Protein 9KFY (pdb70)

Foldseek 3Di:
DAQVVLLVVLVVCLVVVNLVVSVVSVVVCVVVPHQHDPSSQLSNLSSLLVVLPVPVLVVSVVSCVVVVVLAPASNLLSNLLSCLSNPNLVSSVVSLVPHPDYAQSSLLSNLLSCQVVLNLVVSVVSVVVCVVVPHQHDLSSLLSNLSSLLSVLPPVVLVVSVVVCVVVVNLQPASSLLSSLSSCLSNPNLVVSVVSLVPHPDYALSSLQSNLLSCLVNLNLVVSVVSVVVCVVVPHDHDLSNLLSNLSSLLSLLQQVVNVVSVVVCVVVVNLLPASNLLSSLSSCLSNPHLPVSVVSLVPRPDHAASSLLSNLLSCLQALVLVVSVVSVVVCVVVPHAHDLSSLLSNLSSCLLNQVLVVNVVSQVCQVVVHPHHHDVSSLLSNLSNCLVVVVLVVSVVSQVVPPDPDALSSLVSSLLSCLLVLPLVSNVVSLVVNCVRPVQECVSLLSNLSSCLVVVVNVVSVVSVVVCVVVVHDDDFKKKWWDAPNDIDIFTQPDPPDPVSVQLVVQLVVLVVVLVVVPQDADLSSQPDPDDPVVSVVSVSGHGVSSQVSVVLVRDDQQEETAMEMAADQDLSNVQSVLSSCQVRVYWYWYHYPRHIWTRHNSDTSSRSRD

Solvent-accessible surface area: 29029 Å² total; per-residue (Å²): 152,44,22,148,53,44,5,76,127,0,92,36,60,10,149,107,67,57,12,99,78,0,12,50,21,8,47,80,0,107,192,66,63,37,138,12,32,58,105,0,0,32,28,0,0,102,2,0,10,78,66,76,25,46,158,62,0,96,94,5,40,34,41,0,88,184,21,50,56,95,65,30,31,123,0,13,5,14,0,0,45,0,9,7,99,24,50,53,15,130,42,0,51,127,10,2,78,122,12,82,126,73,42,47,78,0,3,12,13,0,0,8,6,11,14,119,72,57,84,6,106,58,0,4,95,2,5,104,80,0,66,165,120,66,30,150,8,29,68,101,0,2,23,9,0,0,51,1,0,7,86,75,35,36,50,123,45,0,98,88,2,37,29,61,0,104,175,29,51,38,90,63,65,38,150,0,1,13,18,3,0,46,0,6,21,134,19,48,18,12,131,48,0,75,122,12,1,76,117,18,98,113,68,56,40,85,0,2,16,18,0,0,30,6,15,10,151,75,44,50,3,83,71,0,3,77,7,6,90,58,0,78,155,96,61,34,163,6,38,72,88,0,0,30,17,0,0,46,0,0,3,48,17,5,1,16,67,36,0,77,100,17,25,60,45,0,99,174,34,59,48,73,76,38,33,130,0,0,10,17,0,0,44,0,9,1,65,3,7,7,17,111,31,0,64,109,17,2,77,157,18,103,128,75,60,52,51,0,1,12,17,0,0,38,1,15,3,38,3,21,68,3,142,80,0,15,120,4,2,109,70,0,64,165,93,65,26,180,22,35,34,77,0,0,39,10,0,1,29,0,0,5,29,38,29,26,22,101,64,0,45,129,38,28,116,20,0,58,107,102,57,84,32,95,26,123,37,75,0,32,9,18,4,1,37,0,6,0,55,40,37,103,10,91,83,0,8,75,33,1,133,84,13,94,77,159,42,47,61,102,2,16,25,34,1,1,17,1,0,50,54,85,54,29,15,106,33,0,48,90,0,1,83,104,10,28,153,92,46,79,138,31,15,60,3,6,27,24,12,1,17,5,14,7,63,51,40,92,146,107,59,2,45,124,21,62,95,55,16,143,118,129,61,10,120,82,108,98,18,15,0,35,5,38,10,137,94,126,43,20,106,2,64,63,38,18,148,98,22,120,69,16,168,84,1,39,42,26,11,110,125,4,46,130,96,7,154,154,56,50,19,116,57,57,11,87,70,9,63,100,129,51,114,98,150,83,36,65,107,70,4,47,44,40,3,1,12,1,0,1,0,4,0,24,65,37,34,94,127,45,46,55,4,72,2,9,19,38,49,68,1,35,37,13,0,2,51,0,2,43,59,1,1,130,47,35,56,14,50,0,3,1,33,8,77,118,11,6,0,23,0,122,103,25,100,5,54,0,55,69,30,47

Nearest PDB structures (foldseek):
  5iww-assembly1_D  TM=9.064E-01  e=1.440E-22  unidentified
  4m59-assembly1_B  TM=5.594E-01  e=5.173E-14  Zea mays
  4oe1-assembly1_B  TM=5.594E-01  e=5.592E-14  Zea mays
  7w86-assembly1_A  TM=9.326E-01  e=1.090E-07  Arabidopsis thaliana
  9gaw-assembly1_J  TM=4.484E-01  e=1.710E-04  Homo sapiens

Sequence (612 aa):
NSVFSWNSKIRGYARNGQPEEALSLYSQMRRSGIKPDNYTFPFVLKACASLSSLKEGKQIHGHVIKSGFESDVYVQSALIDMYAKCGELEDARKVFDEMPERNVVSWNAMISGYAQNGQSEEALELFREMQQEEGIKPSEFTFCSVLSACASLGSLEMGKQIHGYVIKSGFESIVFVGNALIDMYAKCGSIEDARKVFDEMPERTVVSWTAMISGYAQNNGQSEEALELFREMQREGVKPDEVTLPSVLSACANNLGALEQGKQIHAYVIKSGFESDVFVGSALIDMYAKCGSIEDARKVFDKMPERDVVSWNAMIAAYAQHGHGKEALQLFQQMQQEGVKPSEVTFTSILSACSHAGLVDEGHHYFESMSPDYGITPRVEHYGCMVDLLGRAGRLDEAEDLIKSMPFQPNVVVWGTLLGACRVHGDVERGERAAERILELDPESAAPYVLLSNIYAAAGRWDEAAKVRKLMKERGVKKEPGCSWIEVNNKVHEFVAGDKSHPQTKEIYAELERLSKQMKEAGYVPDTKFVLHDVEEEEEKEQLLCYHSEKLAIAFGLISTPPGTPLRIIKNLRVCGDCHTATKFISKIVGREIVVRDANRRFHHFKDGVCSCGDYW

Secondary structure (DSSP, 8-state):
--HHHHHHHHHHHHHTT-HHHHHHHHHHHHHHTPPP-TTHHHHHHHHHHHHT-HHHHHHHHHHHHHTT-TT-HHHHHHHHHHHHHTT-HHHHHHHHHH-S---HHHHHHHHHHHHHTT-HHHHHHHHHHHHHTTPPP-HHHHHHHHHHHHHHT-HHHHHHHHHHHHHHT-TT-HHHHHHHHHHHHHHT-HHHHHHHHHH-SS--HHHHHHHHHHHHHTT-HHHHHHHHHHHHHTTPPP-TTHHHHHHHHHHHHT-HHHHHHHHHHHHHTT-TT-HHHHHHHHHHHHHTT-HHHHHHHHHH-S---HHHHHHHHHHHHHTT-HHHHHHHHHHHHHTT----HHHHHHHHHHHHHHT-HHHHHHHHHHHHHHSS----HHHHHHHHHHHHHTT-HHHHHHHHHS-SS---HHHHHHHHHHHHHHT-HHHHHHHHHHHHHH-TT-SHHHHHHHHHHHHTT-HHHHHHHHHHHHHTT--PPPP-EEEEETTEEEEE-TT---STTHHHHHHHHHHHHHHHHHHT-----TT--S-S-HHHHHHHHHT-HHHHHHHHHHHHS-TT--EEEEESS---HHHHHHHHHHHHHHT--EEEE-SS-EEEEETTEETTTT--

B-factor: mean 60.66, std 12.57, range [32.17, 109.82]

Structure (mmCIF, N/CA/C/O backbone):
data_9KFY
#
_entry.id   9KFY
#
_cell.length_a   83.290
_cell.length_b   94.540
_cell.length_c   101.560
_cell.angle_alpha   90.00
_cell.angle_beta   90.00
_cell.angle_gamma   90.00
#
_symmetry.space_group_name_H-M   'P 21 21 21'
#
loop_
_entity.id
_entity.type
_entity.pdbx_description
1 polymer 'Synthetic PPR-DYW protein'
2 non-polymer GLYCEROL
3 non-polymer 'ZINC ION'
4 water water
#
loop_
_atom_site.group_PDB
_atom_site.id
_atom_site.type_symbol
_atom_site.label_atom_id
_atom_site.label_alt_id
_atom_site.label_comp_id
_atom_site.label_asym_id
_atom_site.label_entity_id
_atom_site.label_seq_id
_atom_site.pdbx_PDB_ins_code
_atom_site.Cartn_x
_atom_site.Cartn_y
_atom_site.Cartn_z
_atom_site.occupancy
_atom_site.B_iso_or_equiv
_atom_site.auth_seq_id
_atom_site.auth_comp_id
_atom_site.auth_asym_id
_atom_site.auth_atom_id
_atom_site.pdbx_PDB_model_num
ATOM 1 N N . ASN A 1 1 ? -29.089 -10.464 -45.746 1.00 67.47 -1 ASN A N 1
ATOM 2 C CA . ASN A 1 1 ? -28.766 -9.056 -45.940 1.00 61.23 -1 ASN A CA 1
ATOM 3 C C . ASN A 1 1 ? -28.584 -8.359 -44.588 1.00 65.41 -1 ASN A C 1
ATOM 4 O O . ASN A 1 1 ? -28.647 -9.006 -43.538 1.00 55.27 -1 ASN A O 1
ATOM 9 N N . SER A 1 2 ? -28.343 -7.048 -44.614 1.00 57.59 0 SER A N 1
ATOM 10 C CA . SER A 1 2 ? -28.109 -6.291 -43.391 1.00 51.66 0 SER A CA 1
ATOM 11 C C . SER A 1 2 ? -28.475 -4.834 -43.629 1.00 49.10 0 SER A C 1
ATOM 12 O O . SER A 1 2 ? -28.624 -4.386 -44.768 1.00 47.82 0 SER A O 1
ATOM 15 N N . VAL A 1 3 ? -28.568 -4.083 -42.529 1.00 49.75 1 VAL A N 1
ATOM 16 C CA . VAL A 1 3 ? -28.966 -2.682 -42.615 1.00 44.62 1 VAL A CA 1
ATOM 17 C C . VAL A 1 3 ? -27.975 -1.857 -43.435 1.00 42.02 1 VAL A C 1
ATOM 18 O O . VAL A 1 3 ? -28.334 -0.789 -43.944 1.00 40.53 1 VAL A O 1
ATOM 22 N N . PHE A 1 4 ? -26.739 -2.342 -43.607 1.00 39.88 2 PHE A N 1
ATOM 23 C CA . PHE A 1 4 ? -25.745 -1.585 -44.366 1.00 42.89 2 PHE A CA 1
ATOM 24 C C . PHE A 1 4 ? -26.081 -1.515 -45.852 1.00 46.93 2 PHE A C 1
ATOM 25 O O . PHE A 1 4 ? -25.763 -0.515 -46.509 1.00 42.56 2 PHE A O 1
ATOM 33 N N . SER A 1 5 ? -26.698 -2.560 -46.407 1.00 41.00 3 SER A N 1
ATOM 34 C CA . SER A 1 5 ? -27.153 -2.485 -47.792 1.00 44.28 3 SER A CA 1
ATOM 35 C C . SER A 1 5 ? -28.278 -1.474 -47.934 1.00 47.37 3 SER A C 1
ATOM 36 O O . SER A 1 5 ? -28.233 -0.592 -48.802 1.00 44.85 3 SER A O 1
ATOM 39 N N . TRP A 1 6 ? -29.304 -1.596 -47.087 1.00 41.64 4 TRP A N 1
ATOM 40 C CA . TRP A 1 6 ? -30.438 -0.683 -47.150 1.00 41.99 4 TRP A CA 1
ATOM 41 C C . TRP A 1 6 ? -29.980 0.761 -46.999 1.00 44.86 4 TRP A C 1
ATOM 42 O O . TRP A 1 6 ? -30.359 1.627 -47.797 1.00 38.39 4 TRP A O 1
ATOM 53 N N . ASN A 1 7 ? -29.137 1.026 -45.988 1.00 37.40 5 ASN A N 1
ATOM 54 C CA . ASN A 1 7 ? -28.609 2.370 -45.763 1.00 42.89 5 ASN A CA 1
ATOM 55 C C . ASN A 1 7 ? -27.934 2.919 -47.011 1.00 45.83 5 ASN A C 1
ATOM 56 O O . ASN A 1 7 ? -28.072 4.105 -47.328 1.00 41.93 5 ASN A O 1
ATOM 61 N N . SER A 1 8 ? -27.201 2.067 -47.734 1.00 38.90 6 SER A N 1
ATOM 62 C CA . SER A 1 8 ? -26.535 2.517 -48.952 1.00 45.74 6 SER A CA 1
ATOM 63 C C . SER A 1 8 ? -27.542 2.959 -50.008 1.00 43.59 6 SER A C 1
ATOM 64 O O . SER A 1 8 ? -27.343 3.978 -50.679 1.00 43.69 6 SER A O 1
ATOM 67 N N . LYS A 1 9 ? -28.624 2.196 -50.185 1.00 46.77 7 LYS A N 1
ATOM 68 C CA . LYS A 1 9 ? -29.618 2.557 -51.193 1.00 49.11 7 LYS A CA 1
ATOM 69 C C . LYS A 1 9 ? -30.444 3.758 -50.746 1.00 47.85 7 LYS A C 1
ATOM 70 O O . LYS A 1 9 ? -30.795 4.617 -51.562 1.00 48.68 7 LYS A O 1
ATOM 76 N N . ILE A 1 10 ? -30.764 3.837 -49.451 1.00 44.93 8 ILE A N 1
ATOM 77 C CA . ILE A 1 10 ? -31.492 4.995 -48.943 1.00 43.71 8 ILE A CA 1
ATOM 78 C C . ILE A 1 10 ? -30.639 6.250 -49.052 1.00 51.66 8 ILE A C 1
ATOM 79 O O . ILE A 1 10 ? -31.127 7.319 -49.443 1.00 46.43 8 ILE A O 1
ATOM 84 N N . ARG A 1 11 ? -29.351 6.141 -48.719 1.00 47.84 9 ARG A N 1
ATOM 85 C CA . ARG A 1 11 ? -28.452 7.274 -48.902 1.00 55.53 9 ARG A CA 1
ATOM 86 C C . ARG A 1 11 ? -28.427 7.723 -50.355 1.00 55.07 9 ARG A C 1
ATOM 87 O O . ARG A 1 11 ? -28.437 8.927 -50.641 1.00 56.99 9 ARG A O 1
ATOM 95 N N . GLY A 1 12 ? -28.390 6.769 -51.287 1.00 43.22 10 GLY A N 1
ATOM 96 C CA . GLY A 1 12 ? -28.365 7.130 -52.695 1.00 52.85 10 GLY A CA 1
ATOM 97 C C . GLY A 1 12 ? -29.577 7.945 -53.100 1.00 54.61 10 GLY A C 1
ATOM 98 O O . GLY A 1 12 ? -29.449 9.044 -53.645 1.00 50.89 10 GLY A O 1
ATOM 99 N N . TYR A 1 13 ? -30.772 7.427 -52.807 1.00 52.62 11 TYR A N 1
ATOM 100 C CA . TYR A 1 13 ? -32.003 8.125 -53.162 1.00 57.51 11 TYR A CA 1
ATOM 101 C C . TYR A 1 13 ? -32.084 9.486 -52.481 1.00 58.45 11 TYR A C 1
ATOM 102 O O . TYR A 1 13 ? -32.396 10.497 -53.122 1.00 61.77 11 TYR A O 1
ATOM 111 N N . ALA A 1 14 ? -31.781 9.534 -51.179 1.00 59.55 12 ALA A N 1
ATOM 112 C CA . ALA A 1 14 ? -31.985 10.758 -50.407 1.00 61.67 12 ALA A CA 1
ATOM 113 C C . ALA A 1 14 ? -31.079 11.892 -50.872 1.00 60.95 12 ALA A C 1
ATOM 114 O O . ALA A 1 14 ? -31.445 13.066 -50.744 1.00 64.97 12 ALA A O 1
ATOM 116 N N . ARG A 1 15 ? -29.905 11.573 -51.412 1.00 57.32 13 ARG A N 1
ATOM 117 C CA . ARG A 1 15 ? -28.960 12.593 -51.842 1.00 63.04 13 ARG A CA 1
ATOM 118 C C . ARG A 1 15 ? -29.066 12.910 -53.326 1.00 68.07 13 ARG A C 1
ATOM 119 O O . ARG A 1 15 ? -28.374 13.813 -53.807 1.00 65.39 13 ARG A O 1
ATOM 127 N N . ASN A 1 16 ? -29.916 12.192 -54.060 1.00 62.98 14 ASN A N 1
ATOM 128 C CA . ASN A 1 16 ? -30.160 12.445 -55.473 1.00 63.74 14 ASN A CA 1
ATOM 129 C C . ASN A 1 16 ? -31.527 13.083 -55.709 1.00 64.40 14 ASN A C 1
ATOM 130 O O . ASN A 1 16 ? -32.087 12.961 -56.802 1.00 66.47 14 ASN A O 1
ATOM 135 N N . GLY A 1 17 ? -32.080 13.752 -54.699 1.00 63.89 15 GLY A N 1
ATOM 136 C CA . GLY A 1 17 ? -33.362 14.412 -54.856 1.00 61.60 15 GLY A CA 1
ATOM 137 C C . GLY A 1 17 ? -34.540 13.482 -55.040 1.00 67.18 15 GLY A C 1
ATOM 138 O O . GLY A 1 17 ? -35.488 13.829 -55.752 1.00 65.76 15 GLY A O 1
ATOM 139 N N . GLN A 1 18 ? -34.513 12.306 -54.414 1.00 63.81 16 GLN A N 1
ATOM 140 C CA . GLN A 1 18 ? -35.619 11.349 -54.476 1.00 55.55 16 GLN A CA 1
ATOM 141 C C . GLN A 1 18 ? -36.070 10.981 -53.065 1.00 62.32 16 GLN A C 1
ATOM 142 O O . GLN A 1 18 ? -35.965 9.824 -52.644 1.00 60.80 16 GLN A O 1
ATOM 148 N N . PRO A 1 19 ? -36.596 11.952 -52.305 1.00 61.05 17 PRO A N 1
ATOM 149 C CA . PRO A 1 19 ? -36.969 11.658 -50.911 1.00 54.57 17 PRO A CA 1
ATOM 150 C C . PRO A 1 19 ? -38.034 10.585 -50.783 1.00 59.53 17 PRO A C 1
ATOM 151 O O . PRO A 1 19 ? -37.974 9.769 -49.853 1.00 52.40 17 PRO A O 1
ATOM 155 N N . GLU A 1 20 ? -39.011 10.561 -51.694 1.00 58.72 18 GLU A N 1
ATOM 156 C CA . GLU A 1 20 ? -40.092 9.585 -51.588 1.00 61.07 18 GLU A CA 1
ATOM 157 C C . GLU A 1 20 ? -39.566 8.169 -51.771 1.00 58.59 18 GLU A C 1
ATOM 158 O O . GLU A 1 20 ? -40.049 7.232 -51.123 1.00 61.47 18 GLU A O 1
ATOM 164 N N . GLU A 1 21 ? -38.576 7.996 -52.650 1.00 59.32 19 GLU A N 1
ATOM 165 C CA . GLU A 1 21 ? -37.981 6.678 -52.844 1.00 62.25 19 GLU A CA 1
ATOM 166 C C . GLU A 1 21 ? -37.224 6.232 -51.601 1.00 59.21 19 GLU A C 1
ATOM 167 O O . GLU A 1 21 ? -37.276 5.054 -51.223 1.00 53.46 19 GLU A O 1
ATOM 173 N N . ALA A 1 22 ? -36.517 7.161 -50.953 1.00 51.87 20 ALA A N 1
ATOM 174 C CA . ALA A 1 22 ? -35.857 6.848 -49.690 1.00 51.91 20 ALA A CA 1
ATOM 175 C C . ALA A 1 22 ? -36.869 6.399 -48.642 1.00 51.33 20 ALA A C 1
ATOM 176 O O . ALA A 1 22 ? -36.667 5.388 -47.958 1.00 52.27 20 ALA A O 1
ATOM 178 N N . LEU A 1 23 ? -37.976 7.135 -48.509 1.00 53.81 21 LEU A N 1
ATOM 179 C CA . LEU A 1 23 ? -38.993 6.764 -47.528 1.00 56.19 21 LEU A CA 1
ATOM 180 C C . LEU A 1 23 ? -39.687 5.461 -47.910 1.00 57.52 21 LEU A C 1
ATOM 181 O O . LEU A 1 23 ? -39.979 4.631 -47.039 1.00 55.69 21 LEU A O 1
ATOM 186 N N . SER A 1 24 ? -39.957 5.256 -49.203 1.00 56.98 22 SER A N 1
ATOM 187 C CA . SER A 1 24 ? -40.516 3.978 -49.638 1.00 57.15 22 SER A CA 1
ATOM 188 C C . SER A 1 24 ? -39.578 2.825 -49.296 1.00 57.87 22 SER A C 1
ATOM 189 O O . SER A 1 24 ? -40.026 1.748 -48.882 1.00 53.63 22 SER A O 1
ATOM 192 N N . LEU A 1 25 ? -38.269 3.038 -49.462 1.00 56.57 23 LEU A N 1
ATOM 193 C CA . LEU A 1 25 ? -37.281 2.050 -49.038 1.00 50.99 23 LEU A CA 1
ATOM 194 C C . LEU A 1 25 ? -37.351 1.807 -47.538 1.00 58.90 23 LEU A C 1
ATOM 195 O O . LEU A 1 25 ? -37.288 0.659 -47.080 1.00 56.02 23 LEU A O 1
ATOM 200 N N . TYR A 1 26 ? -37.463 2.886 -46.757 1.00 55.34 24 TYR A N 1
ATOM 201 C CA . TYR A 1 26 ? -37.519 2.753 -45.306 1.00 53.53 24 TYR A CA 1
ATOM 202 C C . TYR A 1 26 ? -38.698 1.889 -44.879 1.00 52.04 24 TYR A C 1
ATOM 203 O O . TYR A 1 26 ? -38.569 1.053 -43.977 1.00 54.31 24 TYR A O 1
ATOM 212 N N . SER A 1 27 ? -39.852 2.066 -45.528 1.00 53.88 25 SER A N 1
ATOM 213 C CA . SER A 1 27 ? -41.013 1.237 -45.213 1.00 57.51 25 SER A CA 1
ATOM 214 C C . SER A 1 27 ? -40.750 -0.229 -45.535 1.00 60.70 25 SER A C 1
ATOM 215 O O . SER A 1 27 ? -41.116 -1.117 -44.755 1.00 62.48 25 SER A O 1
ATOM 218 N N . GLN A 1 28 ? -40.124 -0.504 -46.686 1.00 56.67 26 GLN A N 1
ATOM 219 C CA . GLN A 1 28 ? -39.831 -1.887 -47.054 1.00 57.06 26 GLN A CA 1
ATOM 220 C C . GLN A 1 28 ? -38.905 -2.538 -46.039 1.00 57.11 26 GLN A C 1
ATOM 221 O O . GLN A 1 28 ? -39.109 -3.695 -45.651 1.00 56.22 26 GLN A O 1
ATOM 227 N N . MET A 1 29 ? -37.878 -1.806 -45.599 1.00 57.70 27 MET A N 1
ATOM 228 C CA . MET A 1 29 ? -36.964 -2.333 -44.591 1.00 60.36 27 MET A CA 1
ATOM 229 C C . MET A 1 29 ? -37.715 -2.715 -43.322 1.00 62.10 27 MET A C 1
ATOM 230 O O . MET A 1 29 ? -37.406 -3.734 -42.690 1.00 62.27 27 MET A O 1
ATOM 235 N N . ARG A 1 30 ? -38.715 -1.913 -42.947 1.00 60.52 28 ARG A N 1
ATOM 236 C CA . ARG A 1 30 ? -39.488 -2.183 -41.739 1.00 66.41 28 ARG A CA 1
ATOM 237 C C . ARG A 1 30 ? -40.229 -3.510 -41.844 1.00 67.01 28 ARG A C 1
ATOM 238 O O . ARG A 1 30 ? -40.207 -4.322 -40.911 1.00 67.80 28 ARG A O 1
ATOM 246 N N . ARG A 1 31 ? -40.893 -3.748 -42.979 1.00 68.37 29 ARG A N 1
ATOM 247 C CA . ARG A 1 31 ? -41.602 -5.010 -43.175 1.00 70.67 29 ARG A CA 1
ATOM 248 C C . ARG A 1 31 ? -40.639 -6.189 -43.186 1.00 64.83 29 ARG A C 1
ATOM 249 O O . ARG A 1 31 ? -40.947 -7.257 -42.644 1.00 70.85 29 ARG A O 1
ATOM 257 N N . SER A 1 32 ? -39.465 -6.013 -43.795 1.00 68.20 30 SER A N 1
ATOM 258 C CA . SER A 1 32 ? -38.519 -7.110 -43.963 1.00 67.47 30 SER A CA 1
ATOM 259 C C . SER A 1 32 ? -37.868 -7.549 -42.657 1.00 66.83 30 SER A C 1
ATOM 260 O O . SER A 1 32 ? -37.150 -8.555 -42.656 1.00 69.95 30 SER A O 1
ATOM 263 N N . GLY A 1 33 ? -38.084 -6.828 -41.559 1.00 62.65 31 GLY A N 1
ATOM 264 C CA . GLY A 1 33 ? -37.506 -7.214 -40.289 1.00 63.87 31 GLY A CA 1
ATOM 265 C C . GLY A 1 33 ? -36.089 -6.746 -40.042 1.00 67.71 31 GLY A C 1
ATOM 266 O O . GLY A 1 33 ? -35.490 -7.154 -39.040 1.00 64.75 31 GLY A O 1
ATOM 267 N N . ILE A 1 34 ? -35.528 -5.911 -40.911 1.00 66.70 32 ILE A N 1
ATOM 268 C CA . ILE A 1 34 ? -34.190 -5.365 -40.704 1.00 62.91 32 ILE A CA 1
ATOM 269 C C . ILE A 1 34 ? -34.346 -4.024 -39.997 1.00 60.51 32 ILE A C 1
ATOM 270 O O . ILE A 1 34 ? -35.049 -3.133 -40.485 1.00 66.04 32 ILE A O 1
ATOM 275 N N . LYS A 1 35 ? -33.705 -3.885 -38.838 1.00 58.69 33 LYS A N 1
ATOM 276 C CA . LYS A 1 35 ? -33.897 -2.694 -38.016 1.00 64.52 33 LYS A CA 1
ATOM 277 C C . LYS A 1 35 ? -32.957 -1.572 -38.458 1.00 61.15 33 LYS A C 1
ATOM 278 O O . LYS A 1 35 ? -31.807 -1.833 -38.822 1.00 55.30 33 LYS A O 1
ATOM 284 N N . PRO A 1 36 ? -33.416 -0.323 -38.430 1.00 60.67 34 PRO A N 1
ATOM 285 C CA . PRO A 1 36 ? -32.526 0.798 -38.749 1.00 60.59 34 PRO A CA 1
ATOM 286 C C . PRO A 1 36 ? -31.510 1.027 -37.642 1.00 57.38 34 PRO A C 1
ATOM 287 O O . PRO A 1 36 ? -31.705 0.632 -36.490 1.00 61.75 34 PRO A O 1
ATOM 291 N N . ASP A 1 37 ? -30.401 1.667 -38.007 1.00 51.37 35 ASP A N 1
ATOM 292 C CA . ASP A 1 37 ? -29.407 2.089 -37.026 1.00 51.84 35 ASP A CA 1
ATOM 293 C C . ASP A 1 37 ? -29.345 3.619 -37.015 1.00 54.66 35 ASP A C 1
ATOM 294 O O . ASP A 1 37 ? -30.170 4.297 -37.637 1.00 52.20 35 ASP A O 1
ATOM 299 N N . ASN A 1 38 ? -28.337 4.164 -36.325 1.00 54.46 36 ASN A N 1
ATOM 300 C CA . ASN A 1 38 ? -28.230 5.614 -36.195 1.00 54.83 36 ASN A CA 1
ATOM 301 C C . ASN A 1 38 ? -27.828 6.301 -37.497 1.00 53.00 36 ASN A C 1
ATOM 302 O O . ASN A 1 38 ? -27.830 7.534 -37.551 1.00 54.40 36 ASN A O 1
ATOM 307 N N . TYR A 1 39 ? -27.490 5.540 -38.535 1.00 49.36 37 TYR A N 1
ATOM 308 C CA . TYR A 1 39 ? -27.155 6.086 -39.846 1.00 46.09 37 TYR A CA 1
ATOM 309 C C . TYR A 1 39 ? -28.369 6.173 -40.763 1.00 48.52 37 TYR A C 1
ATOM 310 O O . TYR A 1 39 ? -28.422 7.049 -41.632 1.00 45.26 37 TYR A O 1
ATOM 319 N N . THR A 1 40 ? -29.351 5.286 -40.579 1.00 48.02 38 THR A N 1
ATOM 320 C CA . THR A 1 40 ? -30.574 5.335 -41.375 1.00 44.80 38 THR A CA 1
ATOM 321 C C . THR A 1 40 ? -31.388 6.586 -41.068 1.00 47.15 38 THR A C 1
ATOM 322 O O . THR A 1 40 ? -31.841 7.283 -41.982 1.00 42.94 38 THR A O 1
ATOM 326 N N . PHE A 1 41 ? -31.588 6.876 -39.781 1.00 47.38 39 PHE A N 1
ATOM 327 C CA . PHE A 1 41 ? -32.547 7.908 -39.385 1.00 46.89 39 PHE A CA 1
ATOM 328 C C . PHE A 1 41 ? -32.252 9.297 -39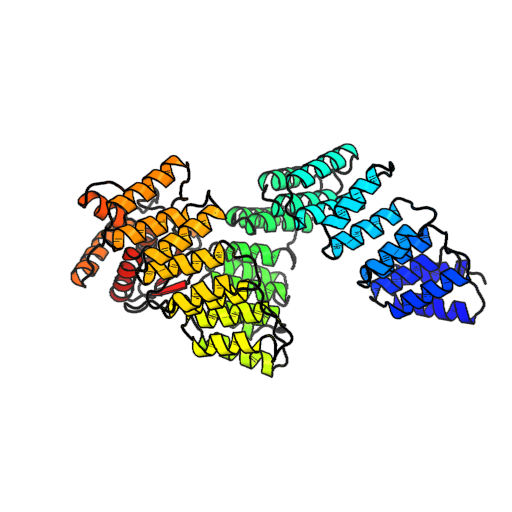.942 1.00 43.13 39 PHE A C 1
ATOM 329 O O . PHE A 1 41 ? -33.205 9.951 -40.402 1.00 45.70 39 PHE A O 1
ATOM 337 N N . PRO A 1 42 ? -31.015 9.811 -39.935 1.00 43.68 40 PRO A N 1
ATOM 338 C CA . PRO A 1 42 ? -30.802 11.154 -40.510 1.00 40.42 40 PRO A CA 1
ATOM 339 C C . PRO A 1 42 ? -31.204 11.263 -41.971 1.00 51.31 40 PRO A C 1
ATOM 340 O O . PRO A 1 42 ? -31.734 12.303 -42.383 1.00 52.57 40 PRO A O 1
ATOM 344 N N . PHE A 1 43 ? -30.977 10.218 -42.771 1.00 48.19 41 PHE A N 1
ATOM 345 C CA . PHE A 1 43 ? -31.333 10.291 -44.187 1.00 51.14 41 PHE A CA 1
ATOM 346 C C . PHE A 1 43 ? -32.839 10.292 -44.379 1.00 44.37 41 PHE A C 1
ATOM 347 O O . PHE A 1 43 ? -33.365 11.024 -45.224 1.00 44.59 41 PHE A O 1
ATOM 355 N N . VAL A 1 44 ? -33.547 9.465 -43.617 1.00 39.83 42 VAL A N 1
ATOM 356 C CA . VAL A 1 44 ? -34.995 9.400 -43.756 1.00 51.80 42 VAL A CA 1
ATOM 357 C C . VAL A 1 44 ? -35.649 10.666 -43.194 1.00 54.88 42 VAL A C 1
ATOM 358 O O . VAL A 1 44 ? -36.637 11.168 -43.747 1.00 52.29 42 VAL A O 1
ATOM 362 N N . LEU A 1 45 ? -35.093 11.223 -42.112 1.00 52.13 43 LEU A N 1
ATOM 363 C CA . LEU A 1 45 ? -35.600 12.491 -41.589 1.00 49.05 43 LEU A CA 1
ATOM 364 C C . LEU A 1 45 ? -35.300 13.647 -42.537 1.00 48.93 43 LEU A C 1
ATOM 365 O O . LEU A 1 45 ? -36.126 14.553 -42.701 1.00 50.28 43 LEU A O 1
ATOM 370 N N . LYS A 1 46 ? -34.122 13.642 -43.163 1.00 47.97 44 LYS A N 1
ATOM 371 C CA . LYS A 1 46 ? -33.824 14.653 -44.174 1.00 53.59 44 LYS A CA 1
ATOM 372 C C . LYS A 1 46 ? -34.780 14.542 -45.358 1.00 57.39 44 LYS A C 1
ATOM 373 O O . LYS A 1 46 ? -35.185 15.557 -45.938 1.00 55.65 44 LYS A O 1
ATOM 379 N N . ALA A 1 47 ? -35.160 13.314 -45.723 1.00 48.89 45 ALA A N 1
ATOM 380 C CA . ALA A 1 47 ? -36.169 13.132 -46.763 1.00 57.48 45 ALA A CA 1
ATOM 381 C C . ALA A 1 47 ? -37.507 13.731 -46.342 1.00 54.97 45 ALA A C 1
ATOM 382 O O . ALA A 1 47 ? -38.208 14.339 -47.159 1.00 54.51 45 ALA A O 1
ATOM 384 N N . CYS A 1 48 ? -37.877 13.565 -45.071 1.00 53.32 46 CYS A N 1
ATOM 385 C CA . CYS A 1 48 ? -39.106 14.171 -44.565 1.00 58.34 46 CYS A CA 1
ATOM 386 C C . CYS A 1 48 ? -39.052 15.691 -44.663 1.00 64.05 46 CYS A C 1
ATOM 387 O O . CYS A 1 48 ? -40.017 16.333 -45.096 1.00 60.13 46 CYS A O 1
ATOM 390 N N . ALA A 1 49 ? -37.926 16.283 -44.254 1.00 59.52 47 ALA A N 1
ATOM 391 C CA . ALA A 1 49 ? -37.773 17.732 -44.320 1.00 60.74 47 ALA A CA 1
ATOM 392 C C . ALA A 1 49 ? -37.820 18.240 -45.755 1.00 61.19 47 ALA A C 1
ATOM 393 O O . ALA A 1 49 ? -38.304 19.350 -46.005 1.00 70.25 47 ALA A O 1
ATOM 395 N N . SER A 1 50 ? -37.327 17.447 -46.708 1.00 64.68 48 SER A N 1
ATOM 396 C CA . SER A 1 50 ? -37.344 17.873 -48.104 1.00 63.84 48 SER A CA 1
ATOM 397 C C . SER A 1 50 ? -38.766 17.980 -48.642 1.00 64.15 48 SER A C 1
ATOM 398 O O . SER A 1 50 ? -39.048 18.844 -49.482 1.00 62.69 48 SER A O 1
ATOM 401 N N . LEU A 1 51 ? -39.667 17.122 -48.170 1.00 60.45 49 LEU A N 1
ATOM 402 C CA . LEU A 1 51 ? -41.061 17.119 -48.593 1.00 65.50 49 LEU A CA 1
ATOM 403 C C . LEU A 1 51 ? -41.964 17.981 -47.718 1.00 68.55 49 LEU A C 1
ATOM 404 O O . LEU A 1 51 ? -43.142 18.145 -48.054 1.00 66.31 49 LEU A O 1
ATOM 409 N N . SER A 1 52 ? -41.448 18.527 -46.615 1.00 64.82 50 SER A N 1
ATOM 410 C CA . SER A 1 52 ? -42.250 19.244 -45.625 1.00 67.43 50 SER A CA 1
ATOM 411 C C . SER A 1 52 ? -43.435 18.390 -45.176 1.00 67.00 50 SER A C 1
ATOM 412 O O . SER A 1 52 ? -44.600 18.774 -45.285 1.00 72.38 50 SER A O 1
ATOM 415 N N . SER A 1 53 ? -43.111 17.203 -44.671 1.00 66.88 51 SER A N 1
ATOM 416 C CA . SER A 1 53 ? -44.107 16.210 -44.277 1.00 69.60 51 SER A CA 1
ATOM 417 C C . SER A 1 53 ? -43.937 15.917 -42.789 1.00 65.81 51 SER A C 1
ATOM 418 O O . SER A 1 53 ? -43.222 14.989 -42.403 1.00 69.73 51 SER A O 1
ATOM 421 N N . LEU A 1 54 ? -44.614 16.710 -41.956 1.00 68.16 52 LEU A N 1
ATOM 422 C CA . LEU A 1 54 ? -44.520 16.538 -40.510 1.00 67.74 52 LEU A CA 1
ATOM 423 C C . LEU A 1 54 ? -45.063 15.186 -40.061 1.00 66.75 52 LEU A C 1
ATOM 424 O O . LEU A 1 54 ? -44.576 14.619 -39.073 1.00 59.08 52 LEU A O 1
ATOM 429 N N . LYS A 1 55 ? -46.063 14.654 -40.770 1.00 65.03 53 LYS A N 1
ATOM 430 C CA . LYS A 1 55 ? -46.711 13.420 -40.333 1.00 69.04 53 LYS A CA 1
ATOM 431 C C . LYS A 1 55 ? -45.733 12.252 -40.347 1.00 70.94 53 LYS A C 1
ATOM 432 O O . LYS A 1 55 ? -45.567 11.556 -39.337 1.00 68.89 53 LYS A O 1
ATOM 438 N N . GLU A 1 56 ? -45.071 12.023 -41.486 1.00 66.97 54 GLU A N 1
ATOM 439 C CA . GLU A 1 56 ? -44.058 10.972 -41.549 1.00 71.03 54 GLU A CA 1
ATOM 440 C C . GLU A 1 56 ? -42.899 11.272 -40.608 1.00 62.78 54 GLU A C 1
ATOM 441 O O . GLU A 1 56 ? -42.414 10.377 -39.907 1.00 63.09 54 GLU A O 1
ATOM 447 N N . GLY A 1 57 ? -42.448 12.530 -40.571 1.00 64.97 55 GLY A N 1
ATOM 448 C CA . GLY A 1 57 ? -41.397 12.903 -39.637 1.00 61.86 55 GLY A CA 1
ATOM 449 C C . GLY A 1 57 ? -41.741 12.566 -38.200 1.00 60.58 55 GLY A C 1
ATOM 450 O O . GLY A 1 57 ? -40.886 12.112 -37.436 1.00 57.10 55 GLY A O 1
ATOM 451 N N . LYS A 1 58 ? -43.005 12.761 -37.815 1.00 65.20 56 LYS A N 1
ATOM 452 C CA . LYS A 1 58 ? -43.414 12.429 -36.454 1.00 64.08 56 LYS A CA 1
ATOM 453 C C . LYS A 1 58 ? -43.442 10.920 -36.241 1.00 61.25 56 LYS A C 1
ATOM 454 O O . LYS A 1 58 ? -43.094 10.436 -35.156 1.00 62.57 56 LYS A O 1
ATOM 460 N N . GLN A 1 59 ? -43.841 10.158 -37.265 1.00 63.28 57 GLN A N 1
ATOM 461 C CA . GLN A 1 59 ? -43.781 8.701 -37.164 1.00 65.69 57 GLN A CA 1
ATOM 462 C C . GLN A 1 59 ? -42.350 8.222 -36.949 1.00 61.81 57 GLN A C 1
ATOM 463 O O . GLN A 1 59 ? -42.099 7.344 -36.115 1.00 59.78 57 GLN A O 1
ATOM 469 N N . ILE A 1 60 ? -41.398 8.791 -37.693 1.00 58.80 58 ILE A N 1
ATOM 470 C CA . ILE A 1 60 ? -40.005 8.377 -37.567 1.00 56.19 58 ILE A CA 1
ATOM 471 C C . ILE A 1 60 ? -39.459 8.749 -36.194 1.00 59.30 58 ILE A C 1
ATOM 472 O O . ILE A 1 60 ? -38.679 7.994 -35.598 1.00 59.83 58 ILE A O 1
ATOM 477 N N . HIS A 1 61 ? -39.868 9.907 -35.664 1.00 58.74 59 HIS A N 1
ATOM 478 C CA . HIS A 1 61 ? -39.549 10.241 -34.278 1.00 56.86 59 HIS A CA 1
ATOM 479 C C . HIS A 1 61 ? -40.002 9.135 -33.334 1.00 57.74 59 HIS A C 1
ATOM 480 O O . HIS A 1 61 ? -39.277 8.764 -32.404 1.00 58.54 59 HIS A O 1
ATOM 487 N N . GLY A 1 62 ? -41.197 8.586 -33.571 1.00 59.00 60 GLY A N 1
ATOM 488 C CA . GLY A 1 62 ? -41.661 7.469 -32.766 1.00 60.50 60 GLY A CA 1
ATOM 489 C C . GLY A 1 62 ? -40.760 6.254 -32.876 1.00 61.57 60 GLY A C 1
ATOM 490 O O . GLY A 1 62 ? -40.509 5.566 -31.883 1.00 62.50 60 GLY A O 1
ATOM 491 N N . HIS A 1 63 ? -40.254 5.976 -34.083 1.00 60.44 61 HIS A N 1
ATOM 492 C CA . HIS A 1 63 ? -39.335 4.852 -34.257 1.00 58.74 61 HIS A CA 1
ATOM 493 C C . HIS A 1 63 ? -38.010 5.107 -33.548 1.00 63.07 61 HIS A C 1
ATOM 494 O O . HIS A 1 63 ? -37.394 4.175 -33.017 1.00 62.32 61 HIS A O 1
ATOM 501 N N . VAL A 1 64 ? -37.558 6.364 -33.526 1.00 63.97 62 VAL A N 1
ATOM 502 C CA . VAL A 1 64 ? -36.301 6.697 -32.859 1.00 66.01 62 VAL A CA 1
ATOM 503 C C . VAL A 1 64 ? -36.403 6.430 -31.364 1.00 67.55 62 VAL A C 1
ATOM 504 O O . VAL A 1 64 ? -35.446 5.961 -30.733 1.00 70.43 62 VAL A O 1
ATOM 508 N N . ILE A 1 65 ? -37.566 6.716 -30.774 1.00 65.61 63 ILE A N 1
ATOM 509 C CA . ILE A 1 65 ? -37.765 6.456 -29.351 1.00 68.02 63 ILE A CA 1
ATOM 510 C C . ILE A 1 65 ? -37.728 4.957 -29.078 1.00 71.87 63 ILE A C 1
ATOM 511 O O . ILE A 1 65 ? -37.013 4.488 -28.184 1.00 75.41 63 ILE A O 1
ATOM 516 N N . LYS A 1 66 ? -38.487 4.182 -29.859 1.00 71.49 64 LYS A N 1
ATOM 517 C CA . LYS A 1 66 ? -38.597 2.745 -29.622 1.00 73.68 64 LYS A CA 1
ATOM 518 C C . LYS A 1 66 ? -37.280 2.017 -29.866 1.00 72.20 64 LYS A C 1
ATOM 519 O O . LYS A 1 66 ? -37.045 0.955 -29.280 1.00 79.99 64 LYS A O 1
ATOM 525 N N . SER A 1 67 ? -36.416 2.561 -30.718 1.00 67.48 65 SER A N 1
ATOM 526 C CA . SER A 1 67 ? -35.163 1.908 -31.073 1.00 73.33 65 SER A CA 1
ATOM 527 C C . SER A 1 67 ? -34.014 2.257 -30.134 1.00 75.21 65 SER A C 1
ATOM 528 O O . SER A 1 67 ? -32.902 1.751 -30.324 1.00 69.00 65 SER A O 1
ATOM 531 N N . GLY A 1 68 ? -34.248 3.110 -29.139 1.00 79.46 66 GLY A N 1
ATOM 532 C CA . GLY A 1 68 ? -33.219 3.440 -28.174 1.00 77.91 66 GLY A CA 1
ATOM 533 C C . GLY A 1 68 ? -32.158 4.404 -28.651 1.00 78.46 66 GLY A C 1
ATOM 534 O O . GLY A 1 68 ? -31.066 4.434 -28.076 1.00 83.03 66 GLY A O 1
ATOM 535 N N . PHE A 1 69 ? -32.438 5.198 -29.683 1.00 82.18 67 PHE A N 1
ATOM 536 C CA . PHE A 1 69 ? -31.488 6.179 -30.195 1.00 79.11 67 PHE A CA 1
ATOM 537 C C . PHE A 1 69 ? -31.879 7.602 -29.813 1.00 81.85 67 PHE A C 1
ATOM 538 O O . PHE A 1 69 ? -31.553 8.556 -30.525 1.00 80.88 67 PHE A O 1
ATOM 546 N N . GLU A 1 70 ? -32.574 7.760 -28.686 1.00 84.84 68 GLU A N 1
ATOM 547 C CA . GLU A 1 70 ? -32.982 9.085 -28.238 1.00 85.42 68 GLU A CA 1
ATOM 548 C C . GLU A 1 70 ? -31.812 9.939 -27.761 1.00 85.78 68 GLU A C 1
ATOM 549 O O . GLU A 1 70 ? -32.015 11.123 -27.469 1.00 81.80 68 GLU A O 1
ATOM 555 N N . SER A 1 71 ? -30.600 9.384 -27.691 1.00 80.18 69 SER A N 1
ATOM 556 C CA . SER A 1 71 ? -29.428 10.130 -27.252 1.00 73.72 69 SER A CA 1
ATOM 557 C C . SER A 1 71 ? -28.375 10.287 -28.340 1.00 72.35 69 SER A C 1
ATOM 558 O O . SER A 1 71 ? -27.353 10.940 -28.102 1.00 65.45 69 SER A O 1
ATOM 561 N N . ASP A 1 72 ? -28.584 9.702 -29.518 1.00 71.05 70 ASP A N 1
ATOM 562 C CA . ASP A 1 72 ? -27.604 9.820 -30.591 1.00 62.92 70 ASP A CA 1
ATOM 563 C C . ASP A 1 72 ? -27.596 11.244 -31.136 1.00 57.17 70 ASP A C 1
ATOM 564 O O . ASP A 1 72 ? -28.649 11.802 -31.455 1.00 55.62 70 ASP A O 1
ATOM 569 N N . VAL A 1 73 ? -26.401 11.828 -31.256 1.00 58.96 71 VAL A N 1
ATOM 570 C CA . VAL A 1 73 ? -26.305 13.246 -31.593 1.00 58.81 71 VAL A CA 1
ATOM 571 C C . VAL A 1 73 ? -26.803 13.508 -33.011 1.00 61.66 71 VAL A C 1
ATOM 572 O O . VAL A 1 73 ? -27.485 14.508 -33.268 1.00 59.30 71 VAL A O 1
ATOM 576 N N . TYR A 1 74 ? -26.492 12.614 -33.951 1.00 58.87 72 TYR A N 1
ATOM 577 C CA . TYR A 1 74 ? -26.839 12.872 -35.345 1.00 56.85 72 TYR A CA 1
ATOM 578 C C . TYR A 1 74 ? -28.328 12.675 -35.591 1.00 50.08 72 TYR A C 1
ATOM 579 O O . TYR A 1 74 ? -28.940 13.429 -36.356 1.00 52.48 72 TYR A O 1
ATOM 588 N N . VAL A 1 75 ? -28.929 11.680 -34.937 1.00 47.30 73 VAL A N 1
ATOM 589 C CA . VAL A 1 75 ? -30.369 11.468 -35.054 1.00 48.73 73 VAL A CA 1
ATOM 590 C C . VAL A 1 75 ? -31.132 12.663 -34.494 1.00 53.26 73 VAL A C 1
ATOM 591 O O . VAL A 1 75 ? -32.093 13.148 -35.104 1.00 50.36 73 VAL A O 1
ATOM 595 N N . GLN A 1 76 ? -30.721 13.154 -33.319 1.00 50.79 74 GLN A N 1
ATOM 596 C CA . GLN A 1 76 ? -31.416 14.291 -32.713 1.00 54.30 74 GLN A CA 1
ATOM 597 C C . GLN A 1 76 ? -31.241 15.558 -33.544 1.00 53.36 74 GLN A C 1
ATOM 598 O O . GLN A 1 76 ? -32.192 16.334 -33.705 1.00 52.02 74 GLN A O 1
ATOM 604 N N . SER A 1 77 ? -30.038 15.787 -34.079 1.00 48.67 75 SER A N 1
ATOM 605 C CA . SER A 1 77 ? -29.840 16.925 -34.973 1.00 52.12 75 SER A CA 1
ATOM 606 C C . SER A 1 77 ? -30.721 16.807 -36.210 1.00 56.67 75 SER A C 1
ATOM 607 O O . SER A 1 77 ? -31.244 17.812 -36.707 1.00 52.69 75 SER A O 1
ATOM 610 N N . ALA A 1 78 ? -30.899 15.585 -36.721 1.00 51.91 76 ALA A N 1
ATOM 611 C CA . ALA A 1 78 ? -31.799 15.389 -37.853 1.00 53.18 76 ALA A CA 1
ATOM 612 C C . ALA A 1 78 ? -33.246 15.649 -37.461 1.00 49.95 76 ALA A C 1
ATOM 613 O O . ALA A 1 78 ? -34.037 16.127 -38.284 1.00 49.39 76 ALA A O 1
ATOM 615 N N . LEU A 1 79 ? -33.608 15.345 -36.214 1.00 46.13 77 LEU A N 1
ATOM 616 C CA . LEU A 1 79 ? -34.945 15.672 -35.731 1.00 49.26 77 LEU A CA 1
ATOM 617 C C . LEU A 1 79 ? -35.156 17.179 -35.687 1.00 51.52 77 LEU A C 1
ATOM 618 O O . LEU A 1 79 ? -36.214 17.678 -36.091 1.00 54.31 77 LEU A O 1
ATOM 623 N N . ILE A 1 80 ? -34.154 17.918 -35.201 1.00 54.67 78 ILE A N 1
ATOM 624 C CA . ILE A 1 80 ? -34.241 19.377 -35.164 1.00 54.88 78 ILE A CA 1
ATOM 625 C C . ILE A 1 80 ? -34.481 19.922 -36.563 1.00 52.96 78 ILE A C 1
ATOM 626 O O . ILE A 1 80 ? -35.409 20.708 -36.796 1.00 48.36 78 ILE A O 1
ATOM 631 N N . ASP A 1 81 ? -33.641 19.507 -37.515 1.00 51.13 79 ASP A N 1
ATOM 632 C CA . ASP A 1 81 ? -33.747 20.010 -38.879 1.00 51.28 79 ASP A CA 1
ATOM 633 C C . ASP A 1 81 ? -35.080 19.630 -39.511 1.00 53.93 79 ASP A C 1
ATOM 634 O O . ASP A 1 81 ? -35.629 20.402 -40.304 1.00 53.02 79 ASP A O 1
ATOM 639 N N . MET A 1 82 ? -35.629 18.464 -39.156 1.00 48.01 80 MET A N 1
ATOM 640 C CA . MET A 1 82 ? -36.925 18.060 -39.698 1.00 54.56 80 MET A CA 1
ATOM 641 C C . MET A 1 82 ? -38.047 18.948 -39.172 1.00 58.98 80 MET A C 1
ATOM 642 O O . MET A 1 82 ? -38.884 19.430 -39.945 1.00 56.35 80 MET A O 1
ATOM 647 N N . TYR A 1 83 ? -38.103 19.150 -37.853 1.00 51.09 81 TYR A N 1
ATOM 648 C CA . TYR A 1 83 ? -39.150 19.996 -37.287 1.00 60.28 81 TYR A CA 1
ATOM 649 C C . TYR A 1 83 ? -39.038 21.429 -37.793 1.00 60.46 81 TYR A C 1
ATOM 650 O O . TYR A 1 83 ? -40.052 22.061 -38.112 1.00 64.23 81 TYR A O 1
ATOM 659 N N . ALA A 1 84 ? -37.812 21.951 -37.887 1.00 54.16 82 ALA A N 1
ATOM 660 C CA . ALA A 1 84 ? -37.604 23.317 -38.360 1.00 55.31 82 ALA A CA 1
ATOM 661 C C . ALA A 1 84 ? -38.162 23.509 -39.767 1.00 62.98 82 ALA A C 1
ATOM 662 O O . ALA A 1 84 ? -39.003 24.384 -40.002 1.00 62.45 82 ALA A O 1
ATOM 664 N N . LYS A 1 85 ? -37.704 22.693 -40.722 1.00 63.34 83 LYS A N 1
ATOM 665 C CA . LYS A 1 85 ? -38.140 22.834 -42.108 1.00 62.26 83 LYS A CA 1
ATOM 666 C C . LYS A 1 85 ? -39.619 22.531 -42.299 1.00 67.48 83 LYS A C 1
ATOM 667 O O . LYS A 1 85 ? -40.170 22.868 -43.354 1.00 73.76 83 LYS A O 1
ATOM 673 N N . CYS A 1 86 ? -40.270 21.902 -41.323 1.00 64.64 84 CYS A N 1
ATOM 674 C CA . CYS A 1 86 ? -41.709 21.684 -41.355 1.00 70.35 84 CYS A CA 1
ATOM 675 C C . CYS A 1 86 ? -42.481 22.775 -40.621 1.00 69.67 84 CYS A C 1
ATOM 676 O O . CYS A 1 86 ? -43.687 22.623 -40.400 1.00 71.27 84 CYS A O 1
ATOM 679 N N . GLY A 1 87 ? -41.814 23.860 -40.234 1.00 71.31 85 GLY A N 1
ATOM 680 C CA . GLY A 1 87 ? -42.489 24.974 -39.594 1.00 70.41 85 GLY A CA 1
ATOM 681 C C . GLY A 1 87 ? -42.940 24.719 -38.173 1.00 75.16 85 GLY A C 1
ATOM 682 O O . GLY A 1 87 ? -43.947 25.288 -37.743 1.00 83.31 85 GLY A O 1
ATOM 683 N N . GLU A 1 88 ? -42.216 23.880 -37.424 1.00 67.70 86 GLU A N 1
ATOM 684 C CA . GLU A 1 88 ? -42.541 23.565 -36.029 1.00 66.74 86 GLU A CA 1
ATOM 685 C C . GLU A 1 88 ? -41.303 23.857 -35.185 1.00 68.33 86 GLU A C 1
ATOM 686 O O . GLU A 1 88 ? -40.584 22.944 -34.774 1.00 68.47 86 GLU A O 1
ATOM 692 N N . LEU A 1 89 ? -41.068 25.145 -34.919 1.00 69.30 87 LEU A N 1
ATOM 693 C CA . LEU A 1 89 ? -39.852 25.547 -34.219 1.00 63.76 87 LEU A CA 1
ATOM 694 C C . LEU A 1 89 ? -39.894 25.168 -32.746 1.00 63.37 87 LEU A C 1
ATOM 695 O O . LEU A 1 89 ? -38.845 24.897 -32.152 1.00 64.98 87 LEU A O 1
ATOM 700 N N . GLU A 1 90 ? -41.085 25.148 -32.139 1.00 68.27 88 GLU A N 1
ATOM 701 C CA . GLU A 1 90 ? -41.185 24.734 -30.743 1.00 71.21 88 GLU A CA 1
ATOM 702 C C . GLU A 1 90 ? -40.811 23.266 -30.581 1.00 65.70 88 GLU A C 1
ATOM 703 O O . GLU A 1 90 ? -40.076 22.906 -29.655 1.00 63.42 88 GLU A O 1
ATOM 709 N N . ASP A 1 91 ? -41.301 22.403 -31.478 1.00 71.14 89 ASP A N 1
ATOM 710 C CA . ASP A 1 91 ? -40.919 20.994 -31.431 1.00 68.35 89 ASP A CA 1
ATOM 711 C C . ASP A 1 91 ? -39.425 20.820 -31.675 1.00 63.88 89 ASP A C 1
ATOM 712 O O . ASP A 1 91 ? -38.777 19.985 -31.032 1.00 61.11 89 ASP A O 1
ATOM 717 N N . ALA A 1 92 ? -38.861 21.601 -32.602 1.00 59.36 90 ALA A N 1
ATOM 718 C CA . ALA A 1 92 ? -37.422 21.542 -32.838 1.00 58.14 90 ALA A CA 1
ATOM 719 C C . ALA A 1 92 ? -36.644 21.994 -31.609 1.00 57.18 90 ALA A C 1
ATOM 720 O O . ALA A 1 92 ? -35.651 21.362 -31.230 1.00 56.33 90 ALA A O 1
ATOM 722 N N . ARG A 1 93 ? -37.081 23.090 -30.977 1.00 58.86 91 ARG A N 1
ATOM 723 C CA . ARG A 1 93 ? -36.418 23.577 -29.767 1.00 61.18 91 ARG A CA 1
ATOM 724 C C . ARG A 1 93 ? -36.522 22.563 -28.635 1.00 54.75 91 ARG A C 1
ATOM 725 O O . ARG A 1 93 ? -35.549 22.333 -27.906 1.00 54.37 91 ARG A O 1
ATOM 733 N N . LYS A 1 94 ? -37.694 21.945 -28.475 1.00 54.99 92 LYS A N 1
ATOM 734 C CA . LYS A 1 94 ? -37.859 20.906 -27.462 1.00 61.79 92 LYS A CA 1
ATOM 735 C C . LYS A 1 94 ? -36.837 19.790 -27.652 1.00 63.23 92 LYS A C 1
ATOM 736 O O . LYS A 1 94 ? -36.195 19.350 -26.691 1.00 62.22 92 LYS A O 1
ATOM 742 N N . VAL A 1 95 ? -36.665 19.327 -28.895 1.00 62.53 93 VAL A N 1
ATOM 743 C CA . VAL A 1 95 ? -35.657 18.306 -29.178 1.00 59.00 93 VAL A CA 1
ATOM 744 C C . VAL A 1 95 ? -34.266 18.813 -28.813 1.00 56.61 93 VAL A C 1
ATOM 745 O O . VAL A 1 95 ? -33.461 18.084 -28.220 1.00 57.50 93 VAL A O 1
ATOM 749 N N . PHE A 1 96 ? -33.970 20.074 -29.145 1.00 54.31 94 PHE A N 1
ATOM 750 C CA . PHE A 1 96 ? -32.640 20.630 -28.892 1.00 58.19 94 PHE A CA 1
ATOM 751 C C . PHE A 1 96 ? -32.332 20.701 -27.399 1.00 62.34 94 PHE A C 1
ATOM 752 O O . PHE A 1 96 ? -31.193 20.461 -26.979 1.00 58.05 94 PHE A O 1
ATOM 760 N N . ASP A 1 97 ? -33.331 21.035 -26.579 1.00 56.49 95 ASP A N 1
ATOM 761 C CA . ASP A 1 97 ? -33.081 21.203 -25.150 1.00 66.47 95 ASP A CA 1
ATOM 762 C C . ASP A 1 97 ? -32.891 19.862 -24.449 1.00 67.39 95 ASP A C 1
ATOM 763 O O . ASP A 1 97 ? -32.050 19.742 -23.552 1.00 68.44 95 ASP A O 1
ATOM 768 N N . GLU A 1 98 ? -33.652 18.844 -24.847 1.00 69.97 96 GLU A N 1
ATOM 769 C CA . GLU A 1 98 ? -33.597 17.537 -24.202 1.00 69.49 96 GLU A CA 1
ATOM 770 C C . GLU A 1 98 ? -32.396 16.701 -24.628 1.00 68.18 96 GLU A C 1
ATOM 771 O O . GLU A 1 98 ? -32.230 15.586 -24.121 1.00 76.55 96 GLU A O 1
ATOM 777 N N . MET A 1 99 ? -31.562 17.203 -25.528 1.00 70.35 97 MET A N 1
ATOM 778 C CA . MET A 1 99 ? -30.449 16.414 -26.040 1.00 71.54 97 MET A CA 1
ATOM 779 C C . MET A 1 99 ? -29.407 16.223 -24.947 1.00 71.56 97 MET A C 1
ATOM 780 O O . MET A 1 99 ? -29.035 17.196 -24.282 1.00 76.73 97 MET A O 1
ATOM 785 N N . PRO A 1 100 ? -28.906 15.002 -24.735 1.00 70.63 98 PRO A N 1
ATOM 786 C CA . PRO A 1 100 ? -27.817 14.819 -23.760 1.00 72.85 98 PRO A CA 1
ATOM 787 C C . PRO A 1 100 ? -26.455 15.261 -24.268 1.00 79.53 98 PRO A C 1
ATOM 788 O O . PRO A 1 100 ? -25.547 15.464 -23.449 1.00 83.07 98 PRO A O 1
ATOM 792 N N . GLU A 1 101 ? -26.281 15.416 -25.580 1.00 75.97 99 GLU A N 1
ATOM 793 C CA . GLU A 1 101 ? -25.003 15.838 -26.140 1.00 76.70 99 GLU A CA 1
ATOM 794 C C . GLU A 1 101 ? -25.243 16.446 -27.512 1.00 73.83 99 GLU A C 1
ATOM 795 O O . GLU A 1 101 ? -25.910 15.83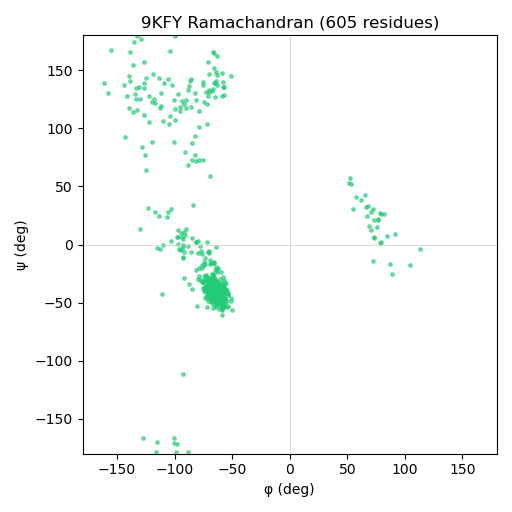2 -28.348 1.00 74.08 99 GLU A O 1
ATOM 801 N N . ARG A 1 102 ? -24.691 17.638 -27.746 1.00 75.85 100 ARG A N 1
ATOM 802 C CA . ARG A 1 102 ? -24.833 18.327 -29.023 1.00 69.32 100 ARG A CA 1
ATOM 803 C C . ARG A 1 102 ? -23.473 18.712 -29.577 1.00 65.83 100 ARG A C 1
ATOM 804 O O . ARG A 1 102 ? -22.631 19.245 -28.850 1.00 75.85 100 ARG A O 1
ATOM 812 N N . ASN A 1 103 ? -23.271 18.455 -30.866 1.00 58.80 101 ASN A N 1
ATOM 813 C CA . ASN A 1 103 ? -22.109 18.947 -31.583 1.00 62.91 101 ASN A CA 1
ATOM 814 C C . ASN A 1 103 ? -22.492 20.218 -32.339 1.00 58.83 101 ASN A C 1
ATOM 815 O O . ASN A 1 103 ? -23.595 20.750 -32.180 1.00 52.43 101 ASN A O 1
ATOM 820 N N . VAL A 1 104 ? -21.579 20.703 -33.183 1.00 57.58 102 VAL A N 1
ATOM 821 C CA . VAL A 1 104 ? -21.808 21.955 -33.901 1.00 64.96 102 VAL A CA 1
ATOM 822 C C . VAL A 1 104 ? -22.980 21.827 -34.872 1.00 64.61 102 VAL A C 1
ATOM 823 O O . VAL A 1 104 ? -23.722 22.794 -35.090 1.00 62.70 102 VAL A O 1
ATOM 827 N N . VAL A 1 105 ? -23.177 20.642 -35.455 1.00 62.00 103 VAL A N 1
ATOM 828 C CA . VAL A 1 105 ? -24.286 20.439 -36.385 1.00 60.08 103 VAL A CA 1
ATOM 829 C C . VAL A 1 105 ? -25.624 20.679 -35.691 1.00 58.35 103 VAL A C 1
ATOM 830 O O . VAL A 1 105 ? -26.545 21.264 -36.275 1.00 58.89 103 VAL A O 1
ATOM 834 N N . SER A 1 106 ? -25.745 20.253 -34.429 1.00 52.29 104 SER A N 1
ATOM 835 C CA . SER A 1 106 ? -26.998 20.434 -33.697 1.00 57.76 104 SER A CA 1
ATOM 836 C C . SER A 1 106 ? -27.285 21.907 -33.432 1.00 55.64 104 SER A C 1
ATOM 837 O O . SER A 1 106 ? -28.445 22.335 -33.463 1.00 50.97 104 SER A O 1
ATOM 840 N N . TRP A 1 107 ? -26.246 22.696 -33.150 1.00 56.37 105 TRP A N 1
ATOM 841 C CA . TRP A 1 107 ? -26.454 24.121 -32.917 1.00 63.63 105 TRP A CA 1
ATOM 842 C C . TRP A 1 107 ? -26.821 24.837 -34.209 1.00 57.82 105 TRP A C 1
ATOM 843 O O . TRP A 1 107 ? -27.704 25.705 -34.214 1.00 52.61 105 TRP A O 1
ATOM 854 N N . ASN A 1 108 ? -26.159 24.480 -35.313 1.00 56.05 106 ASN A N 1
ATOM 855 C CA . ASN A 1 108 ? -26.479 25.085 -36.602 1.00 57.07 106 ASN A CA 1
ATOM 856 C C . ASN A 1 108 ? -27.919 24.800 -37.000 1.00 56.06 106 ASN A C 1
ATOM 857 O O . ASN A 1 108 ? -28.629 25.696 -37.469 1.00 56.10 106 ASN A O 1
ATOM 862 N N . ALA A 1 109 ? -28.368 23.558 -36.818 1.00 48.65 107 ALA A N 1
ATOM 863 C CA . ALA A 1 109 ? -29.745 23.222 -37.159 1.00 54.25 107 ALA A CA 1
ATOM 864 C C . ALA A 1 109 ? -30.729 24.096 -36.391 1.00 59.40 107 ALA A C 1
ATOM 865 O O . ALA A 1 109 ? -31.693 24.614 -36.968 1.00 53.94 107 ALA A O 1
ATOM 867 N N . MET A 1 110 ? -30.487 24.297 -35.092 1.00 53.12 108 MET A N 1
ATOM 868 C CA . MET A 1 110 ? -31.403 25.102 -34.288 1.00 54.97 108 MET A CA 1
ATOM 869 C C . MET A 1 110 ? -31.276 26.586 -34.615 1.00 56.61 108 MET A C 1
ATOM 870 O O . MET A 1 110 ? -32.285 27.281 -34.784 1.00 53.63 108 MET A O 1
ATOM 875 N N . ILE A 1 111 ? -30.042 27.093 -34.701 1.00 53.68 109 ILE A N 1
ATOM 876 C CA . ILE A 1 111 ? -29.840 28.501 -35.034 1.00 53.56 109 ILE A CA 1
ATOM 877 C C . ILE A 1 111 ? -30.438 28.813 -36.400 1.00 60.05 109 ILE A C 1
ATOM 878 O O . ILE A 1 111 ? -31.214 29.764 -36.556 1.00 60.33 109 ILE A O 1
ATOM 883 N N . SER A 1 112 ? -30.087 28.011 -37.410 1.00 56.56 110 SER A N 1
ATOM 884 C CA . SER A 1 112 ? -30.587 28.263 -38.759 1.00 63.77 110 SER A CA 1
ATOM 885 C C . SER A 1 112 ? -32.101 28.128 -38.820 1.00 62.71 110 SER A C 1
ATOM 886 O O . SER A 1 112 ? -32.769 28.885 -39.534 1.00 63.75 110 SER A O 1
ATOM 889 N N . GLY A 1 113 ? -32.662 27.172 -38.074 1.00 56.73 111 GLY A N 1
ATOM 890 C CA . GLY A 1 113 ? -34.109 27.049 -38.017 1.00 60.07 111 GLY A CA 1
ATOM 891 C C . GLY A 1 113 ? -34.786 28.329 -37.564 1.00 68.14 111 GLY A C 1
ATOM 892 O O . GLY A 1 113 ? -35.840 28.706 -38.084 1.00 71.38 111 GLY A O 1
ATOM 893 N N . TYR A 1 114 ? -34.180 29.026 -36.601 1.00 63.19 112 TYR A N 1
ATOM 894 C CA . TYR A 1 114 ? -34.729 30.301 -36.150 1.00 68.44 112 TYR A CA 1
ATOM 895 C C . TYR A 1 114 ? -34.560 31.381 -37.213 1.00 66.56 112 TYR A C 1
ATOM 896 O O . TYR A 1 114 ? -35.515 32.092 -37.547 1.00 67.06 112 TYR A O 1
ATOM 905 N N . ALA A 1 115 ? -33.349 31.513 -37.762 1.00 60.60 113 ALA A N 1
ATOM 906 C CA . ALA A 1 115 ? -33.082 32.581 -38.721 1.00 58.12 113 ALA A CA 1
ATOM 907 C C . ALA A 1 115 ? -33.929 32.430 -39.977 1.00 65.97 113 ALA A C 1
ATOM 908 O O . ALA A 1 115 ? -34.457 33.418 -40.501 1.00 68.67 113 ALA A O 1
ATOM 910 N N . GLN A 1 116 ? -34.071 31.201 -40.477 1.00 68.49 114 GLN A N 1
ATOM 911 C CA . GLN A 1 116 ? -34.822 30.974 -41.706 1.00 73.00 114 GLN A CA 1
ATOM 912 C C . GLN A 1 116 ? -36.314 31.217 -41.534 1.00 77.19 114 GLN A C 1
ATOM 913 O O . GLN A 1 116 ? -37.024 31.364 -42.535 1.00 80.87 114 GLN A O 1
ATOM 919 N N . ASN A 1 117 ? -36.807 31.258 -40.298 1.00 71.95 115 ASN A N 1
ATOM 920 C CA . ASN A 1 117 ? -38.230 31.417 -40.035 1.00 77.13 115 ASN A CA 1
ATOM 921 C C . ASN A 1 117 ? -38.538 32.747 -39.354 1.00 77.07 115 ASN A C 1
ATOM 922 O O . ASN A 1 117 ? -39.550 32.880 -38.661 1.00 79.78 115 ASN A O 1
ATOM 927 N N . GLY A 1 118 ? -37.670 33.740 -39.548 1.00 69.89 116 GLY A N 1
ATOM 928 C CA . GLY A 1 118 ? -37.925 35.091 -39.113 1.00 71.71 116 GLY A CA 1
ATOM 929 C C . GLY A 1 118 ? -37.478 35.422 -37.704 1.00 72.25 116 GLY A C 1
ATOM 930 O O . GLY A 1 118 ? -37.216 36.596 -37.417 1.00 78.75 116 GLY A O 1
ATOM 931 N N . GLN A 1 119 ? -37.384 34.433 -36.815 1.00 71.63 117 GLN A N 1
ATOM 932 C CA . GLN A 1 119 ? -37.034 34.684 -35.415 1.00 70.17 117 GLN A CA 1
ATOM 933 C C . GLN A 1 119 ? -35.538 34.983 -35.308 1.00 67.66 117 GLN A C 1
ATOM 934 O O . GLN A 1 119 ? -34.733 34.187 -34.820 1.00 71.26 117 GLN A O 1
ATOM 940 N N . SER A 1 120 ? -35.176 36.181 -35.771 1.00 66.07 118 SER A N 1
ATOM 941 C CA . SER A 1 120 ? -33.770 36.563 -35.818 1.00 67.96 118 SER A CA 1
ATOM 942 C C . SER A 1 120 ? -33.198 36.804 -34.428 1.00 66.76 118 SER A C 1
ATOM 943 O O . SER A 1 120 ? -32.018 36.516 -34.188 1.00 64.04 118 SER A O 1
ATOM 946 N N . GLU A 1 121 ? -34.004 37.325 -33.501 1.00 67.79 119 GLU A N 1
ATOM 947 C CA . GLU A 1 121 ? -33.501 37.576 -32.154 1.00 70.83 119 GLU A CA 1
ATOM 948 C C . GLU A 1 121 ? -33.128 36.273 -31.459 1.00 67.96 119 GLU A C 1
ATOM 949 O O . GLU A 1 121 ? -32.039 36.152 -30.885 1.00 66.92 119 GLU A O 1
ATOM 955 N N . GLU A 1 122 ? -34.016 35.276 -31.513 1.00 64.88 120 GLU A N 1
ATOM 956 C CA . GLU A 1 122 ? -33.715 33.994 -30.883 1.00 65.39 120 GLU A CA 1
ATOM 957 C C . GLU A 1 122 ? -32.543 33.296 -31.563 1.00 65.61 120 GLU A C 1
ATOM 958 O O . GLU A 1 122 ? -31.800 32.556 -30.910 1.00 61.17 120 GLU A O 1
ATOM 964 N N . ALA A 1 123 ? -32.351 33.526 -32.864 1.00 67.45 121 ALA A N 1
ATOM 965 C CA . ALA A 1 123 ? -31.194 32.961 -33.550 1.00 64.16 121 ALA A CA 1
ATOM 966 C C . ALA A 1 123 ? -29.894 33.526 -32.990 1.00 63.75 121 ALA A C 1
ATOM 967 O O . ALA A 1 123 ? -28.945 32.782 -32.717 1.00 61.03 121 ALA A O 1
ATOM 969 N N . LEU A 1 124 ? -29.832 34.850 -32.816 1.00 67.06 122 LEU A N 1
ATOM 970 C CA . LEU A 1 124 ? -28.618 35.470 -32.294 1.00 61.71 122 LEU A CA 1
ATOM 971 C C . LEU A 1 124 ? -28.426 35.148 -30.818 1.00 61.06 122 LEU A C 1
ATOM 972 O O . LEU A 1 124 ? -27.292 34.974 -30.357 1.00 59.78 122 LEU A O 1
ATOM 977 N N . GLU A 1 125 ? -29.523 35.073 -30.062 1.00 63.36 123 GLU A N 1
ATOM 978 C CA . GLU A 1 125 ? -29.444 34.650 -28.667 1.00 69.13 123 GLU A CA 1
ATOM 979 C C . GLU A 1 125 ? -28.869 33.242 -28.559 1.00 70.10 123 GLU A C 1
ATOM 980 O O . GLU A 1 125 ? -27.959 32.987 -27.760 1.00 62.88 123 GLU A O 1
ATOM 986 N N . LEU A 1 126 ? -29.388 32.316 -29.372 1.00 62.64 124 LEU A N 1
ATOM 987 C CA . LEU A 1 126 ? -28.846 30.961 -29.422 1.00 62.80 124 LEU A CA 1
ATOM 988 C C . LEU A 1 126 ? -27.367 30.970 -29.796 1.00 61.64 124 LEU A C 1
ATOM 989 O O . LEU A 1 126 ? -26.581 30.165 -29.282 1.00 60.77 124 LEU A O 1
ATOM 994 N N . PHE A 1 127 ? -26.971 31.882 -30.688 1.00 57.34 125 PHE A N 1
ATOM 995 C CA . PHE A 1 127 ? -25.579 31.954 -31.124 1.00 58.72 125 PHE A CA 1
ATOM 996 C C . PHE A 1 127 ? -24.671 32.469 -30.015 1.00 65.22 125 PHE A C 1
ATOM 997 O O . PHE A 1 127 ? -23.509 32.059 -29.917 1.00 64.06 125 PHE A O 1
ATOM 1005 N N . ARG A 1 128 ? -25.170 33.394 -29.192 1.00 65.34 126 ARG A N 1
ATOM 1006 C CA . ARG A 1 128 ? -24.382 33.861 -28.057 1.00 69.07 126 ARG A CA 1
ATOM 1007 C C . ARG A 1 128 ? -24.201 32.750 -27.031 1.00 68.72 126 ARG A C 1
ATOM 1008 O O . ARG A 1 128 ? -23.093 32.537 -26.526 1.00 71.08 126 ARG A O 1
ATOM 1016 N N . GLU A 1 129 ? -25.279 32.021 -26.727 1.00 64.83 127 GLU A N 1
ATOM 1017 C CA . GLU A 1 129 ? -25.176 30.853 -25.857 1.00 72.23 127 GLU A CA 1
ATOM 1018 C C . GLU A 1 129 ? -24.183 29.837 -26.412 1.00 72.57 127 GLU A C 1
ATOM 1019 O O . GLU A 1 129 ? -23.441 29.203 -25.653 1.00 73.87 127 GLU A O 1
ATOM 1025 N N . MET A 1 130 ? -24.147 29.682 -27.739 1.00 70.99 128 MET A N 1
ATOM 1026 C CA . MET A 1 130 ? -23.242 28.718 -28.360 1.00 71.70 128 MET A CA 1
ATOM 1027 C C . MET A 1 130 ? -21.784 29.082 -28.112 1.00 75.22 128 MET A C 1
ATOM 1028 O O . MET A 1 130 ? -20.933 28.201 -27.938 1.00 74.66 128 MET A O 1
ATOM 1033 N N . GLN A 1 131 ? -21.475 30.377 -28.093 1.00 75.32 129 GLN A N 1
ATOM 1034 C CA . GLN A 1 131 ? -20.086 30.798 -27.974 1.00 77.64 129 GLN A CA 1
ATOM 1035 C C . GLN A 1 131 ? -19.587 30.736 -26.537 1.00 75.42 129 GLN A C 1
ATOM 1036 O O . GLN A 1 131 ? -18.391 30.520 -26.313 1.00 69.73 129 GLN A O 1
ATOM 1042 N N . GLN A 1 132 ? -20.479 30.916 -25.559 1.00 74.20 130 GLN A N 1
ATOM 1043 C CA . GLN A 1 132 ? -20.074 30.798 -24.163 1.00 77.48 130 GLN A CA 1
ATOM 1044 C C . GLN A 1 132 ? -19.647 29.374 -23.824 1.00 79.69 130 GLN A C 1
ATOM 1045 O O . GLN A 1 132 ? -18.725 29.179 -23.023 1.00 81.70 130 GLN A O 1
ATOM 1051 N N . GLU A 1 133 ? -20.288 28.375 -24.429 1.00 77.55 131 GLU A N 1
ATOM 1052 C CA A GLU A 1 133 ? -19.929 26.975 -24.235 0.50 75.64 131 GLU A CA 1
ATOM 1053 C CA B GLU A 1 133 ? -19.902 26.989 -24.204 0.50 75.64 131 GLU A CA 1
ATOM 1054 C C . GLU A 1 133 ? -18.657 26.589 -24.988 1.00 77.66 131 GLU A C 1
ATOM 1055 O O . GLU A 1 133 ? -18.154 25.475 -24.802 1.00 80.06 131 GLU A O 1
ATOM 1066 N N . GLY A 1 134 ? -18.123 27.474 -25.826 1.00 71.33 132 GLY A N 1
ATOM 1067 C CA . GLY A 1 134 ? -16.873 27.193 -26.503 1.00 73.07 132 GLY A CA 1
ATOM 1068 C C . GLY A 1 134 ? -16.978 26.274 -27.696 1.00 81.50 132 GLY A C 1
ATOM 1069 O O . GLY A 1 134 ? -16.008 25.582 -28.024 1.00 76.08 132 GLY A O 1
ATOM 1070 N N . ILE A 1 135 ? -18.127 26.248 -28.360 1.00 84.59 133 ILE A N 1
ATOM 1071 C CA . ILE A 1 135 ? -18.324 25.441 -29.557 1.00 73.52 133 ILE A CA 1
ATOM 1072 C C . ILE A 1 135 ? -17.953 26.288 -30.765 1.00 74.68 133 ILE A C 1
ATOM 1073 O O . ILE A 1 135 ? -18.487 27.387 -30.949 1.00 77.83 133 ILE A O 1
ATOM 1078 N N . LYS A 1 136 ? -17.033 25.786 -31.578 1.00 71.74 134 LYS A N 1
ATOM 1079 C CA . LYS A 1 136 ? -16.528 26.558 -32.706 1.00 78.61 134 LYS A CA 1
ATOM 1080 C C . LYS A 1 136 ? -17.593 26.661 -33.790 1.00 80.74 134 LYS A C 1
ATOM 1081 O O . LYS A 1 136 ? -18.061 25.628 -34.287 1.00 72.32 134 LYS A O 1
ATOM 1087 N N . PRO A 1 137 ? -18.016 27.865 -34.172 1.00 81.01 135 PRO A N 1
ATOM 1088 C CA . PRO A 1 137 ? -18.990 27.989 -35.261 1.00 73.64 135 PRO A CA 1
ATOM 1089 C C . PRO A 1 137 ? -18.332 27.749 -36.609 1.00 76.48 135 PRO A C 1
ATOM 1090 O O . PRO A 1 137 ? -17.203 28.181 -36.856 1.00 81.19 135 PRO A O 1
ATOM 1094 N N . SER A 1 138 ? -19.048 27.043 -37.481 1.00 72.39 136 SER A N 1
ATOM 1095 C CA . SER A 1 138 ? -18.583 26.805 -38.837 1.00 76.60 136 SER A CA 1
ATOM 1096 C C . SER A 1 138 ? -19.036 27.946 -39.746 1.00 78.56 136 SER A C 1
ATOM 1097 O O . SER A 1 138 ? -19.671 28.910 -39.311 1.00 74.72 136 SER A O 1
ATOM 1100 N N . GLU A 1 139 ? -18.699 27.837 -41.035 1.00 78.24 137 GLU A N 1
ATOM 1101 C CA . GLU A 1 139 ? -19.105 28.863 -41.989 1.00 74.28 137 GLU A CA 1
ATOM 1102 C C . GLU A 1 139 ? -20.620 28.923 -42.128 1.00 74.47 137 GLU A C 1
ATOM 1103 O O . GLU A 1 139 ? -21.180 30.005 -42.343 1.00 66.99 137 GLU A O 1
ATOM 1109 N N . PHE A 1 140 ? -21.300 27.778 -42.004 1.00 68.73 138 PHE A N 1
ATOM 1110 C CA . PHE A 1 140 ? -22.758 27.781 -42.034 1.00 68.45 138 PHE A CA 1
ATOM 1111 C C . PHE A 1 140 ? -23.327 28.522 -40.830 1.00 71.33 138 PHE A C 1
ATOM 1112 O O . PHE A 1 140 ? -24.330 29.237 -40.949 1.00 66.97 138 PHE A O 1
ATOM 1120 N N . THR A 1 141 ? -22.703 28.362 -39.660 1.00 68.42 139 THR A N 1
ATOM 1121 C CA . THR A 1 141 ? -23.144 29.102 -38.483 1.00 65.78 139 THR A CA 1
ATOM 1122 C C . THR A 1 141 ? -23.090 30.601 -38.735 1.00 66.42 139 THR A C 1
ATOM 1123 O O . THR A 1 141 ? -24.039 31.333 -38.423 1.00 63.74 139 THR A O 1
ATOM 1127 N N . PHE A 1 142 ? -21.986 31.075 -39.315 1.00 63.77 140 PHE A N 1
ATOM 1128 C CA . PHE A 1 142 ? -21.823 32.506 -39.538 1.00 68.40 140 PHE A CA 1
ATOM 1129 C C . PHE A 1 142 ? -22.783 33.017 -40.604 1.00 64.81 140 PHE A C 1
ATOM 1130 O O . PHE A 1 142 ? -23.271 34.149 -40.511 1.00 63.64 140 PHE A O 1
ATOM 1138 N N . CYS A 1 143 ? -23.068 32.202 -41.622 1.00 62.89 141 CYS A N 1
ATOM 1139 C CA . CYS A 1 143 ? -24.023 32.620 -42.643 1.00 58.90 141 CYS A CA 1
ATOM 1140 C C . CYS A 1 143 ? -25.419 32.791 -42.056 1.00 58.82 141 CYS A C 1
ATOM 1141 O O . CYS A 1 143 ? -26.166 33.687 -42.465 1.00 51.83 141 CYS A O 1
ATOM 1144 N N . SER A 1 144 ? -25.786 31.951 -41.085 1.00 55.57 142 SER A N 1
ATOM 1145 C CA . SER A 1 144 ? -27.114 32.059 -40.490 1.00 56.36 142 SER A CA 1
ATOM 1146 C C . SER A 1 144 ? -27.243 33.315 -39.634 1.00 56.90 142 SER A C 1
ATOM 1147 O O . SER A 1 144 ? -28.241 34.038 -39.736 1.00 61.55 142 SER A O 1
ATOM 1150 N N . VAL A 1 145 ? -26.246 33.601 -38.793 1.00 55.13 143 VAL A N 1
ATOM 1151 C CA . VAL A 1 145 ? -26.367 34.761 -37.912 1.00 63.56 143 VAL A CA 1
ATOM 1152 C C . VAL A 1 145 ? -26.166 36.056 -38.685 1.00 61.27 143 VAL A C 1
ATOM 1153 O O . VAL A 1 145 ? -26.683 37.106 -38.286 1.00 58.75 143 VAL A O 1
ATOM 1157 N N . LEU A 1 146 ? -25.415 36.013 -39.788 1.00 56.63 144 LEU A N 1
ATOM 1158 C CA . LEU A 1 146 ? -25.323 37.185 -40.649 1.00 59.44 144 LEU A CA 1
ATOM 1159 C C . LEU A 1 146 ? -26.671 37.495 -41.284 1.00 61.63 144 LEU A C 1
ATOM 1160 O O . LEU A 1 146 ? -27.051 38.664 -41.413 1.00 62.28 144 LEU A O 1
ATOM 1165 N N . SER A 1 147 ? -27.419 36.457 -41.666 1.00 55.01 145 SER A N 1
ATOM 1166 C CA . SER A 1 147 ? -28.753 36.672 -42.214 1.00 57.76 145 SER A CA 1
ATOM 1167 C C . SER A 1 147 ? -29.730 37.132 -41.139 1.00 62.46 145 SER A C 1
ATOM 1168 O O . SER A 1 147 ? -30.694 37.845 -41.444 1.00 63.01 145 SER A O 1
ATOM 1171 N N . ALA A 1 148 ? -29.505 36.734 -39.885 1.00 59.23 146 ALA A N 1
ATOM 1172 C CA . ALA A 1 148 ? -30.323 37.246 -38.789 1.00 65.29 146 ALA A CA 1
ATOM 1173 C C . ALA A 1 148 ? -30.092 38.739 -38.592 1.00 67.90 146 ALA A C 1
ATOM 1174 O O . ALA A 1 148 ? -31.049 39.513 -38.466 1.00 67.63 146 ALA A O 1
ATOM 1176 N N . CYS A 1 149 ? -28.823 39.163 -38.570 1.00 60.28 147 CYS A N 1
ATOM 1177 C CA . CYS A 1 149 ? -28.514 40.586 -38.450 1.00 66.56 147 CYS A CA 1
ATOM 1178 C C . CYS A 1 149 ? -29.095 41.374 -39.613 1.00 71.76 147 CYS A C 1
ATOM 1179 O O . CYS A 1 149 ? -29.648 42.463 -39.418 1.00 72.32 147 CYS A O 1
ATOM 1182 N N . ALA A 1 150 ? -28.964 40.843 -40.832 1.00 67.88 148 ALA A N 1
ATOM 1183 C CA . ALA A 1 150 ? -29.536 41.503 -42.001 1.00 64.36 148 ALA A CA 1
ATOM 1184 C C . ALA A 1 150 ? -31.029 41.734 -41.823 1.00 65.91 148 ALA A C 1
ATOM 1185 O O . ALA A 1 150 ? -31.551 42.792 -42.196 1.00 68.53 148 ALA A O 1
ATOM 1187 N N . SER A 1 151 ? -31.731 40.757 -41.243 1.00 61.74 149 SER A N 1
ATOM 1188 C CA . SER A 1 151 ? -33.163 40.907 -41.008 1.00 69.98 149 SER A CA 1
ATOM 1189 C C . SER A 1 151 ? -33.443 41.967 -39.950 1.00 71.26 149 SER A C 1
ATOM 1190 O O . SER A 1 151 ? -34.374 42.767 -40.096 1.00 67.26 149 SER A O 1
ATOM 1193 N N . LEU A 1 152 ? -32.645 41.987 -38.878 1.00 66.97 150 LEU A N 1
ATOM 1194 C CA . LEU A 1 152 ? -32.860 42.916 -37.775 1.00 73.23 150 LEU A CA 1
ATOM 1195 C C . LEU A 1 152 ? -32.348 44.318 -38.071 1.00 76.59 150 LEU A C 1
ATOM 1196 O O . LEU A 1 152 ? -32.783 45.270 -37.415 1.00 75.47 150 LEU A O 1
ATOM 1201 N N . GLY A 1 153 ? -31.441 44.467 -39.035 1.00 73.55 151 GLY A N 1
ATOM 1202 C CA . GLY A 1 153 ? -30.873 45.757 -39.357 1.00 71.04 151 GLY A CA 1
ATOM 1203 C C . GLY A 1 153 ? -29.776 46.228 -38.430 1.00 75.88 151 GLY A C 1
ATOM 1204 O O . GLY A 1 153 ? -29.258 47.335 -38.626 1.00 81.28 151 GLY A O 1
ATOM 1205 N N . SER A 1 154 ? -29.397 45.429 -37.435 1.00 80.31 152 SER A N 1
ATOM 1206 C CA . SER A 1 154 ? -28.364 45.816 -36.474 1.00 83.55 152 SER A CA 1
ATOM 1207 C C . SER A 1 154 ? -27.003 45.781 -37.158 1.00 76.23 152 SER A C 1
ATOM 1208 O O . SER A 1 154 ? -26.428 44.712 -37.371 1.00 78.70 152 SER A O 1
ATOM 1211 N N . LEU A 1 155 ? -26.473 46.960 -37.494 1.00 73.83 153 LEU A N 1
ATOM 1212 C CA . LEU A 1 155 ? -25.185 47.023 -38.179 1.00 75.36 153 LEU A CA 1
ATOM 1213 C C . LEU A 1 155 ? -24.030 46.707 -37.235 1.00 78.70 153 LEU A C 1
ATOM 1214 O O . LEU A 1 155 ? -23.077 46.018 -37.621 1.00 78.74 153 LEU A O 1
ATOM 1219 N N . GLU A 1 156 ? -24.088 47.207 -35.997 1.00 86.94 154 GLU A N 1
ATOM 1220 C CA . GLU A 1 156 ? -22.997 46.968 -35.057 1.00 86.36 154 GLU A CA 1
ATOM 1221 C C . GLU A 1 156 ? -22.857 45.483 -34.739 1.00 80.07 154 GLU A C 1
ATOM 1222 O O . GLU A 1 156 ? -21.738 44.977 -34.587 1.00 78.52 154 GLU A O 1
ATOM 1228 N N . MET A 1 157 ? -23.980 44.767 -34.651 1.00 79.65 155 MET A N 1
ATOM 1229 C CA . MET A 1 157 ? -23.927 43.324 -34.442 1.00 78.39 155 MET A CA 1
ATOM 1230 C C . MET A 1 157 ? -23.224 42.633 -35.606 1.00 77.34 155 MET A C 1
ATOM 1231 O O . MET A 1 157 ? -22.297 41.843 -35.403 1.00 76.92 155 MET A O 1
ATOM 1236 N N . GLY A 1 158 ? -23.641 42.939 -36.837 1.00 72.49 156 GLY A N 1
ATOM 1237 C CA . GLY A 1 158 ? -22.991 42.350 -37.998 1.00 72.87 156 GLY A CA 1
ATOM 1238 C C . GLY A 1 158 ? -21.506 42.657 -38.065 1.00 69.36 156 GLY A C 1
ATOM 1239 O O . GLY A 1 158 ? -20.712 41.828 -38.517 1.00 66.41 156 GLY A O 1
ATOM 1240 N N . LYS A 1 159 ? -21.111 43.856 -37.626 1.00 71.73 157 LYS A N 1
ATOM 1241 C CA . LYS A 1 159 ? -19.689 44.174 -37.533 1.00 75.13 157 LYS A CA 1
ATOM 1242 C C . LYS A 1 159 ? -18.976 43.216 -36.586 1.00 74.79 157 LYS A C 1
ATOM 1243 O O . LYS A 1 159 ? -17.848 42.785 -36.858 1.00 70.92 157 LYS A O 1
ATOM 1249 N N . GLN A 1 160 ? -19.621 42.867 -35.470 1.00 73.28 158 GLN A N 1
ATOM 1250 C CA . GLN A 1 160 ? -19.043 41.892 -34.549 1.00 77.67 158 GLN A CA 1
ATOM 1251 C C . GLN A 1 160 ? -18.853 40.546 -35.235 1.00 78.24 158 GLN A C 1
ATOM 1252 O O . GLN A 1 160 ? -17.742 40.005 -35.268 1.00 76.31 158 GLN A O 1
ATOM 1258 N N . ILE A 1 161 ? -19.934 39.991 -35.799 1.00 75.29 159 ILE A N 1
ATOM 1259 C CA . ILE A 1 161 ? -19.839 38.700 -36.478 1.00 68.64 159 ILE A CA 1
ATOM 1260 C C . ILE A 1 161 ? -18.795 38.751 -37.587 1.00 69.27 159 ILE A C 1
ATOM 1261 O O . ILE A 1 161 ? -18.084 37.766 -37.824 1.00 72.38 159 ILE A O 1
ATOM 1266 N N . HIS A 1 162 ? -18.657 39.898 -38.259 1.00 69.26 160 HIS A N 1
ATOM 1267 C CA . HIS A 1 162 ? -17.623 40.040 -39.283 1.00 70.72 160 HIS A CA 1
ATOM 1268 C C . HIS A 1 162 ? -16.235 39.792 -38.701 1.00 76.21 160 HIS A C 1
ATOM 1269 O O . HIS A 1 162 ? -15.419 39.078 -39.296 1.00 73.83 160 HIS A O 1
ATOM 1276 N N . GLY A 1 163 ? -15.949 40.376 -37.535 1.00 76.80 161 GLY A N 1
ATOM 1277 C CA . GLY A 1 163 ? -14.679 40.107 -36.879 1.00 75.94 161 GLY A CA 1
ATOM 1278 C C . GLY A 1 163 ? -14.517 38.646 -36.503 1.00 77.29 161 GLY A C 1
ATOM 1279 O O . GLY A 1 163 ? -13.436 38.070 -36.660 1.00 80.13 161 GLY A O 1
ATOM 1280 N N . TYR A 1 164 ? -15.594 38.025 -36.012 1.00 75.05 162 TYR A N 1
ATOM 1281 C CA . TYR A 1 164 ? -15.551 36.609 -35.657 1.00 73.68 162 TYR A CA 1
ATOM 1282 C C . TYR A 1 164 ? -15.215 35.749 -36.871 1.00 78.18 162 TYR A C 1
ATOM 1283 O O . TYR A 1 164 ? -14.502 34.745 -36.750 1.00 81.99 162 TYR A O 1
ATOM 1292 N N . VAL A 1 165 ? -15.726 36.123 -38.050 1.00 78.04 163 VAL A N 1
ATOM 1293 C CA . VAL A 1 165 ? -15.386 35.405 -39.276 1.00 76.72 163 VAL A CA 1
ATOM 1294 C C . VAL A 1 165 ? -13.919 35.610 -39.632 1.00 80.80 163 VAL A C 1
ATOM 1295 O O . VAL A 1 165 ? -13.236 34.673 -40.066 1.00 83.41 163 VAL A O 1
ATOM 1299 N N . ILE A 1 166 ? -13.416 36.837 -39.478 1.00 78.57 164 ILE A N 1
ATOM 1300 C CA . ILE A 1 166 ? -11.993 37.088 -39.687 1.00 82.11 164 ILE A CA 1
ATOM 1301 C C . ILE A 1 166 ? -11.163 36.233 -38.736 1.00 87.70 164 ILE A C 1
ATOM 1302 O O . ILE A 1 166 ? -10.137 35.660 -39.126 1.00 87.64 164 ILE A O 1
ATOM 1307 N N . LYS A 1 167 ? -11.607 36.115 -37.481 1.00 82.96 165 LYS A N 1
ATOM 1308 C CA . LYS A 1 167 ? -10.895 35.298 -36.502 1.00 84.55 165 LYS A CA 1
ATOM 1309 C C . LYS A 1 167 ? -10.850 33.835 -36.929 1.00 87.86 165 LYS A C 1
ATOM 1310 O O . LYS A 1 167 ? -9.802 33.183 -36.848 1.00 87.63 165 LYS A O 1
ATOM 1316 N N . SER A 1 168 ? -11.982 33.300 -37.387 1.00 84.81 166 SER A N 1
ATOM 1317 C CA . SER A 1 168 ? -12.083 31.882 -37.711 1.00 82.57 166 SER A CA 1
ATOM 1318 C C . SER A 1 168 ? -11.521 31.536 -39.084 1.00 81.08 166 SER A C 1
ATOM 1319 O O . SER A 1 168 ? -11.584 30.368 -39.480 1.00 79.51 166 SER A O 1
ATOM 1322 N N . GLY A 1 169 ? -10.977 32.507 -39.814 1.00 83.43 167 GLY A N 1
ATOM 1323 C CA . GLY A 1 169 ? -10.407 32.229 -41.119 1.00 84.71 167 GLY A CA 1
ATOM 1324 C C . GLY A 1 169 ? -11.406 31.800 -42.172 1.00 83.93 167 GLY A C 1
ATOM 1325 O O . GLY A 1 169 ? -11.063 31.007 -43.054 1.00 87.04 167 GLY A O 1
ATOM 1326 N N . PHE A 1 170 ? -12.638 32.301 -42.102 1.00 85.33 168 PHE A N 1
ATOM 1327 C CA . PHE A 1 170 ? -13.682 31.958 -43.058 1.00 85.38 168 PHE A CA 1
ATOM 1328 C C . PHE A 1 170 ? -13.931 33.054 -44.089 1.00 85.41 168 PHE A C 1
ATOM 1329 O O . PHE A 1 170 ? -14.830 32.905 -44.923 1.00 85.76 168 PHE A O 1
ATOM 1337 N N . GLU A 1 171 ? -13.157 34.142 -44.059 1.00 81.55 169 GLU A N 1
ATOM 1338 C CA . GLU A 1 171 ? -13.479 35.316 -44.866 1.00 87.90 169 GLU A CA 1
ATOM 1339 C C . GLU A 1 171 ? -13.358 35.067 -46.365 1.00 86.20 169 GLU A C 1
ATOM 1340 O O . GLU A 1 171 ? -13.882 35.861 -47.152 1.00 88.96 169 GLU A O 1
ATOM 1346 N N . SER A 1 172 ? -12.687 33.997 -46.782 1.00 83.25 170 SER A N 1
ATOM 1347 C CA . SER A 1 172 ? -12.560 33.678 -48.197 1.00 81.48 170 SER A CA 1
ATOM 1348 C C . SER A 1 172 ? -13.578 32.650 -48.664 1.00 78.47 170 SER A C 1
ATOM 1349 O O . SER A 1 172 ? -13.567 32.279 -49.842 1.00 71.79 170 SER A O 1
ATOM 1352 N N . ILE A 1 173 ? -14.448 32.175 -47.772 1.00 79.30 171 ILE A N 1
ATOM 1353 C CA . ILE A 1 173 ? -15.522 31.273 -48.175 1.00 76.68 171 ILE A CA 1
ATOM 1354 C C . ILE A 1 173 ? -16.552 32.059 -48.977 1.00 73.63 171 ILE A C 1
ATOM 1355 O O . ILE A 1 173 ? -17.028 33.116 -48.538 1.00 68.34 171 ILE A O 1
ATOM 1360 N N . VAL A 1 174 ? -16.893 31.551 -50.166 1.00 70.71 172 VAL A N 1
ATOM 1361 C CA . VAL A 1 174 ? -17.758 32.295 -51.082 1.00 66.36 172 VAL A CA 1
ATOM 1362 C C . VAL A 1 174 ? -19.093 32.610 -50.416 1.00 63.97 172 VAL A C 1
ATOM 1363 O O . VAL A 1 174 ? -19.572 33.750 -50.452 1.00 58.09 172 VAL A O 1
ATOM 1367 N N . PHE A 1 175 ? -19.700 31.608 -49.777 1.00 65.47 173 PHE A N 1
ATOM 1368 C CA . PHE A 1 175 ? -20.986 31.813 -49.119 1.00 61.42 173 PHE A CA 1
ATOM 1369 C C . PHE A 1 175 ? -20.890 32.864 -48.019 1.00 69.43 173 PHE A C 1
ATOM 1370 O O . PHE A 1 175 ? -21.833 33.635 -47.802 1.00 64.12 173 PHE A O 1
ATOM 1378 N N . VAL A 1 176 ? -19.761 32.909 -47.308 1.00 66.55 174 VAL A N 1
ATOM 1379 C CA . VAL A 1 176 ? -19.610 33.888 -46.238 1.00 63.11 174 VAL A CA 1
ATOM 1380 C C . VAL A 1 176 ? -19.491 35.292 -46.815 1.00 61.26 174 VAL A C 1
ATOM 1381 O O . VAL A 1 176 ? -20.051 36.252 -46.270 1.00 56.66 174 VAL A O 1
ATOM 1385 N N . GLY A 1 177 ? -18.764 35.437 -47.925 1.00 57.88 175 GLY A N 1
ATOM 1386 C CA . GLY A 1 177 ? -18.682 36.737 -48.568 1.00 60.48 175 GLY A CA 1
ATOM 1387 C C . GLY A 1 177 ? -20.037 37.240 -49.025 1.00 60.24 175 GLY A C 1
ATOM 1388 O O . GLY A 1 177 ? -20.365 38.418 -48.854 1.00 59.65 175 GLY A O 1
ATOM 1389 N N . ASN A 1 178 ? -20.850 36.349 -49.599 1.00 53.86 176 ASN A N 1
ATOM 1390 C CA . ASN A 1 178 ? -22.187 36.738 -50.036 1.00 57.25 176 ASN A CA 1
ATOM 1391 C C . ASN A 1 178 ? -23.043 37.166 -48.853 1.00 58.63 176 ASN A C 1
ATOM 1392 O O . ASN A 1 178 ? -23.754 38.178 -48.923 1.00 51.07 176 ASN A O 1
ATOM 1397 N N . ALA A 1 179 ? -22.971 36.416 -47.750 1.00 51.84 177 ALA A N 1
ATOM 1398 C CA . ALA A 1 179 ? -23.776 36.736 -46.577 1.00 48.81 177 ALA A CA 1
ATOM 1399 C C . ALA A 1 179 ? -23.366 38.063 -45.952 1.00 51.55 177 ALA A C 1
ATOM 1400 O O . ALA A 1 179 ? -24.204 38.747 -45.354 1.00 52.59 177 ALA A O 1
ATOM 1402 N N . LEU A 1 180 ? -22.089 38.444 -46.076 1.00 50.85 178 LEU A N 1
ATOM 1403 C CA . LEU A 1 180 ? -21.633 39.712 -45.512 1.00 60.00 178 LEU A CA 1
ATOM 1404 C C . LEU A 1 180 ? -22.104 40.896 -46.350 1.00 58.64 178 LEU A C 1
ATOM 1405 O O . LEU A 1 180 ? -22.478 41.942 -45.803 1.00 54.60 178 LEU A O 1
ATOM 1410 N N . ILE A 1 181 ? -22.070 40.754 -47.677 1.00 54.53 179 ILE A N 1
ATOM 1411 C CA . ILE A 1 181 ? -22.585 41.800 -48.558 1.00 58.83 179 ILE A CA 1
ATOM 1412 C C . ILE A 1 181 ? -24.059 42.044 -48.267 1.00 56.12 179 ILE A C 1
ATOM 1413 O O . ILE A 1 181 ? -24.505 43.187 -48.107 1.00 53.81 179 ILE A O 1
ATOM 1418 N N . ASP A 1 182 ? -24.831 40.958 -48.183 1.00 55.12 180 ASP A N 1
ATOM 1419 C CA . ASP A 1 182 ? -26.257 41.055 -47.898 1.00 52.16 180 ASP A CA 1
ATOM 1420 C C . ASP A 1 182 ? -26.511 41.731 -46.558 1.00 58.38 180 ASP A C 1
ATOM 1421 O O . ASP A 1 182 ? -27.427 42.552 -46.433 1.00 58.14 180 ASP A O 1
ATOM 1426 N N . MET A 1 183 ? -25.706 41.404 -45.544 1.00 58.44 181 MET A N 1
ATOM 1427 C CA . MET A 1 183 ? -25.911 41.994 -44.225 1.00 54.66 181 MET A CA 1
ATOM 1428 C C . MET A 1 183 ? -25.598 43.485 -44.233 1.00 54.32 181 MET A C 1
ATOM 1429 O O . MET A 1 183 ? -26.382 44.296 -43.727 1.00 53.43 181 MET A O 1
ATOM 1434 N N . TYR A 1 184 ? -24.445 43.864 -44.787 1.00 48.97 182 TYR A N 1
ATOM 1435 C CA . TYR A 1 184 ? -24.065 45.273 -44.805 1.00 61.13 182 TYR A CA 1
ATOM 1436 C C . TYR A 1 184 ? -25.055 46.100 -45.619 1.00 65.39 182 TYR A C 1
ATOM 1437 O O . TYR A 1 184 ? -25.417 47.214 -45.221 1.00 63.58 182 TYR A O 1
ATOM 1446 N N . ALA A 1 185 ? -25.513 45.567 -46.755 1.00 58.39 183 ALA A N 1
ATOM 1447 C CA . ALA A 1 185 ? -26.454 46.303 -47.593 1.00 57.56 183 ALA A CA 1
ATOM 1448 C C . ALA A 1 185 ? -27.762 46.559 -46.857 1.00 56.34 183 ALA A C 1
ATOM 1449 O O . ALA A 1 185 ? -28.269 47.685 -46.843 1.00 61.56 183 ALA A O 1
ATOM 1451 N N . LYS A 1 186 ? -28.321 45.522 -46.228 1.00 57.86 184 LYS A N 1
ATOM 1452 C CA . LYS A 1 186 ? -29.600 45.679 -45.545 1.00 60.19 184 LYS A CA 1
ATOM 1453 C C . LYS A 1 186 ? -29.471 46.455 -44.243 1.00 65.55 184 LYS A C 1
ATOM 1454 O O . LYS A 1 186 ? -30.485 46.937 -43.726 1.00 63.27 184 LYS A O 1
ATOM 1460 N N . CYS A 1 187 ? -28.259 46.586 -43.704 1.00 61.79 185 CYS A N 1
ATOM 1461 C CA . CYS A 1 187 ? -28.026 47.363 -42.493 1.00 69.00 185 CYS A CA 1
ATOM 1462 C C . CYS A 1 187 ? -27.615 48.803 -42.778 1.00 71.00 185 CYS A C 1
ATOM 1463 O O . CYS A 1 187 ? -27.447 49.579 -41.833 1.00 73.19 185 CYS A O 1
ATOM 1466 N N . GLY A 1 188 ? -27.440 49.177 -44.048 1.00 70.57 186 GLY A N 1
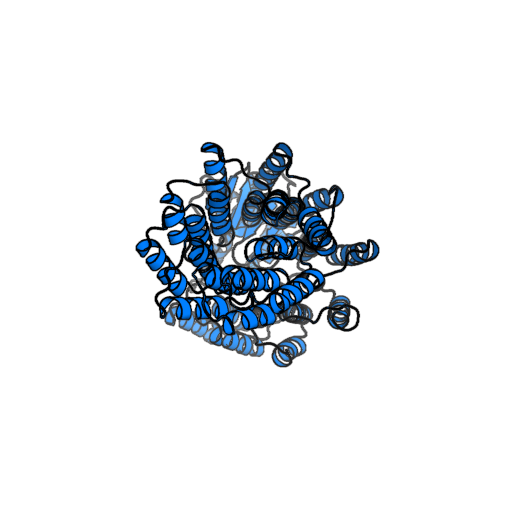ATOM 1467 C CA . GLY A 1 188 ? -27.258 50.558 -44.435 1.00 72.68 186 GLY A CA 1
ATOM 1468 C C . GLY A 1 188 ? -25.841 50.953 -44.803 1.00 76.00 186 GLY A C 1
ATOM 1469 O O . GLY A 1 188 ? -25.653 51.997 -45.439 1.00 77.24 186 GLY A O 1
ATOM 1470 N N . SER A 1 189 ? -24.841 50.156 -44.423 1.00 70.57 187 SER A N 1
ATOM 1471 C CA . SER A 1 189 ? -23.444 50.485 -44.714 1.00 67.55 187 SER A CA 1
ATOM 1472 C C . SER A 1 189 ? -23.063 49.860 -46.054 1.00 71.04 187 SER A C 1
ATOM 1473 O O . SER A 1 189 ? -22.415 48.814 -46.135 1.00 71.35 187 SER A O 1
ATOM 1476 N N . ILE A 1 190 ? -23.469 50.538 -47.130 1.00 70.96 188 ILE A N 1
ATOM 1477 C CA . ILE A 1 190 ? -23.249 50.002 -48.470 1.00 69.40 188 ILE A CA 1
ATOM 1478 C C . ILE A 1 190 ? -21.765 49.997 -48.822 1.00 71.11 188 ILE A C 1
ATOM 1479 O O . ILE A 1 190 ? -21.305 49.138 -49.586 1.00 73.71 188 ILE A O 1
ATOM 1484 N N . GLU A 1 191 ? -20.990 50.934 -48.273 1.00 71.86 189 GLU A N 1
ATOM 1485 C CA . GLU A 1 191 ? -19.564 50.984 -48.582 1.00 74.00 189 GLU A CA 1
ATOM 1486 C C . GLU A 1 191 ? -18.840 49.750 -48.060 1.00 73.17 189 GLU A C 1
ATOM 1487 O O . GLU A 1 191 ? -17.996 49.176 -48.759 1.00 71.45 189 GLU A O 1
ATOM 1493 N N . ASP A 1 192 ? -19.160 49.323 -46.835 1.00 68.41 190 ASP A N 1
ATOM 1494 C CA . ASP A 1 192 ? -18.541 48.119 -46.294 1.00 69.29 190 ASP A CA 1
ATOM 1495 C C . ASP A 1 192 ? -18.932 46.884 -47.093 1.00 71.48 190 ASP A C 1
ATOM 1496 O O . ASP A 1 192 ? -18.125 45.957 -47.232 1.00 71.19 190 ASP A O 1
ATOM 1501 N N . ALA A 1 193 ? -20.158 46.854 -47.628 1.00 70.00 191 ALA A N 1
ATOM 1502 C CA . ALA A 1 193 ? -20.555 45.753 -48.501 1.00 66.82 191 ALA A CA 1
ATOM 1503 C C . ALA A 1 193 ? -19.716 45.733 -49.770 1.00 69.34 191 ALA A C 1
ATOM 1504 O O . ALA A 1 193 ? -19.261 44.668 -50.205 1.00 66.25 191 ALA A O 1
ATOM 1506 N N . ARG A 1 194 ? -19.502 46.904 -50.379 1.00 66.01 192 ARG A N 1
ATOM 1507 C CA . ARG A 1 194 ? -18.638 46.982 -51.552 1.00 70.33 192 ARG A CA 1
ATOM 1508 C C . ARG A 1 194 ? -17.202 46.617 -51.205 1.00 71.88 192 ARG A C 1
ATOM 1509 O O . ARG A 1 194 ? -16.498 46.016 -52.024 1.00 74.81 192 ARG A O 1
ATOM 1517 N N . LYS A 1 195 ? -16.754 46.972 -49.999 1.00 74.37 193 LYS A N 1
ATOM 1518 C CA . LYS A 1 195 ? -15.421 46.579 -49.554 1.00 76.58 193 LYS A CA 1
ATOM 1519 C C . LYS A 1 195 ? -15.283 45.061 -49.544 1.00 78.95 193 LYS A C 1
ATOM 1520 O O . LYS A 1 195 ? -14.281 44.511 -50.016 1.00 81.11 193 LYS A O 1
ATOM 1526 N N . VAL A 1 196 ? -16.295 44.366 -49.021 1.00 75.14 194 VAL A N 1
ATOM 1527 C CA . VAL A 1 196 ? -16.269 42.907 -49.019 1.00 73.74 194 VAL A CA 1
ATOM 1528 C C . VAL A 1 196 ? -16.324 42.367 -50.442 1.00 73.28 194 VAL A C 1
ATOM 1529 O O . VAL A 1 196 ? -15.590 41.436 -50.792 1.00 77.11 194 VAL A O 1
ATOM 1533 N N . PHE A 1 197 ? -17.176 42.954 -51.291 1.00 73.76 195 PHE A N 1
ATOM 1534 C CA . PHE A 1 197 ? -17.354 42.442 -52.650 1.00 71.73 195 PHE A CA 1
ATOM 1535 C C . PHE A 1 197 ? -16.069 42.546 -53.461 1.00 72.97 195 PHE A C 1
ATOM 1536 O O . PHE A 1 197 ? -15.709 41.613 -54.190 1.00 73.04 195 PHE A O 1
ATOM 1544 N N . ASP A 1 198 ? -15.368 43.678 -53.360 1.00 71.84 196 ASP A N 1
ATOM 1545 C CA . ASP A 1 198 ? -14.114 43.832 -54.090 1.00 77.25 196 ASP A CA 1
ATOM 1546 C C . ASP A 1 198 ? -13.053 42.862 -53.580 1.00 84.09 196 ASP A C 1
ATOM 1547 O O . ASP A 1 198 ? -12.268 42.323 -54.368 1.00 82.71 196 ASP A O 1
ATOM 1552 N N . GLU A 1 199 ? -13.030 42.614 -52.268 1.00 83.36 197 GLU A N 1
ATOM 1553 C CA . GLU A 1 199 ? -11.995 41.778 -51.668 1.00 80.96 197 GLU A CA 1
ATOM 1554 C C . GLU A 1 199 ? -12.188 40.291 -51.945 1.00 87.57 197 GLU A C 1
ATOM 1555 O O . GLU A 1 199 ? -11.253 39.513 -51.722 1.00 90.66 197 GLU A O 1
ATOM 1561 N N . MET A 1 200 ? -13.365 39.872 -52.406 1.00 84.89 198 MET A N 1
ATOM 1562 C CA . MET A 1 200 ? -13.612 38.448 -52.609 1.00 84.36 198 MET A CA 1
ATOM 1563 C C . MET A 1 200 ? -12.693 37.901 -53.698 1.00 85.09 198 MET A C 1
ATOM 1564 O O . MET A 1 200 ? -12.642 38.461 -54.803 1.00 79.51 198 MET A O 1
ATOM 1569 N N . PRO A 1 201 ? -11.941 36.830 -53.425 1.00 90.71 199 PRO A N 1
ATOM 1570 C CA . PRO A 1 201 ? -11.122 36.229 -54.487 1.00 86.41 199 PRO A CA 1
ATOM 1571 C C . PRO A 1 201 ? -11.945 35.477 -55.514 1.00 83.54 199 PRO A C 1
ATOM 1572 O O . PRO A 1 201 ? -11.513 35.353 -56.667 1.00 86.84 199 PRO A O 1
ATOM 1576 N N . GLU A 1 202 ? -13.116 34.971 -55.133 1.00 85.15 200 GLU A N 1
ATOM 1577 C CA . GLU A 1 202 ? -14.001 34.250 -56.038 1.00 84.55 200 GLU A CA 1
ATOM 1578 C C . GLU A 1 202 ? -15.406 34.821 -55.918 1.00 81.87 200 GLU A C 1
ATOM 1579 O O . GLU A 1 202 ? -15.963 34.886 -54.816 1.00 78.09 200 GLU A O 1
ATOM 1585 N N . ARG A 1 203 ? -15.973 35.236 -57.048 1.00 76.27 201 ARG A N 1
ATOM 1586 C CA . ARG A 1 203 ? -17.298 35.839 -57.096 1.00 70.51 201 ARG A CA 1
ATOM 1587 C C . ARG A 1 203 ? -18.189 35.033 -58.026 1.00 72.20 201 ARG A C 1
ATOM 1588 O O . ARG A 1 203 ? -17.821 34.779 -59.179 1.00 77.04 201 ARG A O 1
ATOM 1596 N N . THR A 1 204 ? -19.356 34.639 -57.528 1.00 68.60 202 THR A N 1
ATOM 1597 C CA . THR A 1 204 ? -20.356 33.963 -58.334 1.00 63.41 202 THR A CA 1
ATOM 1598 C C . THR A 1 204 ? -21.429 34.961 -58.763 1.00 62.19 202 THR A C 1
ATOM 1599 O O . THR A 1 204 ? -21.384 36.149 -58.429 1.00 64.43 202 THR A O 1
ATOM 1603 N N . VAL A 1 205 ? -22.410 34.466 -59.521 1.00 57.68 203 VAL A N 1
ATOM 1604 C CA . VAL A 1 205 ? -23.542 35.304 -59.903 1.00 56.13 203 VAL A CA 1
ATOM 1605 C C . VAL A 1 205 ? -24.284 35.793 -58.666 1.00 59.63 203 VAL A C 1
ATOM 1606 O O . VAL A 1 205 ? -24.784 36.926 -58.640 1.00 56.22 203 VAL A O 1
ATOM 1610 N N . VAL A 1 206 ? -24.341 34.967 -57.615 1.00 59.01 204 VAL A N 1
ATOM 1611 C CA . VAL A 1 206 ? -24.966 35.379 -56.359 1.00 53.35 204 VAL A CA 1
ATOM 1612 C C . VAL A 1 206 ? -24.216 36.560 -55.755 1.00 56.98 204 VAL A C 1
ATOM 1613 O O . VAL A 1 206 ? -24.826 37.493 -55.214 1.00 55.39 204 VAL A O 1
ATOM 1617 N N . SER A 1 207 ? -22.884 36.547 -55.847 1.00 58.49 205 SER A N 1
ATOM 1618 C CA . SER A 1 207 ? -22.092 37.662 -55.333 1.00 58.71 205 SER A CA 1
ATOM 1619 C C . SER A 1 207 ? -22.434 38.960 -56.057 1.00 54.42 205 SER A C 1
ATOM 1620 O O . SER A 1 207 ? -22.698 39.986 -55.421 1.00 54.19 205 SER A O 1
ATOM 1623 N N . TRP A 1 208 ? -22.433 38.933 -57.393 1.00 55.85 206 TRP A N 1
ATOM 1624 C CA . TRP A 1 208 ? -22.790 40.126 -58.156 1.00 60.11 206 TRP A CA 1
ATOM 1625 C C . TRP A 1 208 ? -24.218 40.560 -57.861 1.00 56.12 206 TRP A C 1
ATOM 1626 O O . TRP A 1 208 ? -24.493 41.753 -57.688 1.00 55.53 206 TRP A O 1
ATOM 1637 N N . THR A 1 209 ? -25.137 39.597 -57.783 1.00 51.83 207 THR A N 1
ATOM 1638 C CA . THR A 1 209 ? -26.537 39.910 -57.534 1.00 54.29 207 THR A CA 1
ATOM 1639 C C . THR A 1 209 ? -26.719 40.611 -56.193 1.00 55.82 207 THR A C 1
ATOM 1640 O O . THR A 1 209 ? -27.497 41.567 -56.085 1.00 53.14 207 THR A O 1
ATOM 1644 N N . ALA A 1 210 ? -25.982 40.175 -55.167 1.00 53.80 208 ALA A N 1
ATOM 1645 C CA . ALA A 1 210 ? -26.083 40.818 -53.860 1.00 47.68 208 ALA A CA 1
ATOM 1646 C C . ALA A 1 210 ? -25.578 42.256 -53.907 1.00 51.86 208 ALA A C 1
ATOM 1647 O O . ALA A 1 210 ? -26.208 43.160 -53.345 1.00 53.35 208 ALA A O 1
ATOM 1649 N N . MET A 1 211 ? -24.441 42.490 -54.571 1.00 50.32 209 MET A N 1
ATOM 1650 C CA . MET A 1 211 ? -23.926 43.852 -54.703 1.00 55.62 209 MET A CA 1
ATOM 1651 C C . MET A 1 211 ? -24.867 44.731 -55.521 1.00 57.68 209 MET A C 1
ATOM 1652 O O . MET A 1 211 ? -25.106 45.892 -55.166 1.00 56.09 209 MET A O 1
ATOM 1657 N N . ILE A 1 212 ? -25.405 44.201 -56.624 1.00 53.07 210 ILE A N 1
ATOM 1658 C CA . ILE A 1 212 ? -26.313 44.984 -57.461 1.00 54.00 210 ILE A CA 1
ATOM 1659 C C . ILE A 1 212 ? -27.588 45.318 -56.695 1.00 52.86 210 ILE A C 1
ATOM 1660 O O . ILE A 1 212 ? -28.064 46.459 -56.715 1.00 54.12 210 ILE A O 1
ATOM 1665 N N . SER A 1 213 ? -28.157 44.325 -56.003 1.00 50.46 211 SER A N 1
ATOM 1666 C CA . SER A 1 213 ? -29.370 44.567 -55.228 1.00 55.47 211 SER A CA 1
ATOM 1667 C C . SER A 1 213 ? -29.135 45.607 -54.145 1.00 54.98 211 SER A C 1
ATOM 1668 O O . SER A 1 213 ? -29.971 46.494 -53.939 1.00 54.53 211 SER A O 1
ATOM 1671 N N . GLY A 1 214 ? -28.008 45.509 -53.435 1.00 54.34 212 GLY A N 1
ATOM 1672 C CA . GLY A 1 214 ? -27.723 46.468 -52.379 1.00 55.88 212 GLY A CA 1
ATOM 1673 C C . GLY A 1 214 ? -27.700 47.898 -52.884 1.00 55.82 212 GLY A C 1
ATOM 1674 O O . GLY A 1 214 ? -28.276 48.798 -52.267 1.00 56.64 212 GLY A O 1
ATOM 1675 N N . TYR A 1 215 ? -27.033 48.125 -54.019 1.00 53.86 213 TYR A N 1
ATOM 1676 C CA . TYR A 1 215 ? -27.029 49.456 -54.617 1.00 56.85 213 TYR A CA 1
ATOM 1677 C C . TYR A 1 215 ? -28.438 49.894 -54.989 1.00 55.29 213 TYR A C 1
ATOM 1678 O O . TYR A 1 215 ? -28.829 51.037 -54.728 1.00 53.24 213 TYR A O 1
ATOM 1687 N N . ALA A 1 216 ? -29.221 48.992 -55.587 1.00 53.91 214 ALA A N 1
ATOM 1688 C CA . ALA A 1 216 ? -30.557 49.357 -56.042 1.00 51.99 214 ALA A CA 1
ATOM 1689 C C . ALA A 1 216 ? -31.489 49.665 -54.878 1.00 55.79 214 ALA A C 1
ATOM 1690 O O . ALA A 1 216 ? -32.358 50.535 -55.002 1.00 54.84 214 ALA A O 1
ATOM 1692 N N . GLN A 1 217 ? -31.326 48.975 -53.745 1.00 53.66 215 GLN A N 1
ATOM 1693 C CA . GLN A 1 217 ? -32.218 49.193 -52.609 1.00 60.79 215 GLN A CA 1
ATOM 1694 C C . GLN A 1 217 ? -31.863 50.449 -51.826 1.00 57.58 215 GLN A C 1
ATOM 1695 O O . GLN A 1 217 ? -32.737 51.041 -51.186 1.00 60.45 215 GLN A O 1
ATOM 1701 N N . ASN A 1 218 ? -30.601 50.870 -51.856 1.00 54.71 216 ASN A N 1
ATOM 1702 C CA A ASN A 1 218 ? -30.182 52.114 -51.222 0.47 62.94 216 ASN A CA 1
ATOM 1703 C CA B ASN A 1 218 ? -30.192 52.114 -51.217 0.53 62.95 216 ASN A CA 1
ATOM 1704 C C . ASN A 1 218 ? -30.313 53.314 -52.152 1.00 61.00 216 ASN A C 1
ATOM 1705 O O . ASN A 1 218 ? -29.597 54.308 -51.982 1.00 66.30 216 ASN A O 1
ATOM 1714 N N . GLY A 1 219 ? -31.210 53.244 -53.140 1.00 66.78 217 GLY A N 1
ATOM 1715 C CA . GLY A 1 219 ? -31.419 54.318 -54.093 1.00 64.86 217 GLY A CA 1
ATOM 1716 C C . GLY A 1 219 ? -30.325 54.512 -55.122 1.00 69.28 217 GLY A C 1
ATOM 1717 O O . GLY A 1 219 ? -30.556 55.210 -56.120 1.00 70.90 217 GLY A O 1
ATOM 1718 N N . GLN A 1 220 ? -29.147 53.913 -54.927 1.00 61.70 218 GLN A N 1
ATOM 1719 C CA . GLN A 1 220 ? -27.976 54.153 -55.773 1.00 60.27 218 GLN A CA 1
ATOM 1720 C C . GLN A 1 220 ? -28.103 53.362 -57.076 1.00 60.78 218 GLN A C 1
ATOM 1721 O O . GLN A 1 220 ? -27.414 52.370 -57.321 1.00 61.02 218 GLN A O 1
ATOM 1727 N N . SER A 1 221 ? -29.001 53.839 -57.935 1.00 54.30 219 SER A N 1
ATOM 1728 C CA . SER A 1 221 ? -29.372 53.062 -59.111 1.00 58.38 219 SER A CA 1
ATOM 1729 C C . SER A 1 221 ? -28.305 53.088 -60.199 1.00 57.66 219 SER A C 1
ATOM 1730 O O . SER A 1 221 ? -28.165 52.109 -60.941 1.00 61.22 219 SER A O 1
ATOM 1733 N N . GLU A 1 222 ? -27.539 54.172 -60.309 1.00 56.26 220 GLU A N 1
ATOM 1734 C CA . GLU A 1 222 ? -26.540 54.239 -61.371 1.00 62.34 220 GLU A CA 1
ATOM 1735 C C . GLU A 1 222 ? -25.384 53.276 -61.119 1.00 60.84 220 GLU A C 1
ATOM 1736 O O . GLU A 1 222 ? -24.873 52.657 -62.060 1.00 62.11 220 GLU A O 1
ATOM 1742 N N . GLU A 1 223 ? -24.949 53.143 -59.861 1.00 57.87 221 GLU A N 1
ATOM 1743 C CA . GLU A 1 223 ? -23.898 52.176 -59.550 1.00 63.39 221 GLU A CA 1
ATOM 1744 C C . GLU A 1 223 ? -24.378 50.751 -59.779 1.00 62.92 221 GLU A C 1
ATOM 1745 O O . GLU A 1 223 ? -23.596 49.886 -60.192 1.00 61.94 221 GLU A O 1
ATOM 1751 N N . ALA A 1 224 ? -25.657 50.482 -59.505 1.00 60.35 222 ALA A N 1
ATOM 1752 C CA . ALA A 1 224 ? -26.211 49.163 -59.793 1.00 61.78 222 ALA A CA 1
ATOM 1753 C C . ALA A 1 224 ? -26.107 48.841 -61.280 1.00 57.76 222 ALA A C 1
ATOM 1754 O O . ALA A 1 224 ? -25.658 47.754 -61.663 1.00 54.25 222 ALA A O 1
ATOM 1756 N N . LEU A 1 225 ? -26.505 49.787 -62.135 1.00 55.20 223 LEU A N 1
ATOM 1757 C CA . LEU A 1 225 ? -26.431 49.568 -63.577 1.00 60.85 223 LEU A CA 1
ATOM 1758 C C . LEU A 1 225 ? -24.986 49.447 -64.050 1.00 60.81 223 LEU A C 1
ATOM 1759 O O . LEU A 1 225 ? -24.680 48.629 -64.926 1.00 61.05 223 LEU A O 1
ATOM 1764 N N . GLU A 1 226 ? -24.084 50.256 -63.486 1.00 60.41 224 GLU A N 1
ATOM 1765 C CA . GLU A 1 226 ? -22.675 50.162 -63.857 1.00 63.25 224 GLU A CA 1
ATOM 1766 C C . GLU A 1 226 ? -22.098 48.804 -63.477 1.00 65.71 224 GLU A C 1
ATOM 1767 O O . GLU A 1 226 ? -21.335 48.206 -64.245 1.00 68.01 224 GLU A O 1
ATOM 1773 N N . LEU A 1 227 ? -22.460 48.295 -62.299 1.00 60.56 225 LEU A N 1
ATOM 1774 C CA . LEU A 1 227 ? -22.008 46.967 -61.906 1.00 60.41 225 LEU A CA 1
ATOM 1775 C C . LEU A 1 227 ? -22.647 45.882 -62.762 1.00 63.81 225 LEU A C 1
ATOM 1776 O O . LEU A 1 227 ? -22.037 44.829 -62.985 1.00 62.73 225 LEU A O 1
ATOM 1781 N N . PHE A 1 228 ? -23.868 46.116 -63.252 1.00 59.13 226 PHE A N 1
ATOM 1782 C CA . PHE A 1 228 ? -24.492 45.158 -64.158 1.00 61.24 226 PHE A CA 1
ATOM 1783 C C . PHE A 1 228 ? -23.791 45.125 -65.512 1.00 64.84 226 PHE A C 1
ATOM 1784 O O . PHE A 1 228 ? -23.716 44.065 -66.144 1.00 58.47 226 PHE A O 1
ATOM 1792 N N . ARG A 1 229 ? -23.289 46.271 -65.981 1.00 61.19 227 ARG A N 1
ATOM 1793 C CA . ARG A 1 229 ? -22.481 46.267 -67.196 1.00 67.79 227 ARG A CA 1
ATOM 1794 C C . ARG A 1 229 ? -21.120 45.633 -66.938 1.00 71.32 227 ARG A C 1
ATOM 1795 O O . ARG A 1 229 ? -20.649 44.814 -67.737 1.00 69.52 227 ARG A O 1
ATOM 1803 N N . GLU A 1 230 ? -20.478 45.996 -65.823 1.00 66.63 228 GLU A N 1
ATOM 1804 C CA . GLU A 1 230 ? -19.212 45.372 -65.449 1.00 69.22 228 GLU A CA 1
ATOM 1805 C C . GLU A 1 230 ? -19.356 43.859 -65.348 1.00 73.53 228 GLU A C 1
ATOM 1806 O O . GLU A 1 230 ? -18.460 43.111 -65.758 1.00 78.03 228 GLU A O 1
ATOM 1812 N N . MET A 1 231 ? -20.487 43.393 -64.816 1.00 71.24 229 MET A N 1
ATOM 1813 C CA . MET A 1 231 ? -20.724 41.961 -64.681 1.00 68.62 229 MET A CA 1
ATOM 1814 C C . MET A 1 231 ? -20.735 41.270 -66.040 1.00 67.81 229 MET A C 1
ATO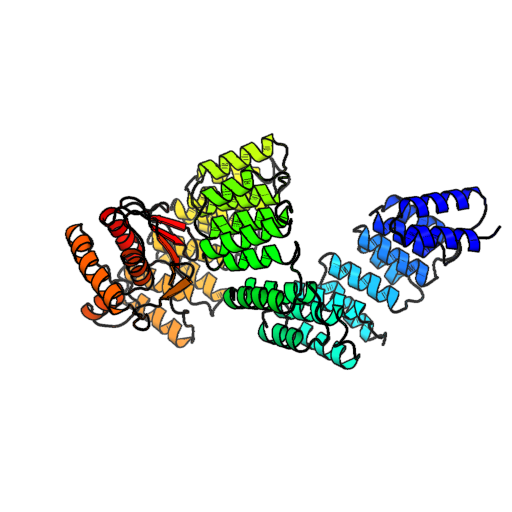M 1815 O O . MET A 1 231 ? -20.244 40.143 -66.177 1.00 67.90 229 MET A O 1
ATOM 1820 N N . GLN A 1 232 ? -21.279 41.934 -67.062 1.00 71.30 230 GLN A N 1
ATOM 1821 C CA . GLN A 1 232 ? -21.269 41.353 -68.400 1.00 75.26 230 GLN A CA 1
ATOM 1822 C C . GLN A 1 232 ? -19.877 41.384 -69.019 1.00 77.92 230 GLN A C 1
ATOM 1823 O O . GLN A 1 232 ? -19.545 40.517 -69.835 1.00 77.02 230 GLN A O 1
ATOM 1829 N N . ARG A 1 233 ? -19.057 42.374 -68.658 1.00 75.09 231 ARG A N 1
ATOM 1830 C CA . ARG A 1 233 ? -17.703 42.435 -69.199 1.00 78.17 231 ARG A CA 1
ATOM 1831 C C . ARG A 1 233 ? -16.834 41.314 -68.640 1.00 81.60 231 ARG A C 1
ATOM 1832 O O . ARG A 1 233 ? -16.014 40.737 -69.365 1.00 79.63 231 ARG A O 1
ATOM 1840 N N . GLU A 1 234 ? -17.004 40.984 -67.357 1.00 79.38 232 GLU A N 1
ATOM 1841 C CA . GLU A 1 234 ? -16.233 39.908 -66.746 1.00 78.66 232 GLU A CA 1
ATOM 1842 C C . GLU A 1 234 ? -16.688 38.525 -67.185 1.00 76.20 232 GLU A C 1
ATOM 1843 O O . GLU A 1 234 ? -15.989 37.548 -66.899 1.00 83.20 232 GLU A O 1
ATOM 1849 N N . GLY A 1 235 ? -17.829 38.412 -67.859 1.00 74.59 233 GLY A N 1
ATOM 1850 C CA . GLY A 1 235 ? -18.322 37.125 -68.303 1.00 70.31 233 GLY A CA 1
ATOM 1851 C C . GLY A 1 235 ? -19.248 36.409 -67.344 1.00 74.77 233 GLY A C 1
ATOM 1852 O O . GLY A 1 235 ? -19.564 35.236 -67.578 1.00 79.06 233 GLY A O 1
ATOM 1853 N N . VAL A 1 236 ? -19.688 37.064 -66.274 1.00 71.86 234 VAL A N 1
ATOM 1854 C CA . VAL A 1 236 ? -20.638 36.459 -65.345 1.00 62.23 234 VAL A CA 1
ATOM 1855 C C . VAL A 1 236 ? -22.038 36.616 -65.925 1.00 66.16 234 VAL A C 1
ATOM 1856 O O . VAL A 1 236 ? -22.473 37.732 -66.232 1.00 73.69 234 VAL A O 1
ATOM 1860 N N . LYS A 1 237 ? -22.745 35.499 -66.083 1.00 62.61 235 LYS A N 1
ATOM 1861 C CA . LYS A 1 237 ? -24.045 35.508 -66.742 1.00 62.29 235 LYS A CA 1
ATOM 1862 C C . LYS A 1 237 ? -25.141 35.840 -65.739 1.00 66.95 235 LYS A C 1
ATOM 1863 O O . LYS A 1 237 ? -25.328 35.086 -64.773 1.00 65.53 235 LYS A O 1
ATOM 1869 N N . PRO A 1 238 ? -25.881 36.932 -65.921 1.00 66.12 236 PRO A N 1
ATOM 1870 C CA . PRO A 1 238 ? -27.024 37.204 -65.042 1.00 66.17 236 PRO A CA 1
ATOM 1871 C C . PRO A 1 238 ? -28.113 36.157 -65.210 1.00 64.70 236 PRO A C 1
ATOM 1872 O O . PRO A 1 238 ? -28.265 35.546 -66.271 1.00 71.37 236 PRO A O 1
ATOM 1876 N N . ASP A 1 239 ? -28.878 35.952 -64.139 1.00 57.64 237 ASP A N 1
ATOM 1877 C CA . ASP A 1 239 ? -29.978 34.995 -64.180 1.00 64.52 237 ASP A CA 1
ATOM 1878 C C . ASP A 1 239 ? -31.280 35.636 -63.708 1.00 64.06 237 ASP A C 1
ATOM 1879 O O . ASP A 1 239 ? -31.368 36.864 -63.590 1.00 58.60 237 ASP A O 1
ATOM 1884 N N . GLU A 1 240 ? -32.291 34.808 -63.427 1.00 62.00 238 GLU A N 1
ATOM 1885 C CA . GLU A 1 240 ? -33.614 35.305 -63.066 1.00 56.32 238 GLU A CA 1
ATOM 1886 C C . GLU A 1 240 ? -33.649 35.981 -61.702 1.00 63.44 238 GLU A C 1
ATOM 1887 O O . GLU A 1 240 ? -34.646 36.641 -61.390 1.00 60.88 238 GLU A O 1
ATOM 1893 N N . VAL A 1 241 ? -32.611 35.825 -60.882 1.00 59.62 239 VAL A N 1
ATOM 1894 C CA . VAL A 1 241 ? -32.529 36.586 -59.640 1.00 55.26 239 VAL A CA 1
ATOM 1895 C C . VAL A 1 241 ? -31.864 37.942 -59.864 1.00 52.91 239 VAL A C 1
ATOM 1896 O O . VAL A 1 241 ? -32.229 38.925 -59.211 1.00 57.94 239 VAL A O 1
ATOM 1900 N N . THR A 1 242 ? -30.900 38.018 -60.783 1.00 53.32 240 THR A N 1
ATOM 1901 C CA . THR A 1 242 ? -30.187 39.270 -61.015 1.00 54.18 240 THR A CA 1
ATOM 1902 C C . THR A 1 242 ? -31.088 40.326 -61.642 1.00 50.63 240 THR A C 1
ATOM 1903 O O . THR A 1 242 ? -31.051 41.496 -61.245 1.00 50.12 240 THR A O 1
ATOM 1907 N N . LEU A 1 243 ? -31.890 39.934 -62.623 1.00 50.99 241 LEU A N 1
ATOM 1908 C CA . LEU A 1 243 ? -32.594 40.862 -63.500 1.00 49.55 241 LEU A CA 1
ATOM 1909 C C . LEU A 1 243 ? -33.631 41.728 -62.780 1.00 49.40 241 LEU A C 1
ATOM 1910 O O . LEU A 1 243 ? -33.711 42.927 -63.075 1.00 52.07 241 LEU A O 1
ATOM 1915 N N . PRO A 1 244 ? -34.446 41.190 -61.852 1.00 47.77 242 PRO A N 1
ATOM 1916 C CA . PRO A 1 244 ? -35.365 42.073 -61.106 1.00 52.09 242 PRO A CA 1
ATOM 1917 C C . PRO A 1 244 ? -34.677 43.254 -60.436 1.00 51.43 242 PRO A C 1
ATOM 1918 O O . PRO A 1 244 ? -35.183 44.384 -60.507 1.00 50.59 242 PRO A O 1
ATOM 1922 N N . SER A 1 245 ? -33.525 43.029 -59.797 1.00 52.59 243 SER A N 1
ATOM 1923 C CA . SER A 1 245 ? -32.808 44.133 -59.165 1.00 53.81 243 SER A CA 1
ATOM 1924 C C . SER A 1 245 ? -32.327 45.138 -60.201 1.00 53.07 243 SER A C 1
ATOM 1925 O O . SER A 1 245 ? -32.378 46.351 -59.969 1.00 54.27 243 SER A O 1
ATOM 1928 N N . VAL A 1 246 ? -31.853 44.652 -61.351 1.00 51.62 244 VAL A N 1
ATOM 1929 C CA . VAL A 1 246 ? -31.447 45.553 -62.426 1.00 49.94 244 VAL A CA 1
ATOM 1930 C C . VAL A 1 246 ? -32.643 46.349 -62.928 1.00 47.75 244 VAL A C 1
ATOM 1931 O O . VAL A 1 246 ? -32.544 47.555 -63.188 1.00 45.99 244 VAL A O 1
ATOM 1935 N N . LEU A 1 247 ? -33.792 45.687 -63.070 1.00 43.50 245 LEU A N 1
ATOM 1936 C CA . LEU A 1 247 ? -35.006 46.380 -63.482 1.00 46.68 245 LEU A CA 1
ATOM 1937 C C . LEU A 1 247 ? -35.461 47.370 -62.418 1.00 50.51 245 LEU A C 1
ATOM 1938 O O . LEU A 1 247 ? -35.959 48.454 -62.745 1.00 49.70 245 LEU A O 1
ATOM 1943 N N . SER A 1 248 ? -35.297 47.018 -61.139 1.00 46.45 246 SER A N 1
ATOM 1944 C CA . SER A 1 248 ? -35.661 47.942 -60.070 1.00 54.27 246 SER A CA 1
ATOM 1945 C C . SER A 1 248 ? -34.815 49.210 -60.127 1.00 58.34 246 SER A C 1
ATOM 1946 O O . SER A 1 248 ? -35.326 50.318 -59.917 1.00 57.12 246 SER A O 1
ATOM 1949 N N . ALA A 1 249 ? -33.520 49.069 -60.432 1.00 51.48 247 ALA A N 1
ATOM 1950 C CA . ALA A 1 249 ? -32.668 50.244 -60.586 1.00 55.19 247 ALA A CA 1
ATOM 1951 C C . ALA A 1 249 ? -33.142 51.116 -61.741 1.00 55.37 247 ALA A C 1
ATOM 1952 O O . ALA A 1 249 ? -33.168 52.348 -61.628 1.00 53.35 247 ALA A O 1
ATOM 1954 N N . CYS A 1 250 ? -33.513 50.495 -62.864 1.00 50.82 248 CYS A N 1
ATOM 1955 C CA . CYS A 1 250 ? -34.085 51.252 -63.973 1.00 50.24 248 CYS A CA 1
ATOM 1956 C C . CYS A 1 250 ? -35.374 51.941 -63.552 1.00 48.19 248 CYS A C 1
ATOM 1957 O O . CYS A 1 250 ? -35.633 53.085 -63.944 1.00 48.67 248 CYS A O 1
ATOM 1960 N N . ALA A 1 251 ? -36.197 51.254 -62.757 1.00 49.44 249 ALA A N 1
ATOM 1961 C CA . ALA A 1 251 ? -37.451 51.837 -62.292 1.00 50.44 249 ALA A CA 1
ATOM 1962 C C . ALA A 1 251 ? -37.203 53.104 -61.478 1.00 54.05 249 ALA A C 1
ATOM 1963 O O . ALA A 1 251 ? -37.864 54.126 -61.690 1.00 50.76 249 ALA A O 1
ATOM 1965 N N . ASN A 1 252 ? -36.243 53.062 -60.546 1.00 52.66 250 ASN A N 1
ATOM 1966 C CA A ASN A 1 252 ? -35.972 54.240 -59.724 0.55 54.22 250 ASN A CA 1
ATOM 1967 C CA B ASN A 1 252 ? -35.969 54.233 -59.721 0.45 54.22 250 ASN A CA 1
ATOM 1968 C C . ASN A 1 252 ? -35.529 55.421 -60.573 1.00 56.64 250 ASN A C 1
ATOM 1969 O O . ASN A 1 252 ? -35.932 56.562 -60.317 1.00 58.91 250 ASN A O 1
ATOM 1978 N N . LEU A 1 253 ? -34.703 55.171 -61.595 1.00 58.19 251 LEU A N 1
ATOM 1979 C CA . LEU A 1 253 ? -34.197 56.250 -62.438 1.00 52.89 251 LEU A CA 1
ATOM 1980 C C . LEU A 1 253 ? -35.224 56.769 -63.433 1.00 54.00 251 LEU A C 1
ATOM 1981 O O . LEU A 1 253 ? -35.060 57.882 -63.942 1.00 59.76 251 LEU A O 1
ATOM 1986 N N . GLY A 1 254 ? -36.262 55.993 -63.736 1.00 52.34 252 GLY A N 1
ATOM 1987 C CA . GLY A 1 254 ? -37.264 56.453 -64.679 1.00 51.92 252 GLY A CA 1
ATOM 1988 C C . GLY A 1 254 ? -36.794 56.555 -66.110 1.00 56.52 252 GLY A C 1
ATOM 1989 O O . GLY A 1 254 ? -37.458 57.197 -66.929 1.00 68.39 252 GLY A O 1
ATOM 1990 N N . ALA A 1 255 ? -35.663 55.935 -66.438 1.00 55.38 253 ALA A N 1
ATOM 1991 C CA . ALA A 1 255 ? -35.113 55.952 -67.790 1.00 53.99 253 ALA A CA 1
ATOM 1992 C C . ALA A 1 255 ? -35.827 54.882 -68.606 1.00 57.12 253 ALA A C 1
ATOM 1993 O O . ALA A 1 255 ? -35.434 53.714 -68.619 1.00 56.80 253 ALA A O 1
ATOM 1995 N N . LEU A 1 256 ? -36.887 55.295 -69.308 1.00 56.05 254 LEU A N 1
ATOM 1996 C CA . LEU A 1 256 ? -37.736 54.337 -70.007 1.00 56.15 254 LEU A CA 1
ATOM 1997 C C . LEU A 1 256 ? -36.967 53.596 -71.093 1.00 58.14 254 LEU A C 1
ATOM 1998 O O . LEU A 1 256 ? -37.152 52.387 -71.277 1.00 55.56 254 LEU A O 1
ATOM 2003 N N . GLU A 1 257 ? -36.084 54.295 -71.812 1.00 57.49 255 GLU A N 1
ATOM 2004 C CA . GLU A 1 257 ? -35.345 53.646 -72.892 1.00 58.87 255 GLU A CA 1
ATOM 2005 C C . GLU A 1 257 ? -34.292 52.679 -72.356 1.00 54.10 255 GLU A C 1
ATOM 2006 O O . GLU A 1 257 ? -34.033 51.639 -72.971 1.00 56.65 255 GLU A O 1
ATOM 2012 N N . GLN A 1 258 ? -33.661 53.006 -71.225 1.00 51.89 256 GLN A N 1
ATOM 2013 C CA . GLN A 1 258 ? -32.766 52.043 -70.587 1.00 58.96 256 GLN A CA 1
ATOM 2014 C C . GLN A 1 258 ? -33.523 50.812 -70.100 1.00 55.04 256 GLN A C 1
ATOM 2015 O O . GLN A 1 258 ? -32.983 49.699 -70.118 1.00 53.72 256 GLN A O 1
ATOM 2021 N N . GLY A 1 259 ? -34.768 50.988 -69.659 1.00 49.71 257 GLY A N 1
ATOM 2022 C CA . GLY A 1 259 ? -35.561 49.839 -69.259 1.00 50.14 257 GLY A CA 1
ATOM 2023 C C . GLY A 1 259 ? -35.890 48.924 -70.423 1.00 49.97 257 GLY A C 1
ATOM 2024 O O . GLY A 1 259 ? -35.840 47.698 -70.292 1.00 47.81 257 GLY A O 1
ATOM 2025 N N . LYS A 1 260 ? -36.222 49.503 -71.583 1.00 47.91 258 LYS A N 1
ATOM 2026 C CA . LYS A 1 260 ? -36.528 48.687 -72.756 1.00 51.30 258 LYS A CA 1
ATOM 2027 C C . LYS A 1 260 ? -35.309 47.902 -73.226 1.00 50.99 258 LYS A C 1
ATOM 2028 O O . LYS A 1 260 ? -35.449 46.775 -73.717 1.00 48.72 258 LYS A O 1
ATOM 2034 N N . GLN A 1 261 ? -34.113 48.479 -73.085 1.00 52.17 259 GLN A N 1
ATOM 2035 C CA . GLN A 1 261 ? -32.891 47.760 -73.435 1.00 52.51 259 GLN A CA 1
ATOM 2036 C C . GLN A 1 261 ? -32.694 46.547 -72.535 1.00 52.10 259 GLN A C 1
ATOM 2037 O O . GLN A 1 261 ? -32.282 45.478 -73.001 1.00 50.72 259 GLN A O 1
ATOM 2043 N N . ILE A 1 262 ? -32.984 46.693 -71.238 1.00 47.87 260 ILE A N 1
ATOM 2044 C CA . ILE A 1 262 ? -32.876 45.555 -70.330 1.00 52.29 260 ILE A CA 1
ATOM 2045 C C . ILE A 1 262 ? -33.982 44.552 -70.626 1.00 47.73 260 ILE A C 1
ATOM 2046 O O . ILE A 1 262 ? -33.792 43.339 -70.475 1.00 46.50 260 ILE A O 1
ATOM 2051 N N . HIS A 1 263 ? -35.148 45.037 -71.064 1.00 44.00 261 HIS A N 1
ATOM 2052 C CA . HIS A 1 263 ? -36.228 44.139 -71.459 1.00 42.80 261 HIS A CA 1
ATOM 2053 C C . HIS A 1 263 ? -35.810 43.266 -72.638 1.00 48.21 261 HIS A C 1
ATOM 2054 O O . HIS A 1 263 ? -36.073 42.056 -72.646 1.00 45.25 261 HIS A O 1
ATOM 2061 N N . ALA A 1 264 ? -35.130 43.854 -73.630 1.00 45.87 262 ALA A N 1
ATOM 2062 C CA . ALA A 1 264 ? -34.637 43.068 -74.761 1.00 43.93 262 ALA A CA 1
ATOM 2063 C C . ALA A 1 264 ? -33.585 42.055 -74.319 1.00 49.49 262 ALA A C 1
ATOM 2064 O O . ALA A 1 264 ? -33.548 40.929 -74.828 1.00 50.63 262 ALA A O 1
ATOM 2066 N N . TYR A 1 265 ? -32.716 42.436 -73.376 1.00 45.22 263 TYR A N 1
ATOM 2067 C CA . TYR A 1 265 ? -31.774 41.466 -72.823 1.00 52.08 263 TYR A CA 1
ATOM 2068 C C . TYR A 1 265 ? -32.510 40.349 -72.104 1.00 51.37 263 TYR A C 1
ATOM 2069 O O . TYR A 1 265 ? -32.107 39.181 -72.175 1.00 53.25 263 TYR A O 1
ATOM 2078 N N . VAL A 1 266 ? -33.576 40.695 -71.380 1.00 50.86 264 VAL A N 1
ATOM 2079 C CA . VAL A 1 266 ? -34.374 39.682 -70.701 1.00 45.25 264 VAL A CA 1
ATOM 2080 C C . VAL A 1 266 ? -34.937 38.703 -71.719 1.00 48.99 264 VAL A C 1
ATOM 2081 O O . VAL A 1 266 ? -34.941 37.486 -71.498 1.00 42.26 264 VAL A O 1
ATOM 2085 N N . ILE A 1 267 ? -35.395 39.219 -72.863 1.00 46.09 265 ILE A N 1
ATOM 2086 C CA . ILE A 1 267 ? -35.944 38.359 -73.904 1.00 49.72 265 ILE A CA 1
ATOM 2087 C C . ILE A 1 267 ? -34.852 37.471 -74.487 1.00 54.82 265 ILE A C 1
ATOM 2088 O O . ILE A 1 267 ? -35.025 36.253 -74.614 1.00 45.72 265 ILE A O 1
ATOM 2093 N N . LYS A 1 268 ? -33.706 38.069 -74.834 1.00 49.81 266 LYS A N 1
ATOM 2094 C CA . LYS A 1 268 ? -32.572 37.317 -75.365 1.00 50.99 266 LYS A CA 1
ATOM 2095 C C . LYS A 1 268 ? -32.214 36.131 -74.481 1.00 53.30 266 LYS A C 1
ATOM 2096 O O . LYS A 1 268 ? -32.037 35.008 -74.965 1.00 56.91 266 LYS A O 1
ATOM 2102 N N . SER A 1 269 ? -32.098 36.365 -73.178 1.00 49.90 267 SER A N 1
ATOM 2103 C CA . SER A 1 269 ? -31.590 35.353 -72.262 1.00 52.45 267 SER A CA 1
ATOM 2104 C C . SER A 1 269 ? -32.647 34.341 -71.839 1.00 50.05 267 SER A C 1
ATOM 2105 O O . SER A 1 269 ? -32.346 33.467 -71.019 1.00 59.10 267 SER A O 1
ATOM 2108 N N . GLY A 1 270 ? -33.867 34.438 -72.363 1.00 49.89 268 GLY A N 1
ATOM 2109 C CA . GLY A 1 270 ? -34.902 33.465 -72.073 1.00 50.37 268 GLY A CA 1
ATOM 2110 C C . GLY A 1 270 ? -35.549 33.573 -70.711 1.00 52.58 268 GLY A C 1
ATOM 2111 O O . GLY A 1 270 ? -36.237 32.633 -70.295 1.00 43.84 268 GLY A O 1
ATOM 2112 N N . PHE A 1 271 ? -35.374 34.689 -70.005 1.00 50.72 269 PHE A N 1
ATOM 2113 C CA . PHE A 1 271 ? -35.914 34.843 -68.662 1.00 52.82 269 PHE A CA 1
ATOM 2114 C C . PHE A 1 271 ? -37.233 35.600 -68.634 1.00 52.58 269 PHE A C 1
ATOM 2115 O O . PHE A 1 271 ? -37.739 35.893 -67.546 1.00 53.82 269 PHE A O 1
ATOM 2123 N N . GLU A 1 272 ? -37.810 35.909 -69.797 1.00 51.01 270 GLU A N 1
ATOM 2124 C CA . GLU A 1 272 ? -38.988 36.771 -69.816 1.00 55.31 270 GLU A CA 1
ATOM 2125 C C . GLU A 1 272 ? -40.175 36.112 -69.130 1.00 57.19 270 GLU A C 1
ATOM 2126 O O . GLU A 1 272 ? -40.946 36.783 -68.433 1.00 56.93 270 GLU A O 1
ATOM 2132 N N . SER A 1 273 ? -40.334 34.799 -69.304 1.00 54.45 271 SER A N 1
ATOM 2133 C CA . SER A 1 273 ? -41.486 34.100 -68.749 1.00 55.93 271 SER A CA 1
ATOM 2134 C C . SER A 1 273 ? -41.375 33.850 -67.249 1.00 48.40 271 SER A C 1
ATOM 2135 O O . SER A 1 273 ? -42.338 33.360 -66.651 1.00 60.70 271 SER A O 1
ATOM 2138 N N . ASP A 1 274 ? -40.244 34.172 -66.626 1.00 47.92 272 ASP A N 1
ATOM 2139 C CA . ASP A 1 274 ? -40.131 34.052 -65.176 1.00 49.72 272 ASP A CA 1
ATOM 2140 C C . ASP A 1 274 ? -41.090 35.019 -64.486 1.00 52.64 272 ASP A C 1
ATOM 2141 O O . ASP A 1 274 ? -41.262 36.165 -64.916 1.00 56.39 272 ASP A O 1
ATOM 2146 N N . VAL A 1 275 ? -41.709 34.559 -63.395 1.00 55.48 273 VAL A N 1
ATOM 2147 C CA . VAL A 1 275 ? -42.830 35.302 -62.821 1.00 55.42 273 VAL A CA 1
ATOM 2148 C C . VAL A 1 275 ? -42.346 36.557 -62.095 1.00 51.90 273 VAL A C 1
ATOM 2149 O O . VAL A 1 275 ? -42.996 37.608 -62.158 1.00 52.91 273 VAL A O 1
ATOM 2153 N N . PHE A 1 276 ? -41.197 36.486 -61.417 1.00 57.16 274 PHE A N 1
ATOM 2154 C CA . PHE A 1 276 ? -40.681 37.680 -60.753 1.00 49.87 274 PHE A CA 1
ATOM 2155 C C . PHE A 1 276 ? -40.082 38.654 -61.755 1.00 52.47 274 PHE A C 1
ATOM 2156 O O . PHE A 1 276 ? -40.133 39.871 -61.545 1.00 52.73 274 PHE A O 1
ATOM 2164 N N . VAL A 1 277 ? -39.504 38.141 -62.842 1.00 45.54 275 VAL A N 1
ATOM 2165 C CA . VAL A 1 277 ? -38.991 39.020 -63.886 1.00 45.49 275 VAL A CA 1
ATOM 2166 C C . VAL A 1 277 ? -40.133 39.805 -64.519 1.00 45.01 275 VAL A C 1
ATOM 2167 O O . VAL A 1 277 ? -40.022 41.016 -64.752 1.00 43.15 275 VAL A O 1
ATOM 2171 N N . GLY A 1 278 ? -41.253 39.130 -64.795 1.00 41.07 276 GLY A N 1
ATOM 2172 C CA . GLY A 1 278 ? -42.390 39.807 -65.398 1.00 44.75 276 GLY A CA 1
ATOM 2173 C C . GLY A 1 278 ? -43.004 40.847 -64.480 1.00 49.21 276 GLY A C 1
ATOM 2174 O O . GLY A 1 278 ? -43.353 41.945 -64.922 1.00 47.51 276 GLY A O 1
ATOM 2175 N N . SER A 1 279 ? -43.130 40.523 -63.190 1.00 44.94 277 SER A N 1
ATOM 2176 C CA . SER A 1 279 ? -43.605 41.504 -62.218 1.00 43.11 277 SER A CA 1
ATOM 2177 C C . SER A 1 279 ? -42.662 42.697 -62.134 1.00 43.76 277 SER A C 1
ATOM 2178 O O . SER A 1 279 ? -43.106 43.839 -61.970 1.00 47.77 277 SER A O 1
ATOM 2181 N N . ALA A 1 280 ? -41.354 42.449 -62.238 1.00 41.42 278 ALA A N 1
ATOM 2182 C CA . ALA A 1 280 ? -40.387 43.541 -62.229 1.00 42.51 278 ALA A CA 1
ATOM 2183 C C . ALA A 1 280 ? -40.472 44.379 -63.498 1.00 44.41 278 ALA A C 1
ATOM 2184 O O . ALA A 1 280 ? -40.250 45.595 -63.450 1.00 47.02 278 ALA A O 1
ATOM 2186 N N . LEU A 1 281 ? -40.794 43.758 -64.638 1.00 40.22 279 LEU A N 1
ATOM 2187 C CA . LEU A 1 281 ? -40.975 44.526 -65.867 1.00 42.55 279 LEU A CA 1
ATOM 2188 C C . LEU A 1 281 ? -42.203 45.427 -65.780 1.00 42.56 279 LEU A C 1
ATOM 2189 O O . LEU A 1 281 ? -42.176 46.570 -66.252 1.00 38.39 279 LEU A O 1
ATOM 2194 N N . ILE A 1 282 ? -43.297 44.918 -65.205 1.00 41.83 280 ILE A N 1
ATOM 2195 C CA . ILE A 1 282 ? -44.489 45.740 -65.001 1.00 45.34 280 ILE A CA 1
ATOM 2196 C C . ILE A 1 282 ? -44.152 46.948 -64.137 1.00 41.55 280 ILE A C 1
ATOM 2197 O O . ILE A 1 282 ? -44.447 48.096 -64.494 1.00 40.16 280 ILE A O 1
ATOM 2202 N N . ASP A 1 283 ? -43.522 46.702 -62.987 1.00 39.35 281 ASP A N 1
ATOM 2203 C CA . ASP A 1 283 ? -43.133 47.794 -62.100 1.00 44.87 281 ASP A CA 1
ATOM 2204 C C . ASP A 1 283 ? -42.189 48.771 -62.792 1.00 47.05 281 ASP A C 1
ATOM 2205 O O . ASP A 1 283 ? -42.303 49.986 -62.606 1.00 49.06 281 ASP A O 1
ATOM 2210 N N . MET A 1 284 ? -41.251 48.264 -63.594 1.00 44.06 282 MET A N 1
ATOM 2211 C CA . MET A 1 284 ? -40.273 49.147 -64.222 1.00 40.55 282 MET A CA 1
ATOM 2212 C C . MET A 1 284 ? -40.949 50.070 -65.225 1.00 45.98 282 MET A C 1
ATOM 2213 O O . MET A 1 284 ? -40.708 51.284 -65.222 1.00 46.49 282 MET A O 1
ATOM 2218 N N . TYR A 1 285 ? -41.818 49.521 -66.080 1.00 41.94 283 TYR A N 1
ATOM 2219 C CA . TYR A 1 285 ? -42.530 50.364 -67.039 1.00 44.86 283 TYR A CA 1
ATOM 2220 C C . TYR A 1 285 ? -43.450 51.358 -66.332 1.00 45.11 283 TYR A C 1
ATOM 2221 O O . TYR A 1 285 ? -43.545 52.521 -66.741 1.00 46.62 283 TYR A O 1
ATOM 2230 N N . ALA A 1 286 ? -44.136 50.915 -65.274 1.00 41.08 284 ALA A N 1
ATOM 2231 C CA . ALA A 1 286 ? -44.973 51.814 -64.481 1.00 45.89 284 ALA A CA 1
ATOM 2232 C C . ALA A 1 286 ? -44.151 52.959 -63.902 1.00 52.55 284 ALA A C 1
ATOM 2233 O O . ALA A 1 286 ? -44.465 54.137 -64.110 1.00 48.25 284 ALA A O 1
ATOM 2235 N N . LYS A 1 287 ? -43.086 52.624 -63.166 1.00 48.38 285 LYS A N 1
ATOM 2236 C CA . LYS A 1 287 ? -42.213 53.634 -62.576 1.00 49.53 285 LYS A CA 1
ATOM 2237 C C . LYS A 1 287 ? -41.573 54.544 -63.619 1.00 49.40 285 LYS A C 1
ATOM 2238 O O . LYS A 1 287 ? -41.176 55.665 -63.281 1.00 56.68 285 LYS A O 1
ATOM 2244 N N . CYS A 1 288 ? -41.454 54.092 -64.871 1.00 48.30 286 CYS A N 1
ATOM 2245 C CA . CYS A 1 288 ? -40.880 54.895 -65.944 1.00 50.33 286 CYS A CA 1
ATOM 2246 C C . CYS A 1 288 ? -41.934 55.699 -66.692 1.00 53.70 286 CYS A C 1
ATOM 2247 O O . CYS A 1 288 ? -41.622 56.291 -67.730 1.00 59.24 286 CYS A O 1
ATOM 2250 N N . GLY A 1 289 ? -43.171 55.721 -66.197 1.00 50.67 287 GLY A N 1
ATOM 2251 C CA . GLY A 1 289 ? -44.204 56.558 -66.775 1.00 50.81 287 GLY A CA 1
ATOM 2252 C C . GLY A 1 289 ? -44.856 56.022 -68.029 1.00 57.90 287 GLY A C 1
ATOM 2253 O O . GLY A 1 289 ? -45.357 56.807 -68.839 1.00 63.56 287 GLY A O 1
ATOM 2254 N N . SER A 1 290 ? -44.870 54.700 -68.217 1.00 55.54 288 SER A N 1
ATOM 2255 C CA . SER A 1 290 ? -45.463 54.072 -69.401 1.00 59.01 288 SER A CA 1
ATOM 2256 C C . SER A 1 290 ? -46.429 52.987 -68.928 1.00 56.33 288 SER A C 1
ATOM 2257 O O . SER A 1 290 ? -46.079 51.807 -68.859 1.00 52.79 288 SER A O 1
ATOM 2260 N N . ILE A 1 291 ? -47.657 53.398 -68.604 1.00 55.28 289 ILE A N 1
ATOM 2261 C CA . ILE A 1 291 ? -48.652 52.436 -68.149 1.00 52.05 289 ILE A CA 1
ATOM 2262 C C . ILE A 1 291 ? -49.040 51.489 -69.281 1.00 51.83 289 ILE A C 1
ATOM 2263 O O . ILE A 1 291 ? -49.447 50.348 -69.034 1.00 46.28 289 ILE A O 1
ATOM 2268 N N . GLU A 1 292 ? -48.886 51.926 -70.536 1.00 54.10 290 GLU A N 1
ATOM 2269 C CA . GLU A 1 292 ? -49.265 51.087 -71.670 1.00 51.21 290 GLU A CA 1
ATOM 2270 C C . GLU A 1 292 ? -48.325 49.898 -71.832 1.00 48.49 290 GLU A C 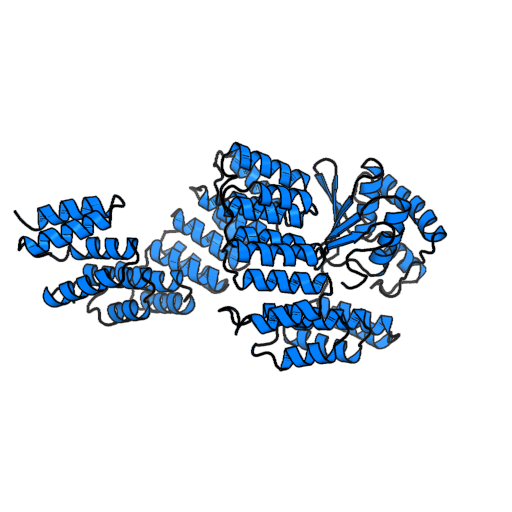1
ATOM 2271 O O . GLU A 1 292 ? -48.776 48.784 -72.123 1.00 49.33 290 GLU A O 1
ATOM 2277 N N . ASP A 1 293 ? -47.018 50.108 -71.659 1.00 47.54 291 ASP A N 1
ATOM 2278 C CA . ASP A 1 293 ? -46.080 49.001 -71.819 1.00 48.00 291 ASP A CA 1
ATOM 2279 C C . ASP A 1 293 ? -46.137 48.040 -70.640 1.00 45.55 291 ASP A C 1
ATOM 2280 O O . ASP A 1 293 ? -45.936 46.835 -70.819 1.00 47.23 291 ASP A O 1
ATOM 2285 N N . ALA A 1 294 ? -46.409 48.546 -69.437 1.00 41.36 292 ALA A N 1
ATOM 2286 C CA . ALA A 1 294 ? -46.651 47.655 -68.308 1.00 41.75 292 ALA A CA 1
ATOM 2287 C C . ALA A 1 294 ? -47.852 46.757 -68.573 1.00 44.53 292 ALA A C 1
ATOM 2288 O O . ALA A 1 294 ? -47.815 45.554 -68.285 1.00 41.82 292 ALA A O 1
ATOM 2290 N N . ARG A 1 295 ? -48.924 47.325 -69.133 1.00 45.66 293 ARG A N 1
ATOM 2291 C CA . ARG A 1 295 ? -50.106 46.531 -69.447 1.00 43.63 293 ARG A CA 1
ATOM 2292 C C . ARG A 1 295 ? -49.823 45.524 -70.555 1.00 49.02 293 ARG A C 1
ATOM 2293 O O . ARG A 1 295 ? -50.379 44.418 -70.541 1.00 47.71 293 ARG A O 1
ATOM 2301 N N . LYS A 1 296 ? -48.958 45.880 -71.512 1.00 41.74 294 LYS A N 1
ATOM 2302 C CA . LYS A 1 296 ? -48.587 44.938 -72.566 1.00 44.91 294 LYS A CA 1
ATOM 2303 C C . LYS A 1 296 ? -47.846 43.732 -71.997 1.00 43.95 294 LYS A C 1
ATOM 2304 O O . LYS A 1 296 ? -48.097 42.594 -72.408 1.00 46.11 294 LYS A O 1
ATOM 2310 N N . VAL A 1 297 ? -46.916 43.963 -71.063 1.00 41.07 295 VAL A N 1
ATOM 2311 C CA . VAL A 1 297 ? -46.230 42.852 -70.402 1.00 43.66 295 VAL A CA 1
ATOM 2312 C C . VAL A 1 297 ? -47.236 41.967 -69.678 1.00 47.07 295 VAL A C 1
ATOM 2313 O O . VAL A 1 297 ? -47.208 40.735 -69.794 1.00 48.83 295 VAL A O 1
ATOM 2317 N N . PHE A 1 298 ? -48.143 42.590 -68.920 1.00 42.25 296 PHE A N 1
ATOM 2318 C CA . PHE A 1 298 ? -49.119 41.836 -68.138 1.00 46.17 296 PHE A CA 1
ATOM 2319 C C . PHE A 1 298 ? -50.024 40.994 -69.034 1.00 42.84 296 PHE A C 1
ATOM 2320 O O . PHE A 1 298 ? -50.305 39.833 -68.725 1.00 48.20 296 PHE A O 1
ATOM 2328 N N . ASP A 1 299 ? -50.471 41.556 -70.159 1.00 43.70 297 ASP A N 1
ATOM 2329 C CA . ASP A 1 299 ? -51.419 40.859 -71.025 1.00 50.04 297 ASP A CA 1
ATOM 2330 C C . ASP A 1 299 ? -50.801 39.641 -71.710 1.00 55.78 297 ASP A C 1
ATOM 2331 O O . ASP A 1 299 ? -51.495 38.638 -71.924 1.00 55.16 297 ASP A O 1
ATOM 2336 N N . LYS A 1 300 ? -49.518 39.703 -72.067 1.00 47.70 298 LYS A N 1
ATOM 2337 C CA . LYS A 1 300 ? -48.866 38.601 -72.765 1.00 56.64 298 LYS A CA 1
ATOM 2338 C C . LYS A 1 300 ? -48.169 37.617 -71.833 1.00 55.85 298 LYS A C 1
ATOM 2339 O O . LYS A 1 300 ? -47.594 36.636 -72.317 1.00 56.66 298 LYS A O 1
ATOM 2345 N N . MET A 1 301 ? -48.193 37.851 -70.527 1.00 49.90 299 MET A N 1
ATOM 2346 C CA . MET A 1 301 ? -47.603 36.899 -69.599 1.00 60.79 299 MET A CA 1
ATOM 2347 C C . MET A 1 301 ? -48.245 35.528 -69.783 1.00 63.78 299 MET A C 1
ATOM 2348 O O . MET A 1 301 ? -49.480 35.423 -69.793 1.00 60.18 299 MET A O 1
ATOM 2353 N N . PRO A 1 302 ? -47.456 34.463 -69.947 1.00 67.04 300 PRO A N 1
ATOM 2354 C CA . PRO A 1 302 ? -48.062 33.127 -70.019 1.00 68.34 300 PRO A CA 1
ATOM 2355 C C . PRO A 1 302 ? -48.622 32.676 -68.686 1.00 71.64 300 PRO A C 1
ATOM 2356 O O . PRO A 1 302 ? -49.613 31.935 -68.665 1.00 79.18 300 PRO A O 1
ATOM 2360 N N . GLU A 1 303 ? -48.034 33.118 -67.574 1.00 71.43 301 GLU A N 1
ATOM 2361 C CA . GLU A 1 303 ? -48.479 32.740 -66.237 1.00 75.78 301 GLU A CA 1
ATOM 2362 C C . GLU A 1 303 ? -48.566 33.979 -65.359 1.00 71.94 301 GLU A C 1
ATOM 2363 O O . GLU A 1 303 ? -47.581 34.710 -65.211 1.00 67.51 301 GLU A O 1
ATOM 2369 N N . ARG A 1 304 ? -49.735 34.196 -64.760 1.00 78.12 302 ARG A N 1
ATOM 2370 C CA . ARG A 1 304 ? -50.006 35.354 -63.913 1.00 71.09 302 ARG A CA 1
ATOM 2371 C C . ARG A 1 304 ? -50.436 34.868 -62.535 1.00 73.21 302 ARG A C 1
ATOM 2372 O O . ARG A 1 304 ? -51.566 34.392 -62.368 1.00 73.79 302 ARG A O 1
ATOM 2380 N N . ASP A 1 305 ? -49.547 34.988 -61.551 1.00 66.96 303 ASP A N 1
ATOM 2381 C CA . ASP A 1 305 ? -49.906 34.716 -60.169 1.00 64.42 303 ASP A CA 1
ATOM 2382 C C . ASP A 1 305 ? -50.153 36.035 -59.429 1.00 62.00 303 ASP A C 1
ATOM 2383 O O . ASP A 1 305 ? -50.269 37.103 -60.040 1.00 62.79 303 ASP A O 1
ATOM 2388 N N . VAL A 1 306 ? -50.209 35.968 -58.096 1.00 58.79 304 VAL A N 1
ATOM 2389 C CA . VAL A 1 306 ? -50.708 37.096 -57.310 1.00 56.28 304 VAL A CA 1
ATOM 2390 C C . VAL A 1 306 ? -49.776 38.301 -57.411 1.00 54.11 304 VAL A C 1
ATOM 2391 O O . VAL A 1 306 ? -50.234 39.450 -57.433 1.00 56.17 304 VAL A O 1
ATOM 2395 N N . VAL A 1 307 ? -48.461 38.074 -57.480 1.00 58.10 305 VAL A N 1
ATOM 2396 C CA . VAL A 1 307 ? -47.551 39.216 -57.512 1.00 55.19 305 VAL A CA 1
ATOM 2397 C C . VAL A 1 307 ? -47.631 39.928 -58.860 1.00 51.45 305 VAL A C 1
ATOM 2398 O O . VAL A 1 307 ? -47.414 41.141 -58.940 1.00 51.32 305 VAL A O 1
ATOM 2402 N N . SER A 1 308 ? -47.974 39.203 -59.930 1.00 50.76 306 SER A N 1
ATOM 2403 C CA . SER A 1 308 ? -48.174 39.847 -61.226 1.00 53.87 306 SER A CA 1
ATOM 2404 C C . SER A 1 308 ? -49.426 40.716 -61.224 1.00 47.00 306 SER A C 1
ATOM 2405 O O . SER A 1 308 ? -49.412 41.835 -61.750 1.00 47.17 306 SER A O 1
ATOM 2408 N N . TRP A 1 309 ? -50.522 40.210 -60.652 1.00 42.30 307 TRP A N 1
ATOM 2409 C CA . TRP A 1 309 ? -51.733 41.013 -60.523 1.00 47.56 307 TRP A CA 1
ATOM 2410 C C . TRP A 1 309 ? -51.488 42.226 -59.635 1.00 44.71 307 TRP A C 1
ATOM 2411 O O . TRP A 1 309 ? -51.890 43.346 -59.972 1.00 43.57 307 TRP A O 1
ATOM 2422 N N . ASN A 1 310 ? -50.816 42.018 -58.495 1.00 40.02 308 ASN A N 1
ATOM 2423 C CA . ASN A 1 310 ? -50.512 43.121 -57.584 1.00 40.40 308 ASN A CA 1
ATOM 2424 C C . ASN A 1 310 ? -49.702 44.205 -58.280 1.00 45.89 308 ASN A C 1
ATOM 2425 O O . ASN A 1 310 ? -49.972 45.401 -58.110 1.00 48.21 308 ASN A O 1
ATOM 2430 N N . ALA A 1 311 ? -48.699 43.807 -59.065 1.00 44.40 309 ALA A N 1
ATOM 2431 C CA . ALA A 1 311 ? -47.853 44.789 -59.732 1.00 41.58 309 ALA A CA 1
ATOM 2432 C C . ALA A 1 311 ? -48.650 45.612 -60.735 1.00 42.26 309 ALA A C 1
ATOM 2433 O O . ALA A 1 311 ? -48.456 46.827 -60.845 1.00 44.25 309 ALA A O 1
ATOM 2435 N N . MET A 1 312 ? -49.562 44.973 -61.470 1.00 40.76 310 MET A N 1
ATOM 2436 C CA . MET A 1 312 ? -50.335 45.720 -62.455 1.00 43.29 310 MET A CA 1
ATOM 2437 C C . MET A 1 312 ? -51.371 46.607 -61.775 1.00 45.22 310 MET A C 1
ATOM 2438 O O . MET A 1 312 ? -51.620 47.734 -62.221 1.00 44.38 310 MET A O 1
ATOM 2443 N N . ILE A 1 313 ? -51.971 46.121 -60.683 1.00 43.85 311 ILE A N 1
ATOM 2444 C CA . ILE A 1 313 ? -52.884 46.951 -59.901 1.00 41.92 311 ILE A CA 1
ATOM 2445 C C . ILE A 1 313 ? -52.142 48.148 -59.325 1.00 40.67 311 ILE A C 1
ATOM 2446 O O . ILE A 1 313 ? -52.609 49.291 -59.406 1.00 40.81 311 ILE A O 1
ATOM 2451 N N . ALA A 1 314 ? -50.971 47.901 -58.728 1.00 44.00 312 ALA A N 1
ATOM 2452 C CA . ALA A 1 314 ? -50.175 48.994 -58.176 1.00 48.71 312 ALA A CA 1
ATOM 2453 C C . ALA A 1 314 ? -49.756 49.974 -59.265 1.00 51.77 312 ALA A C 1
ATOM 2454 O O . ALA A 1 314 ? -49.682 51.185 -59.024 1.00 47.06 312 ALA A O 1
ATOM 2456 N N . ALA A 1 315 ? -49.482 49.465 -60.471 1.00 46.11 313 ALA A N 1
ATOM 2457 C CA . ALA A 1 315 ? -49.111 50.333 -61.585 1.00 50.42 313 ALA A CA 1
ATOM 2458 C C . ALA A 1 315 ? -50.231 51.309 -61.915 1.00 46.93 313 ALA A C 1
ATOM 2459 O O . ALA A 1 315 ? -49.996 52.515 -62.051 1.00 50.29 313 ALA A O 1
ATOM 2461 N N . TYR A 1 316 ? -51.462 50.804 -62.055 1.00 41.94 314 TYR A N 1
ATOM 2462 C CA . TYR A 1 316 ? -52.598 51.687 -62.308 1.00 44.75 314 TYR A CA 1
ATOM 2463 C C . TYR A 1 316 ? -52.838 52.621 -61.131 1.00 53.28 314 TYR A C 1
ATOM 2464 O O . TYR A 1 316 ? -53.228 53.779 -61.321 1.00 50.22 314 TYR A O 1
ATOM 2473 N N . ALA A 1 317 ? -52.614 52.131 -59.907 1.00 47.21 315 ALA A N 1
ATOM 2474 C CA . ALA A 1 317 ? -52.859 52.938 -58.716 1.00 49.82 315 ALA A CA 1
ATOM 2475 C C . ALA A 1 317 ? -52.021 54.210 -58.733 1.00 53.79 315 ALA A C 1
ATOM 2476 O O . ALA A 1 317 ? -52.553 55.322 -58.628 1.00 48.97 315 ALA A O 1
ATOM 2478 N N . GLN A 1 318 ? -50.699 54.066 -58.875 1.00 49.14 316 GLN A N 1
ATOM 2479 C CA . GLN A 1 318 ? -49.822 55.224 -58.750 1.00 54.10 316 GLN A CA 1
ATOM 2480 C C . GLN A 1 318 ? -49.996 56.220 -59.887 1.00 50.17 316 GLN A C 1
ATOM 2481 O O . GLN A 1 318 ? -49.552 57.365 -59.759 1.00 54.46 316 GLN A O 1
ATOM 2487 N N . HIS A 1 319 ? -50.630 55.822 -60.987 1.00 43.79 317 HIS A N 1
ATOM 2488 C CA . HIS A 1 319 ? -50.945 56.744 -62.066 1.00 48.73 317 HIS A CA 1
ATOM 2489 C C . HIS A 1 319 ? -52.337 57.339 -61.929 1.00 50.12 317 HIS A C 1
ATOM 2490 O O . HIS A 1 319 ? -52.790 58.039 -62.842 1.00 52.08 317 HIS A O 1
ATOM 2497 N N . GLY A 1 320 ? -53.029 57.066 -60.824 1.00 48.73 318 GLY A N 1
ATOM 2498 C CA . GLY A 1 320 ? -54.362 57.592 -60.632 1.00 51.75 318 GLY A CA 1
ATOM 2499 C C . GLY A 1 320 ? -55.435 56.992 -61.511 1.00 53.59 318 GLY A C 1
ATOM 2500 O O . GLY A 1 320 ? -56.537 57.548 -61.581 1.00 61.12 318 GLY A O 1
ATOM 2501 N N . HIS A 1 321 ? -55.158 55.879 -62.192 1.00 49.87 319 HIS A N 1
ATOM 2502 C CA . HIS A 1 321 ? -56.196 55.148 -62.921 1.00 51.60 319 HIS A CA 1
ATOM 2503 C C . HIS A 1 321 ? -56.933 54.268 -61.912 1.00 49.74 319 HIS A C 1
ATOM 2504 O O . HIS A 1 321 ? -56.730 53.054 -61.817 1.00 50.20 319 HIS A O 1
ATOM 2511 N N . GLY A 1 322 ? -57.811 54.907 -61.138 1.00 44.29 320 GLY A N 1
ATOM 2512 C CA . GLY A 1 322 ? -58.437 54.214 -60.022 1.00 43.31 320 GLY A CA 1
ATOM 2513 C C . GLY A 1 322 ? -59.440 53.172 -60.476 1.00 37.76 320 GLY A C 1
ATOM 2514 O O . GLY A 1 322 ? -59.442 52.038 -59.988 1.00 44.99 320 GLY A O 1
ATOM 2515 N N . LYS A 1 323 ? -60.299 53.536 -61.426 1.00 44.76 321 LYS A N 1
ATOM 2516 C CA . LYS A 1 323 ? -61.311 52.594 -61.889 1.00 52.61 321 LYS A CA 1
ATOM 2517 C C . LYS A 1 323 ? -60.670 51.390 -62.568 1.00 50.70 321 LYS A C 1
ATOM 2518 O O . LYS A 1 323 ? -61.153 50.261 -62.424 1.00 50.89 321 LYS A O 1
ATOM 2524 N N . GLU A 1 324 ? -59.574 51.609 -63.302 1.00 48.39 322 GLU A N 1
ATOM 2525 C CA . GLU A 1 324 ? -58.899 50.498 -63.967 1.00 48.67 322 GLU A CA 1
ATOM 2526 C C . GLU A 1 324 ? -58.278 49.540 -62.957 1.00 47.72 322 GLU A C 1
ATOM 2527 O O . GLU A 1 324 ? -58.298 48.321 -63.162 1.00 46.60 322 GLU A O 1
ATOM 2533 N N . ALA A 1 325 ? -57.724 50.067 -61.860 1.00 41.81 323 ALA A N 1
ATOM 2534 C CA . ALA A 1 325 ? -57.172 49.194 -60.829 1.00 42.97 323 ALA A CA 1
ATOM 2535 C C . ALA A 1 325 ? -58.263 48.342 -60.192 1.00 46.71 323 ALA A C 1
ATOM 2536 O O . ALA A 1 325 ? -58.084 47.133 -59.997 1.00 38.90 323 ALA A O 1
ATOM 2538 N N . LEU A 1 326 ? -59.408 48.954 -59.877 1.00 40.69 324 LEU A N 1
ATOM 2539 C CA . LEU A 1 326 ? -60.503 48.208 -59.265 1.00 48.32 324 LEU A CA 1
ATOM 2540 C C . LEU A 1 326 ? -61.112 47.214 -60.247 1.00 45.13 324 LEU A C 1
ATOM 2541 O O . LEU A 1 326 ? -61.507 46.112 -59.850 1.00 48.56 324 LEU A O 1
ATOM 2546 N N . GLN A 1 327 ? -61.190 47.575 -61.531 1.00 40.16 325 GLN A N 1
ATOM 2547 C CA . GLN A 1 327 ? -61.637 46.606 -62.530 1.00 47.01 325 GLN A CA 1
ATOM 2548 C C . GLN A 1 327 ? -60.721 45.392 -62.553 1.00 46.74 325 GLN A C 1
ATOM 2549 O O . GLN A 1 327 ? -61.184 44.254 -62.694 1.00 46.33 325 GLN A O 1
ATOM 2555 N N . LEU A 1 328 ? -59.415 45.618 -62.408 1.00 44.69 326 LEU A N 1
ATOM 2556 C CA . LEU A 1 328 ? -58.465 44.512 -62.390 1.00 48.95 326 LEU A CA 1
ATOM 2557 C C . LEU A 1 328 ? -58.598 43.699 -61.110 1.00 47.95 326 LEU A C 1
ATOM 2558 O O . LEU A 1 328 ? -58.508 42.465 -61.138 1.00 49.38 326 LEU A O 1
ATOM 2563 N N . PHE A 1 329 ? -58.803 44.379 -59.978 1.00 45.21 327 PHE A N 1
ATOM 2564 C CA . PHE A 1 329 ? -59.042 43.692 -58.712 1.00 45.36 327 PHE A CA 1
ATOM 2565 C C . PHE A 1 329 ? -60.237 42.752 -58.808 1.00 50.27 327 PHE A C 1
ATOM 2566 O O . PHE A 1 329 ? -60.203 41.635 -58.276 1.00 50.58 327 PHE A O 1
ATOM 2574 N N . GLN A 1 330 ? -61.305 43.187 -59.477 1.00 43.78 328 GLN A N 1
ATOM 2575 C CA . GLN A 1 330 ? -62.451 42.309 -59.685 1.00 46.76 328 GLN A CA 1
ATOM 2576 C C . GLN A 1 330 ? -62.098 41.167 -60.631 1.00 51.75 328 GLN A C 1
ATOM 2577 O O . GLN A 1 330 ? -62.392 39.998 -60.346 1.00 44.65 328 GLN A O 1
ATOM 2583 N N . GLN A 1 331 ? -61.461 41.487 -61.762 1.00 46.73 329 GLN A N 1
ATOM 2584 C CA . GLN A 1 331 ? -61.096 40.455 -62.730 1.00 52.42 329 GLN A CA 1
ATOM 2585 C C . GLN A 1 331 ? -60.191 39.409 -62.097 1.00 52.23 329 GLN A C 1
ATOM 2586 O O . GLN A 1 331 ? -60.306 38.214 -62.390 1.00 49.80 329 GLN A O 1
ATOM 2592 N N . MET A 1 332 ? -59.301 39.839 -61.205 1.00 50.73 330 MET A N 1
ATOM 2593 C CA . MET A 1 332 ? -58.370 38.910 -60.578 1.00 49.73 330 MET A CA 1
ATOM 2594 C C . MET A 1 332 ? -59.099 37.907 -59.693 1.00 54.62 330 MET A C 1
ATOM 2595 O O . MET A 1 332 ? -58.740 36.725 -59.659 1.00 55.51 330 MET A O 1
ATOM 2600 N N . GLN A 1 333 ? -60.133 38.356 -58.982 1.00 50.65 331 GLN A N 1
ATOM 2601 C CA . GLN A 1 333 ? -60.925 37.436 -58.172 1.00 54.63 331 GLN A CA 1
ATOM 2602 C C . GLN A 1 333 ? -61.753 36.494 -59.039 1.00 60.07 331 GLN A C 1
ATOM 2603 O O . GLN A 1 333 ? -61.897 35.308 -58.717 1.00 60.83 331 GLN A O 1
ATOM 2609 N N . GLN A 1 334 ? -62.302 36.997 -60.146 1.00 49.97 332 GLN A N 1
ATOM 2610 C CA . GLN A 1 334 ? -63.104 36.145 -61.014 1.00 54.50 332 GLN A CA 1
ATOM 2611 C C . GLN A 1 334 ? -62.268 35.051 -61.666 1.00 63.15 332 GLN A C 1
ATOM 2612 O O . GLN A 1 334 ? -62.798 33.984 -61.996 1.00 60.37 332 GLN A O 1
ATOM 2618 N N . GLU A 1 335 ? -60.974 35.288 -61.863 1.00 57.72 333 GLU A N 1
ATOM 2619 C CA . GLU A 1 335 ? -60.084 34.255 -62.379 1.00 62.24 333 GLU A CA 1
ATOM 2620 C C . GLU A 1 335 ? -59.550 33.333 -61.283 1.00 62.41 333 GLU A C 1
ATOM 2621 O O . GLU A 1 335 ? -58.702 32.482 -61.566 1.00 62.86 333 GLU A O 1
ATOM 2627 N N . GLY A 1 336 ? -60.016 33.484 -60.046 1.00 59.95 334 GLY A N 1
ATOM 2628 C CA . GLY A 1 336 ? -59.615 32.584 -58.983 1.00 62.96 334 GLY A CA 1
ATOM 2629 C C . GLY A 1 336 ? -58.286 32.894 -58.333 1.00 66.33 334 GLY A C 1
ATOM 2630 O O . GLY A 1 336 ? -57.645 31.987 -57.795 1.00 65.86 334 GLY A O 1
ATOM 2631 N N . VAL A 1 337 ? -57.853 34.149 -58.357 1.00 60.60 335 VAL A N 1
ATOM 2632 C CA . VAL A 1 337 ? -56.578 34.556 -57.777 1.00 58.40 335 VAL A CA 1
ATOM 2633 C C . VAL A 1 337 ? -56.877 35.270 -56.465 1.00 63.58 335 VAL A C 1
ATOM 2634 O O . VAL A 1 337 ? -57.424 36.379 -56.458 1.00 68.41 335 VAL A O 1
ATOM 2638 N N . LYS A 1 338 ? -56.517 34.641 -55.355 1.00 64.31 336 LYS A N 1
ATOM 2639 C CA . LYS 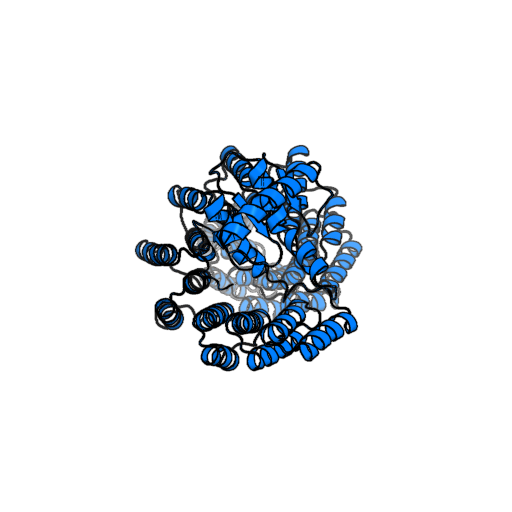A 1 338 ? -56.879 35.168 -54.044 1.00 60.69 336 LYS A CA 1
ATOM 2640 C C . LYS A 1 338 ? -56.047 36.404 -53.724 1.00 58.33 336 LYS A C 1
ATOM 2641 O O . LYS A 1 338 ? -54.819 36.376 -53.875 1.00 55.77 336 LYS A O 1
ATOM 2647 N N . PRO A 1 339 ? -56.665 37.494 -53.277 1.00 58.98 337 PRO A N 1
ATOM 2648 C CA . PRO A 1 339 ? -55.894 38.687 -52.911 1.00 56.73 337 PRO A CA 1
ATOM 2649 C C . PRO A 1 339 ? -55.028 38.436 -51.687 1.00 56.74 337 PRO A C 1
ATOM 2650 O O . PRO A 1 339 ? -55.184 37.456 -50.956 1.00 62.15 337 PRO A O 1
ATOM 2654 N N . SER A 1 340 ? -54.091 39.354 -51.476 1.00 53.00 338 SER A N 1
ATOM 2655 C CA . SER A 1 340 ? -53.228 39.370 -50.306 1.00 54.34 338 SER A CA 1
ATOM 2656 C C . SER A 1 340 ? -53.278 40.762 -49.693 1.00 58.65 338 SER A C 1
ATOM 2657 O O . SER A 1 340 ? -53.918 41.674 -50.224 1.00 57.40 338 SER A O 1
ATOM 2660 N N . GLU A 1 341 ? -52.590 40.935 -48.563 1.00 58.51 339 GLU A N 1
ATOM 2661 C CA . GLU A 1 341 ? -52.533 42.257 -47.953 1.00 57.25 339 GLU A CA 1
ATOM 2662 C C . GLU A 1 341 ? -51.837 43.267 -48.855 1.00 59.98 339 GLU A C 1
ATOM 2663 O O . GLU A 1 341 ? -52.083 44.472 -48.727 1.00 61.98 339 GLU A O 1
ATOM 2669 N N . VAL A 1 342 ? -50.977 42.801 -49.765 1.00 61.50 340 VAL A N 1
ATOM 2670 C CA . VAL A 1 342 ? -50.357 43.697 -50.736 1.00 56.30 340 VAL A CA 1
ATOM 2671 C C . VAL A 1 342 ? -51.387 44.177 -51.752 1.00 55.03 340 VAL A C 1
ATOM 2672 O O . VAL A 1 342 ? -51.390 45.350 -52.145 1.00 50.90 340 VAL A O 1
ATOM 2676 N N . THR A 1 343 ? -52.268 43.277 -52.202 1.00 53.86 341 THR A N 1
ATOM 2677 C CA . THR A 1 343 ? -53.344 43.679 -53.105 1.00 48.65 341 THR A CA 1
ATOM 2678 C C . THR A 1 343 ? -54.187 44.787 -52.494 1.00 55.55 341 THR A C 1
ATOM 2679 O O . THR A 1 343 ? -54.592 45.728 -53.190 1.00 52.94 341 THR A O 1
ATOM 2683 N N . PHE A 1 344 ? -54.452 44.702 -51.187 1.00 50.34 342 PHE A N 1
ATOM 2684 C CA . PHE A 1 344 ? -55.324 45.681 -50.553 1.00 49.01 342 PHE A CA 1
ATOM 2685 C C . PHE A 1 344 ? -54.622 47.009 -50.321 1.00 45.85 342 PHE A C 1
ATOM 2686 O O . PHE A 1 344 ? -55.267 48.059 -50.392 1.00 52.96 342 PHE A O 1
ATOM 2694 N N . THR A 1 345 ? -53.314 46.998 -50.065 1.00 50.04 343 THR A N 1
ATOM 2695 C CA . THR A 1 345 ? -52.580 48.260 -50.044 1.00 54.40 343 THR A CA 1
ATOM 2696 C C . THR A 1 345 ? -52.693 48.975 -51.388 1.00 52.15 343 THR A C 1
ATOM 2697 O O . THR A 1 345 ? -52.873 50.197 -51.440 1.00 48.77 343 THR A O 1
ATOM 2701 N N . SER A 1 346 ? -52.624 48.221 -52.487 1.00 45.76 344 SER A N 1
ATOM 2702 C CA . SER A 1 346 ? -52.643 48.833 -53.812 1.00 52.04 344 SER A CA 1
ATOM 2703 C C . SER A 1 346 ? -54.030 49.361 -54.174 1.00 49.05 344 SER A C 1
ATOM 2704 O O . SER A 1 346 ? -54.157 50.475 -54.694 1.00 51.13 344 SER A O 1
ATOM 2707 N N . ILE A 1 347 ? -55.088 48.582 -53.916 1.00 48.16 345 ILE A N 1
ATOM 2708 C CA . ILE A 1 347 ? -56.421 49.072 -54.269 1.00 48.57 345 ILE A CA 1
ATOM 2709 C C . ILE A 1 347 ? -56.852 50.206 -53.343 1.00 50.56 345 ILE A C 1
ATOM 2710 O O . ILE A 1 347 ? -57.601 51.101 -53.757 1.00 49.91 345 ILE A O 1
ATOM 2715 N N . LEU A 1 348 ? -56.393 50.206 -52.087 1.00 49.56 346 LEU A N 1
ATOM 2716 C CA . LEU A 1 348 ? -56.672 51.347 -51.221 1.00 51.65 346 LEU A CA 1
ATOM 2717 C C . LEU A 1 348 ? -55.871 52.565 -51.663 1.00 50.85 346 LEU A C 1
ATOM 2718 O O . LEU A 1 348 ? -56.372 53.695 -51.618 1.00 45.22 346 LEU A O 1
ATOM 2723 N N . SER A 1 349 ? -54.628 52.349 -52.105 1.00 51.55 347 SER A N 1
ATOM 2724 C CA . SER A 1 349 ? -53.853 53.430 -52.712 1.00 56.66 347 SER A CA 1
ATOM 2725 C C . SER A 1 349 ? -54.524 53.938 -53.984 1.00 55.95 347 SER A C 1
ATOM 2726 O O . SER A 1 349 ? -54.541 55.147 -54.247 1.00 56.96 347 SER A O 1
ATOM 2729 N N . ALA A 1 350 ? -55.081 53.025 -54.787 1.00 44.95 348 ALA A N 1
ATOM 2730 C CA . ALA A 1 350 ? -55.792 53.434 -55.993 1.00 47.04 348 ALA A CA 1
ATOM 2731 C C . ALA A 1 350 ? -56.991 54.309 -55.657 1.00 51.55 348 ALA A C 1
ATOM 2732 O O . ALA A 1 350 ? -57.228 55.328 -56.317 1.00 52.51 348 ALA A O 1
ATOM 2734 N N . CYS A 1 351 ? -57.761 53.933 -54.631 1.00 43.13 349 CYS A N 1
ATOM 2735 C CA . CYS A 1 351 ? -58.881 54.777 -54.222 1.00 46.17 349 CYS A CA 1
ATOM 2736 C C . CYS A 1 351 ? -58.393 56.132 -53.720 1.00 47.91 349 CYS A C 1
ATOM 2737 O O . CYS A 1 351 ? -59.038 57.159 -53.966 1.00 48.10 349 CYS A O 1
ATOM 2740 N N . SER A 1 352 ? -57.259 56.156 -53.014 1.00 45.98 350 SER A N 1
ATOM 2741 C CA . SER A 1 352 ? -56.691 57.420 -52.546 1.00 59.48 350 SER A CA 1
ATOM 2742 C C . SER A 1 352 ? -56.385 58.354 -53.710 1.00 61.09 350 SER A C 1
ATOM 2743 O O . SER A 1 352 ? -56.944 59.453 -53.810 1.00 61.96 350 SER A O 1
ATOM 2746 N N . HIS A 1 353 ? -55.500 57.920 -54.611 1.00 59.97 351 HIS A N 1
ATOM 2747 C CA . HIS A 1 353 ? -55.014 58.794 -55.673 1.00 60.41 351 HIS A CA 1
ATOM 2748 C C . HIS A 1 353 ? -56.116 59.230 -56.627 1.00 62.39 351 HIS A C 1
ATOM 2749 O O . HIS A 1 353 ? -55.952 60.240 -57.321 1.00 71.26 351 HIS A O 1
ATOM 2756 N N . ALA A 1 354 ? -57.236 58.512 -56.670 1.00 54.64 352 ALA A N 1
ATOM 2757 C CA . ALA A 1 354 ? -58.325 58.847 -57.574 1.00 57.95 352 ALA A CA 1
ATOM 2758 C C . ALA A 1 354 ? -59.555 59.388 -56.859 1.00 54.81 352 ALA A C 1
ATOM 2759 O O . ALA A 1 354 ? -60.549 59.706 -57.521 1.00 57.77 352 ALA A O 1
ATOM 2761 N N . GLY A 1 355 ? -59.521 59.497 -55.533 1.00 60.76 353 GLY A N 1
ATOM 2762 C CA . GLY A 1 355 ? -60.613 60.108 -54.800 1.00 52.55 353 GLY A CA 1
ATOM 2763 C C . GLY A 1 355 ? -61.856 59.262 -54.614 1.00 62.87 353 GLY A C 1
ATOM 2764 O O . GLY A 1 355 ? -62.933 59.820 -54.376 1.00 55.23 353 GLY A O 1
ATOM 2765 N N . LEU A 1 356 ? -61.753 57.931 -54.708 1.00 55.29 354 LEU A N 1
ATOM 2766 C CA . LEU A 1 356 ? -62.916 57.064 -54.498 1.00 56.09 354 LEU A CA 1
ATOM 2767 C C . LEU A 1 356 ? -63.067 56.812 -53.002 1.00 56.84 354 LEU A C 1
ATOM 2768 O O . LEU A 1 356 ? -62.576 55.817 -52.462 1.00 53.88 354 LEU A O 1
ATOM 2773 N N . VAL A 1 357 ? -63.780 57.719 -52.329 1.00 50.06 355 VAL A N 1
ATOM 2774 C CA . VAL A 1 357 ? -63.903 57.650 -50.875 1.00 57.41 355 VAL A CA 1
ATOM 2775 C C . VAL A 1 357 ? -64.797 56.485 -50.463 1.00 55.47 355 VAL A C 1
ATOM 2776 O O . VAL A 1 357 ? -64.407 55.644 -49.643 1.00 52.12 355 VAL A O 1
ATOM 2780 N N . ASP A 1 358 ? -66.014 56.425 -51.010 1.00 49.18 356 ASP A N 1
ATOM 2781 C CA . ASP A 1 358 ? -66.924 55.339 -50.654 1.00 56.86 356 ASP A CA 1
ATOM 2782 C C . ASP A 1 358 ? -66.326 53.981 -50.995 1.00 54.57 356 ASP A C 1
ATOM 2783 O O . ASP A 1 358 ? -66.423 53.036 -50.203 1.00 54.04 356 ASP A O 1
ATOM 2788 N N . GLU A 1 359 ? -65.699 53.865 -52.169 1.00 46.75 357 GLU A N 1
ATOM 2789 C CA . GLU A 1 359 ? -65.074 52.602 -52.554 1.00 47.02 357 GLU A CA 1
ATOM 2790 C C . GLU A 1 359 ? -63.973 52.214 -51.574 1.00 49.46 357 GLU A C 1
ATOM 2791 O O . GLU A 1 359 ? -63.847 51.041 -51.205 1.00 46.92 357 GLU A O 1
ATOM 2797 N N . GLY A 1 360 ? -63.169 53.187 -51.139 1.00 46.05 358 GLY A N 1
ATOM 2798 C CA . GLY A 1 360 ? -62.099 52.884 -50.203 1.00 50.62 358 GLY A CA 1
ATOM 2799 C C . GLY A 1 360 ? -62.613 52.413 -48.854 1.00 52.25 358 GLY A C 1
ATOM 2800 O O . GLY A 1 360 ? -62.092 51.450 -48.284 1.00 46.76 358 GLY A O 1
ATOM 2801 N N . HIS A 1 361 ? -63.647 53.076 -48.331 1.00 52.02 359 HIS A N 1
ATOM 2802 C CA . HIS A 1 361 ? -64.227 52.660 -47.057 1.00 53.69 359 HIS A CA 1
ATOM 2803 C C . HIS A 1 361 ? -64.772 51.240 -47.137 1.00 50.57 359 HIS A C 1
ATOM 2804 O O . HIS A 1 361 ? -64.554 50.430 -46.229 1.00 50.41 359 HIS A O 1
ATOM 2811 N N . HIS A 1 362 ? -65.485 50.916 -48.219 1.00 53.01 360 HIS A N 1
ATOM 2812 C CA . HIS A 1 362 ? -66.057 49.577 -48.341 1.00 52.23 360 HIS A CA 1
ATOM 2813 C C . HIS A 1 362 ? -64.970 48.516 -48.438 1.00 53.48 360 HIS A C 1
ATOM 2814 O O . HIS A 1 362 ? -65.042 47.482 -47.763 1.00 51.74 360 HIS A O 1
ATOM 2821 N N . TYR A 1 363 ? -63.944 48.755 -49.262 1.00 48.23 361 TYR A N 1
ATOM 2822 C CA . TYR A 1 363 ? -62.871 47.770 -49.389 1.00 51.64 361 TYR A CA 1
ATOM 2823 C C . TYR A 1 363 ? -62.166 47.550 -48.057 1.00 49.22 361 TYR A C 1
ATOM 2824 O O . TYR A 1 363 ? -61.910 46.406 -47.666 1.00 48.91 361 TYR A O 1
ATOM 2833 N N . PHE A 1 364 ? -61.860 48.639 -47.344 1.00 44.51 362 PHE A N 1
ATOM 2834 C CA . PHE A 1 364 ? -61.142 48.543 -46.075 1.00 52.49 362 PHE A CA 1
ATOM 2835 C C . PHE A 1 364 ? -61.945 47.756 -45.046 1.00 54.89 362 PHE A C 1
ATOM 2836 O O . PHE A 1 364 ? -61.425 46.831 -44.412 1.00 53.06 362 PHE A O 1
ATOM 2844 N N . GLU A 1 365 ? -63.223 48.104 -44.878 1.00 56.60 363 GLU A N 1
ATOM 2845 C CA . GLU A 1 365 ? -64.070 47.392 -43.926 1.00 58.61 363 GLU A CA 1
ATOM 2846 C C . GLU A 1 365 ? -64.322 45.949 -44.349 1.00 55.23 363 GLU A C 1
ATOM 2847 O O . GLU A 1 365 ? -64.594 45.095 -43.497 1.00 59.77 363 GLU A O 1
ATOM 2853 N N . SER A 1 366 ? -64.248 45.652 -45.645 1.00 52.68 364 SER A N 1
ATOM 2854 C CA . SER A 1 366 ? -64.474 44.285 -46.093 1.00 54.19 364 SER A CA 1
ATOM 2855 C C . SER A 1 366 ? -63.257 43.391 -45.903 1.00 56.38 364 SER A C 1
ATOM 2856 O O . SER A 1 366 ? -63.370 42.177 -46.111 1.00 56.78 364 SER A O 1
ATOM 2859 N N . MET A 1 367 ? -62.112 43.953 -45.503 1.00 51.07 365 MET A N 1
ATOM 2860 C CA . MET A 1 367 ? -60.882 43.169 -45.422 1.00 57.86 365 MET A CA 1
ATOM 2861 C C . MET A 1 367 ? -61.027 41.996 -44.456 1.00 58.55 365 MET A C 1
ATOM 2862 O O . MET A 1 367 ? -60.745 40.846 -44.811 1.00 61.21 365 MET A O 1
ATOM 2867 N N . SER A 1 368 ? -61.469 42.264 -43.230 1.00 57.83 366 SER A N 1
ATOM 2868 C CA . SER A 1 368 ? -61.498 41.197 -42.235 1.00 58.97 366 SER A CA 1
ATOM 2869 C C . SER A 1 368 ? -62.717 40.285 -42.387 1.00 56.97 366 SER A C 1
ATOM 2870 O O . SER A 1 368 ? -62.541 39.065 -42.471 1.00 57.70 366 SER A O 1
ATOM 2873 N N . PRO A 1 369 ? -63.957 40.796 -42.425 1.00 59.34 367 PRO A N 1
ATOM 2874 C CA . PRO A 1 369 ? -65.094 39.858 -42.523 1.00 56.31 367 PRO A CA 1
ATOM 2875 C C . PRO A 1 369 ? -65.197 39.136 -43.860 1.00 63.07 367 PRO A C 1
ATOM 2876 O O . PRO A 1 369 ? -65.508 37.939 -43.878 1.00 64.62 367 PRO A O 1
ATOM 2880 N N . ASP A 1 370 ? -64.952 39.813 -44.983 1.00 61.96 368 ASP A N 1
ATOM 2881 C CA . ASP A 1 370 ? -65.169 39.205 -46.293 1.00 57.74 368 ASP A CA 1
ATOM 2882 C C . ASP A 1 370 ? -63.927 38.538 -46.877 1.00 55.45 368 ASP A C 1
ATOM 2883 O O . ASP A 1 370 ? -64.041 37.827 -47.881 1.00 61.49 368 ASP A O 1
ATOM 2888 N N . TYR A 1 371 ? -62.752 38.758 -46.297 1.00 54.10 369 TYR A N 1
ATOM 2889 C CA . TYR A 1 371 ? -61.529 38.069 -46.688 1.00 58.75 369 TYR A CA 1
ATOM 2890 C C . TYR A 1 371 ? -60.847 37.574 -45.418 1.00 63.30 369 TYR A C 1
ATOM 2891 O O . TYR A 1 371 ? -61.340 37.776 -44.309 1.00 68.04 369 TYR A O 1
ATOM 2900 N N . GLY A 1 372 ? -59.714 36.909 -45.561 1.00 67.14 370 GLY A N 1
ATOM 2901 C CA . GLY A 1 372 ? -59.073 36.450 -44.347 1.00 73.31 370 GLY A CA 1
ATOM 2902 C C . GLY A 1 372 ? -58.094 37.428 -43.742 1.00 70.35 370 GLY A C 1
ATOM 2903 O O . GLY A 1 372 ? -57.334 37.047 -42.846 1.00 73.02 370 GLY A O 1
ATOM 2904 N N . ILE A 1 373 ? -58.107 38.684 -44.184 1.00 69.17 371 ILE A N 1
ATOM 2905 C CA . ILE A 1 373 ? -56.979 39.597 -44.025 1.00 64.92 371 ILE A CA 1
ATOM 2906 C C . ILE A 1 373 ? -57.351 40.703 -43.046 1.00 65.02 371 ILE A C 1
ATOM 2907 O O . ILE A 1 373 ? -58.284 41.478 -43.292 1.00 61.58 371 ILE A O 1
ATOM 2912 N N . THR A 1 374 ? -56.604 40.790 -41.943 1.00 65.67 372 THR A N 1
ATOM 2913 C CA . THR A 1 374 ? -56.760 41.883 -40.992 1.00 65.66 372 THR A CA 1
ATOM 2914 C C . THR A 1 374 ? -55.886 43.064 -41.408 1.00 61.67 372 THR A C 1
ATOM 2915 O O . THR A 1 374 ? -54.734 42.873 -41.809 1.00 59.09 372 THR A O 1
ATOM 2919 N N . PRO A 1 375 ? -56.426 44.278 -41.337 1.00 67.03 373 PRO A N 1
ATOM 2920 C CA . PRO A 1 375 ? -55.672 45.447 -41.803 1.00 60.30 373 PRO A CA 1
ATOM 2921 C C . PRO A 1 375 ? -54.404 45.664 -40.992 1.00 65.13 373 PRO A C 1
ATOM 2922 O O . PRO A 1 375 ? -54.398 45.547 -39.765 1.00 72.61 373 PRO A O 1
ATOM 2926 N N . ARG A 1 376 ? -53.321 45.979 -41.695 1.00 66.03 374 ARG A N 1
ATOM 2927 C CA . ARG A 1 376 ? -52.070 46.377 -41.074 1.00 66.75 374 ARG A CA 1
ATOM 2928 C C . ARG A 1 376 ? -51.962 47.902 -41.087 1.00 64.98 374 ARG A C 1
ATOM 2929 O O . ARG A 1 376 ? -52.865 48.609 -41.544 1.00 62.95 374 ARG A O 1
ATOM 2937 N N . VAL A 1 377 ? -50.838 48.417 -40.579 1.00 63.03 375 VAL A N 1
ATOM 2938 C CA . VAL A 1 377 ? -50.720 49.860 -40.373 1.00 62.98 375 VAL A CA 1
ATOM 2939 C C . VAL A 1 377 ? -50.670 50.615 -41.701 1.00 60.34 375 VAL A C 1
ATOM 2940 O O . VAL A 1 377 ? -51.090 51.777 -41.773 1.00 57.98 375 VAL A O 1
ATOM 2944 N N . GLU A 1 378 ? -50.176 49.984 -42.770 1.00 59.89 376 GLU A N 1
ATOM 2945 C CA . GLU A 1 378 ? -50.168 50.663 -44.065 1.00 61.94 376 GLU A CA 1
ATOM 2946 C C . GLU A 1 378 ? -51.578 50.816 -44.625 1.00 61.41 376 GLU A C 1
ATOM 2947 O O . GLU A 1 378 ? -51.864 51.799 -45.320 1.00 52.88 376 GLU A O 1
ATOM 2953 N N . HIS A 1 379 ? -52.469 49.863 -44.332 1.00 59.63 377 HIS A N 1
ATOM 2954 C CA . HIS A 1 379 ? -53.859 49.994 -44.757 1.00 55.06 377 HIS A CA 1
ATOM 2955 C C . HIS A 1 379 ? -54.552 51.133 -44.021 1.00 57.00 377 HIS A C 1
ATOM 2956 O O . HIS A 1 379 ? -55.333 51.883 -44.621 1.00 56.52 377 HIS A O 1
ATOM 2963 N N . TYR A 1 380 ? -54.275 51.288 -42.723 1.00 58.52 378 TYR A N 1
ATOM 2964 C CA . TYR A 1 380 ? -54.765 52.464 -42.010 1.00 59.16 378 TYR A CA 1
ATOM 2965 C C . TYR A 1 380 ? -54.160 53.735 -42.591 1.00 56.42 378 TYR A C 1
ATOM 2966 O O . TYR A 1 380 ? -54.838 54.765 -42.694 1.00 56.51 378 TYR A O 1
ATOM 2975 N N . GLY A 1 381 ? -52.886 53.677 -42.985 1.00 56.63 379 GLY A N 1
ATOM 2976 C CA . GLY A 1 381 ? -52.264 54.836 -43.603 1.00 54.31 379 GLY A CA 1
ATOM 2977 C C . GLY A 1 381 ? -52.968 55.255 -44.878 1.00 53.91 379 GLY A C 1
ATOM 2978 O O . GLY A 1 381 ? -53.199 56.446 -45.109 1.00 56.15 379 GLY A O 1
ATOM 2979 N N . CYS A 1 382 ? -53.332 54.280 -45.715 1.00 52.92 380 CYS A N 1
ATOM 2980 C CA . CYS A 1 382 ? -54.097 54.582 -46.921 1.00 58.76 380 CYS A CA 1
ATOM 2981 C C . CYS A 1 382 ? -55.404 55.281 -46.574 1.00 55.75 380 CYS A C 1
ATOM 2982 O O . CYS A 1 382 ? -55.795 56.255 -47.232 1.00 59.42 380 CYS A O 1
ATOM 2985 N N . MET A 1 383 ? -56.087 54.799 -45.534 1.00 49.89 381 MET A N 1
ATOM 2986 C CA . MET A 1 383 ? -57.354 55.394 -45.131 1.00 55.22 381 MET A CA 1
ATOM 2987 C C . MET A 1 383 ? -57.157 56.830 -44.661 1.00 57.73 381 MET A C 1
ATOM 2988 O O . MET A 1 383 ? -57.971 57.709 -44.972 1.00 53.31 381 MET A O 1
ATOM 2993 N N . VAL A 1 384 ? -56.075 57.087 -43.918 1.00 56.40 382 VAL A N 1
ATOM 2994 C CA . VAL A 1 384 ? -55.772 58.450 -43.486 1.00 56.28 382 VAL A CA 1
ATOM 2995 C C . VAL A 1 384 ? -55.521 59.345 -44.693 1.00 54.31 382 VAL A C 1
ATOM 2996 O O . VAL A 1 384 ? -55.934 60.511 -44.717 1.00 56.70 382 VAL A O 1
ATOM 3000 N N . ASP A 1 385 ? -54.849 58.816 -45.719 1.00 53.53 383 ASP A N 1
ATOM 3001 C CA . ASP A 1 385 ? -54.655 59.594 -46.939 1.00 55.32 383 ASP A CA 1
ATOM 3002 C C . ASP A 1 385 ? -55.980 59.843 -47.646 1.00 65.90 383 ASP A C 1
ATOM 3003 O O . ASP A 1 385 ? -56.228 60.950 -48.141 1.00 62.72 383 ASP A O 1
ATOM 3008 N N . LEU A 1 386 ? -56.843 58.823 -47.703 1.00 61.06 384 LEU A N 1
ATOM 3009 C CA . LEU A 1 386 ? -58.157 58.976 -48.321 1.00 63.02 384 LEU A CA 1
ATOM 3010 C C . LEU A 1 386 ? -58.961 60.079 -47.642 1.00 59.56 384 LEU A C 1
ATOM 3011 O O . LEU A 1 386 ? -59.440 61.010 -48.298 1.00 63.57 384 LEU A O 1
ATOM 3016 N N . LEU A 1 387 ? -59.124 59.984 -46.320 1.00 56.40 385 LEU A N 1
ATOM 3017 C CA . LEU A 1 387 ? -59.850 61.015 -45.585 1.00 61.62 385 LEU A CA 1
ATOM 3018 C C . LEU A 1 387 ? -59.199 62.384 -45.760 1.00 68.26 385 LEU A C 1
ATOM 3019 O O . LEU A 1 387 ? -59.892 63.407 -45.809 1.00 70.43 385 LEU A O 1
ATOM 3024 N N . GLY A 1 388 ? -57.868 62.422 -45.862 1.00 69.82 386 GLY A N 1
ATOM 3025 C CA . GLY A 1 388 ? -57.184 63.694 -46.038 1.00 66.95 386 GLY A CA 1
ATOM 3026 C C . GLY A 1 388 ? -57.514 64.365 -47.358 1.00 72.61 386 GLY A C 1
ATOM 3027 O O . GLY A 1 388 ? -57.740 65.577 -47.409 1.00 73.03 386 GLY A O 1
ATOM 3028 N N . ARG A 1 389 ? -57.546 63.589 -48.446 1.00 69.47 387 ARG A N 1
ATOM 3029 C CA . ARG A 1 389 ? -57.904 64.168 -49.738 1.00 71.85 387 ARG A CA 1
ATOM 3030 C C . ARG A 1 389 ? -59.340 64.677 -49.736 1.00 72.52 387 ARG A C 1
ATOM 3031 O O . ARG A 1 389 ? -59.646 65.677 -50.396 1.00 77.00 387 ARG A O 1
ATOM 3039 N N . ALA A 1 390 ? -60.222 64.026 -48.980 1.00 72.13 388 ALA A N 1
ATOM 3040 C CA . ALA A 1 390 ? -61.615 64.435 -48.876 1.00 75.43 388 ALA A CA 1
ATOM 3041 C C . ALA A 1 390 ? -61.827 65.599 -47.916 1.00 79.02 388 ALA A C 1
ATOM 3042 O O . ALA A 1 390 ? -62.977 65.999 -47.699 1.00 83.00 388 ALA A O 1
ATOM 3044 N N . GLY A 1 391 ? -60.763 66.146 -47.335 1.00 80.15 389 GLY A N 1
ATOM 3045 C CA . GLY A 1 391 ? -60.908 67.236 -46.392 1.00 76.77 389 GLY A CA 1
ATOM 3046 C C . GLY A 1 391 ? -61.462 66.852 -45.039 1.00 71.28 389 GLY A C 1
ATOM 3047 O O . GLY A 1 391 ? -61.734 67.740 -44.226 1.00 81.11 389 GLY A O 1
ATOM 3048 N N . ARG A 1 392 ? -61.640 65.558 -44.768 1.00 76.16 390 ARG A N 1
ATOM 3049 C CA . ARG A 1 392 ? -62.146 65.095 -43.473 1.00 77.05 390 ARG A CA 1
ATOM 3050 C C . ARG A 1 392 ? -60.974 64.889 -42.513 1.00 73.90 390 ARG A C 1
ATOM 3051 O O . ARG A 1 392 ? -60.631 63.774 -42.111 1.00 74.61 390 ARG A O 1
ATOM 3059 N N . LEU A 1 393 ? -60.361 66.014 -42.138 1.00 72.31 391 LEU A N 1
ATOM 3060 C CA . LEU A 1 393 ? -59.151 65.961 -41.323 1.00 73.72 391 LEU A CA 1
ATOM 3061 C C . LEU A 1 393 ? -59.436 65.445 -39.919 1.00 71.35 391 LEU A C 1
ATOM 3062 O O . LEU A 1 393 ? -58.582 64.776 -39.323 1.00 70.55 391 LEU A O 1
ATOM 3067 N N . ASP A 1 394 ? -60.622 65.735 -39.378 1.00 77.23 392 ASP A N 1
ATOM 3068 C CA . ASP A 1 394 ? -60.971 65.236 -38.051 1.00 68.64 392 ASP A CA 1
ATOM 3069 C C . ASP A 1 394 ? -61.061 63.717 -38.049 1.00 67.70 392 ASP A C 1
ATOM 3070 O O . ASP A 1 394 ? -60.492 63.053 -37.174 1.00 65.12 392 ASP A O 1
ATOM 3075 N N . GLU A 1 395 ? -61.780 63.152 -39.025 1.00 73.69 393 GLU A N 1
ATOM 3076 C CA . GLU A 1 395 ? -61.827 61.700 -39.183 1.00 70.20 393 GLU A CA 1
ATOM 3077 C C . GLU A 1 395 ? -60.425 61.108 -39.268 1.00 63.69 393 GLU A C 1
ATOM 3078 O O . GLU A 1 395 ? -60.139 60.079 -38.646 1.00 63.95 393 GLU A O 1
ATOM 3084 N N . ALA A 1 396 ? -59.534 61.760 -40.023 1.00 66.58 394 ALA A N 1
ATOM 3085 C CA . ALA A 1 396 ? -58.201 61.213 -40.263 1.00 62.26 394 ALA A CA 1
ATOM 3086 C C . ALA A 1 396 ? -57.364 61.202 -38.988 1.00 58.14 394 ALA A C 1
ATOM 3087 O O . ALA A 1 396 ? -56.697 60.208 -38.683 1.00 56.67 394 ALA A O 1
ATOM 3089 N N . GLU A 1 397 ? -57.381 62.300 -38.228 1.00 61.90 395 GLU A N 1
ATOM 3090 C CA . GLU A 1 397 ? -56.647 62.321 -36.966 1.00 64.88 395 GLU A CA 1
ATOM 3091 C C . GLU A 1 397 ? -57.218 61.306 -35.982 1.00 65.62 395 GLU A C 1
ATOM 3092 O O . GLU A 1 397 ? -56.468 60.565 -35.334 1.00 61.49 395 GLU A O 1
ATOM 3098 N N . ASP A 1 398 ? -58.549 61.257 -35.856 1.00 64.03 396 ASP A N 1
ATOM 3099 C CA . ASP A 1 398 ? -59.173 60.281 -34.965 1.00 69.90 396 ASP A CA 1
ATOM 3100 C C . ASP A 1 398 ? -58.796 58.857 -35.353 1.00 65.97 396 ASP A C 1
ATOM 3101 O O . ASP A 1 398 ? -58.619 57.995 -34.484 1.00 62.41 396 ASP A O 1
ATOM 3106 N N . LEU A 1 399 ? -58.661 58.591 -36.656 1.00 62.12 397 LEU A N 1
ATOM 3107 C CA . LEU A 1 399 ? -58.245 57.259 -37.087 1.00 66.32 397 LEU A CA 1
ATOM 3108 C C . LEU A 1 399 ? -56.821 56.954 -36.637 1.00 64.96 397 LEU A C 1
ATOM 3109 O O . LEU A 1 399 ? -56.499 55.805 -36.311 1.00 66.74 397 LEU A O 1
ATOM 3114 N N . ILE A 1 400 ? -55.954 57.969 -36.611 1.00 60.98 398 ILE A N 1
ATOM 3115 C CA . ILE A 1 400 ? -54.582 57.763 -36.154 1.00 67.12 398 ILE A CA 1
ATOM 3116 C C . ILE A 1 400 ? -54.561 57.388 -34.677 1.00 67.32 398 ILE A C 1
ATOM 3117 O O . ILE A 1 400 ? -53.836 56.474 -34.265 1.00 64.89 398 ILE A O 1
ATOM 3122 N N . LYS A 1 401 ? -55.352 58.089 -33.855 1.00 68.06 399 LYS A N 1
ATOM 3123 C CA . LYS A 1 401 ? -55.451 57.740 -32.439 1.00 67.72 399 LYS A CA 1
ATOM 3124 C C . LYS A 1 401 ? -56.116 56.380 -32.255 1.00 68.94 399 LYS A C 1
ATOM 3125 O O . LYS A 1 401 ? -55.546 55.477 -31.628 1.00 66.14 399 LYS A O 1
ATOM 3131 N N . SER A 1 402 ? -57.316 56.207 -32.819 1.00 62.65 400 SER A N 1
ATOM 3132 C CA . SER A 1 402 ? -58.075 54.965 -32.694 1.00 70.71 400 SER A CA 1
ATOM 3133 C C . SER A 1 402 ? -57.378 53.767 -33.336 1.00 70.05 400 SER A C 1
ATOM 3134 O O . SER A 1 402 ? -57.900 52.651 -33.250 1.00 70.81 400 SER A O 1
ATOM 3137 N N . MET A 1 403 ? -56.221 53.969 -33.953 1.00 71.66 401 MET A N 1
ATOM 3138 C CA . MET A 1 403 ? -55.507 52.888 -34.612 1.00 71.13 401 MET A CA 1
ATOM 3139 C C . MET A 1 403 ? -55.027 51.855 -33.592 1.00 69.80 401 MET A C 1
ATOM 3140 O O . MET A 1 403 ? -54.557 52.220 -32.510 1.00 72.99 401 MET A O 1
ATOM 3145 N N . PRO A 1 404 ? -55.130 50.554 -33.904 1.00 71.12 402 PRO A N 1
ATOM 3146 C CA . PRO A 1 404 ? -54.526 49.537 -33.030 1.00 68.50 402 PRO A CA 1
ATOM 3147 C C . PRO A 1 404 ? -53.051 49.319 -33.327 1.00 68.72 402 PRO A C 1
ATOM 3148 O O . PRO A 1 404 ? -52.548 48.195 -33.221 1.00 67.36 402 PRO A O 1
ATOM 3152 N N . PHE A 1 405 ? -52.351 50.383 -33.715 1.00 67.15 403 PHE A N 1
ATOM 3153 C CA . PHE A 1 405 ? -50.920 50.323 -33.965 1.00 68.65 403 PHE A CA 1
ATOM 3154 C C . PHE A 1 405 ? -50.261 51.570 -33.399 1.00 66.99 403 PHE A C 1
ATOM 3155 O O . PHE A 1 405 ? -50.920 52.559 -33.068 1.00 69.64 403 PHE A O 1
ATOM 3163 N N . GLN A 1 406 ? -48.945 51.513 -33.295 1.00 68.18 404 GLN A N 1
ATOM 3164 C CA . GLN A 1 406 ? -48.175 52.688 -32.919 1.00 78.12 404 GLN A CA 1
ATOM 3165 C C . GLN A 1 406 ? -48.115 53.642 -34.104 1.00 76.90 404 GLN A C 1
ATOM 3166 O O . GLN A 1 406 ? -47.671 53.236 -35.187 1.00 75.74 404 GLN A O 1
ATOM 3172 N N . PRO A 1 407 ? -48.563 54.890 -33.963 1.00 71.69 405 PRO A N 1
ATOM 3173 C CA . PRO A 1 407 ? -48.431 55.846 -35.069 1.00 71.10 405 PRO A CA 1
ATOM 3174 C C . PRO A 1 407 ? -46.976 56.004 -35.486 1.00 74.65 405 PRO A C 1
ATOM 3175 O O . PRO A 1 407 ? -46.070 56.028 -34.650 1.00 79.50 405 PRO A O 1
ATOM 3179 N N . ASN A 1 408 ? -46.758 56.091 -36.794 1.00 67.12 406 ASN A N 1
ATOM 3180 C CA . ASN A 1 408 ? -45.427 56.248 -37.364 1.00 64.88 406 ASN A CA 1
ATOM 3181 C C . ASN A 1 408 ? -45.328 57.588 -38.089 1.00 64.39 406 ASN A C 1
ATOM 3182 O O . ASN A 1 408 ? -46.277 58.379 -38.123 1.00 63.44 406 ASN A O 1
ATOM 3187 N N . VAL A 1 409 ? -44.154 57.835 -38.676 1.00 66.74 407 VAL A N 1
ATOM 3188 C CA . VAL A 1 409 ? -43.915 59.100 -39.362 1.00 66.69 407 VAL A CA 1
ATOM 3189 C C . VAL A 1 409 ? -44.714 59.178 -40.657 1.00 63.04 407 VAL A C 1
ATOM 3190 O O . VAL A 1 409 ? -45.122 60.268 -41.075 1.00 56.34 407 VAL A O 1
ATOM 3194 N N . VAL A 1 410 ? -44.949 58.037 -41.311 1.00 60.79 408 VAL A N 1
ATOM 3195 C CA . VAL A 1 410 ? -45.685 58.031 -42.576 1.00 59.94 408 VAL A CA 1
ATOM 3196 C C . VAL A 1 410 ? -47.103 58.548 -42.370 1.00 56.49 408 VAL A C 1
ATOM 3197 O O . VAL A 1 410 ? -47.595 59.396 -43.125 1.00 50.92 408 VAL A O 1
ATOM 3201 N N . VAL A 1 411 ? -47.778 58.044 -41.338 1.00 53.68 409 VAL A N 1
ATOM 3202 C CA . VAL A 1 411 ? -49.183 58.376 -41.126 1.00 53.12 409 VAL A CA 1
ATOM 3203 C C . VAL A 1 411 ? -49.340 59.833 -40.697 1.00 54.37 409 VAL A C 1
ATOM 3204 O O . VAL A 1 411 ? -50.255 60.532 -41.152 1.00 49.05 409 VAL A O 1
ATOM 3208 N N . TRP A 1 412 ? -48.446 60.322 -39.832 1.00 49.30 410 TRP A N 1
ATOM 3209 C CA . TRP A 1 412 ? -48.499 61.728 -39.438 1.00 50.80 410 TRP A CA 1
ATOM 3210 C C . TRP A 1 412 ? -48.130 62.643 -40.599 1.00 53.43 410 TRP A C 1
ATOM 3211 O O . TRP A 1 412 ? -48.774 63.680 -40.809 1.00 50.02 410 TRP A O 1
ATOM 3222 N N . GLY A 1 413 ? -47.093 62.281 -41.360 1.00 49.71 411 GLY A N 1
ATOM 3223 C CA . GLY A 1 413 ? -46.730 63.073 -42.526 1.00 53.94 411 GLY A CA 1
ATOM 3224 C C . GLY A 1 413 ? -47.858 63.176 -43.534 1.00 48.90 411 GLY A C 1
ATOM 3225 O O . GLY A 1 413 ? -48.073 64.233 -44.136 1.00 46.47 411 GLY A O 1
ATOM 3226 N N . THR A 1 414 ? -48.599 62.082 -43.724 1.00 50.35 412 THR A N 1
ATOM 3227 C CA . THR A 1 414 ? -49.781 62.116 -44.580 1.00 52.26 412 THR A CA 1
ATOM 3228 C C . THR A 1 414 ? -50.767 63.173 -44.104 1.00 51.21 412 THR A C 1
ATOM 3229 O O . THR A 1 414 ? -51.216 64.021 -44.884 1.00 47.47 412 THR A O 1
ATOM 3233 N N . LEU A 1 415 ? -51.106 63.141 -42.812 1.00 55.65 413 LEU A N 1
ATOM 3234 C CA . LEU A 1 415 ? -52.000 64.149 -42.252 1.00 54.31 413 LEU A CA 1
ATOM 3235 C C . LEU A 1 415 ? -51.402 65.546 -42.366 1.00 52.96 413 LEU A C 1
ATOM 3236 O O . LEU A 1 415 ? -52.111 66.506 -42.691 1.00 52.00 413 LEU A O 1
ATOM 3241 N N . LEU A 1 416 ? -50.097 65.681 -42.102 1.00 45.48 414 LEU A N 1
ATOM 3242 C CA . LEU A 1 416 ? -49.455 66.990 -42.207 1.00 46.22 414 LEU A CA 1
ATOM 3243 C C . LEU A 1 416 ? -49.523 67.527 -43.633 1.00 50.85 414 LEU A C 1
ATOM 3244 O O . LEU A 1 416 ? -49.825 68.707 -43.847 1.00 50.47 414 LEU A O 1
ATOM 3249 N N . GLY A 1 417 ? -49.253 66.674 -44.623 1.00 53.04 415 GLY A N 1
ATOM 3250 C CA . GLY A 1 417 ? -49.421 67.096 -46.005 1.00 52.53 415 GLY A CA 1
ATOM 3251 C C . GLY A 1 417 ? -50.845 67.519 -46.303 1.00 48.64 415 GLY A C 1
ATOM 3252 O O . GLY A 1 417 ? -51.077 68.524 -46.978 1.00 49.23 415 GLY A O 1
ATOM 3253 N N . ALA A 1 418 ? -51.821 66.769 -45.781 1.00 51.31 416 ALA A N 1
ATOM 3254 C CA . ALA A 1 418 ? -53.220 67.127 -45.982 1.00 53.66 416 ALA A CA 1
ATOM 3255 C C . ALA A 1 418 ? -53.564 68.448 -45.309 1.00 56.42 416 ALA A C 1
ATOM 3256 O O . ALA A 1 418 ? -54.437 69.180 -45.793 1.00 62.02 416 ALA A O 1
ATOM 3258 N N . CYS A 1 419 ? -52.900 68.770 -44.194 1.00 50.38 417 CYS A N 1
ATOM 3259 C CA . CYS A 1 419 ? -53.141 70.052 -43.536 1.00 62.39 417 CYS A CA 1
ATOM 3260 C C . CYS A 1 419 ? -52.651 71.212 -44.393 1.00 61.34 417 CYS A C 1
ATOM 3261 O O . CYS A 1 419 ? -53.257 72.290 -44.392 1.00 65.12 417 CYS A O 1
ATOM 3264 N N . ARG A 1 420 ? -51.554 71.015 -45.130 1.00 61.25 418 ARG A N 1
ATOM 3265 C CA . ARG A 1 420 ? -51.056 72.081 -45.993 1.00 64.66 418 ARG A CA 1
ATOM 3266 C C . ARG A 1 420 ? -52.023 72.361 -47.134 1.00 63.72 418 ARG A C 1
ATOM 3267 O O . ARG A 1 420 ? -52.275 73.524 -47.469 1.00 65.99 418 ARG A O 1
ATOM 3275 N N . VAL A 1 421 ? -52.571 71.308 -47.741 1.00 62.39 419 VAL A N 1
ATOM 3276 C CA . VAL A 1 421 ? -53.506 71.489 -48.849 1.00 69.87 419 VAL A CA 1
ATOM 3277 C C . VAL A 1 421 ? -54.718 72.292 -48.394 1.00 67.14 419 VAL A C 1
ATOM 3278 O O . VAL A 1 421 ? -55.128 73.257 -49.049 1.00 68.60 419 VAL A O 1
ATOM 3282 N N . HIS A 1 422 ? -55.292 71.922 -47.251 1.00 63.04 420 HIS A N 1
ATOM 3283 C CA . HIS A 1 422 ? -56.557 72.485 -46.799 1.00 69.18 420 HIS A CA 1
ATOM 3284 C C . HIS A 1 422 ? -56.386 73.621 -45.795 1.00 68.98 420 HIS A C 1
ATOM 3285 O O . HIS A 1 422 ? -57.385 74.101 -45.249 1.00 69.73 420 HIS A O 1
ATOM 3292 N N . GLY A 1 423 ? -55.155 74.059 -45.541 1.00 68.03 421 GLY A N 1
ATOM 3293 C CA . GLY A 1 423 ? -54.915 75.225 -44.699 1.00 66.56 421 GLY A CA 1
ATOM 3294 C C . GLY A 1 423 ? -55.312 75.066 -43.246 1.00 71.23 421 GLY A C 1
ATOM 3295 O O . GLY A 1 423 ? -55.882 75.993 -42.657 1.00 70.04 421 GLY A O 1
ATOM 3296 N N . ASP A 1 424 ? -55.014 73.912 -42.650 1.00 69.87 422 ASP A N 1
ATOM 3297 C CA . ASP A 1 424 ? -55.360 73.616 -41.257 1.00 67.33 422 ASP A CA 1
ATOM 3298 C C . ASP A 1 424 ? -54.106 73.815 -40.410 1.00 67.91 422 ASP A C 1
ATOM 3299 O O . ASP A 1 424 ? -53.345 72.877 -40.164 1.00 65.16 422 ASP A O 1
ATOM 3304 N N . VAL A 1 425 ? -53.910 75.051 -39.942 1.00 67.63 423 VAL A N 1
ATOM 3305 C CA . VAL A 1 425 ? -52.671 75.412 -39.253 1.00 65.76 423 VAL A CA 1
ATOM 3306 C C . VAL A 1 425 ? -52.514 74.614 -37.964 1.00 66.20 423 VAL A C 1
ATOM 3307 O O . VAL A 1 425 ? -51.472 73.995 -37.721 1.00 61.21 423 VAL A O 1
ATOM 3311 N N . GLU A 1 426 ? -53.548 74.617 -37.119 1.00 69.70 424 GLU A N 1
ATOM 3312 C CA . GLU A 1 426 ? -53.429 74.025 -35.789 1.00 67.42 424 GLU A CA 1
ATOM 3313 C C . GLU A 1 426 ? -53.239 72.515 -35.859 1.00 64.53 424 GLU A C 1
ATOM 3314 O O . GLU A 1 426 ? -52.447 71.950 -35.095 1.00 64.68 424 GLU A O 1
ATOM 3320 N N . ARG A 1 427 ? -53.953 71.840 -36.763 1.00 68.44 425 ARG A N 1
ATOM 3321 C CA . ARG A 1 427 ? -53.730 70.407 -36.933 1.00 65.48 425 ARG A CA 1
ATOM 3322 C C . ARG A 1 427 ? -52.366 70.135 -37.558 1.00 57.48 425 ARG A C 1
ATOM 3323 O O . ARG A 1 427 ? -51.694 69.162 -37.193 1.00 54.79 425 ARG A O 1
ATOM 3331 N N . GLY A 1 428 ? -51.939 70.982 -38.498 1.00 61.77 426 GLY A N 1
ATOM 3332 C CA . GLY A 1 428 ? -50.574 70.887 -38.995 1.00 59.34 426 GLY A CA 1
ATOM 3333 C C . GLY A 1 428 ? -49.551 71.014 -37.881 1.00 62.43 426 GLY A C 1
ATOM 3334 O O . GLY A 1 428 ? -48.609 70.220 -37.790 1.00 52.36 426 GLY A O 1
ATOM 3335 N N . GLU A 1 429 ? -49.738 72.009 -37.007 1.00 59.77 427 GLU A N 1
ATOM 3336 C CA . GLU A 1 429 ? -48.882 72.170 -35.836 1.00 59.76 427 GLU A CA 1
ATOM 3337 C C . GLU A 1 429 ? -48.761 70.862 -35.062 1.00 61.77 427 GLU A C 1
ATOM 3338 O O . GLU A 1 429 ? -47.656 70.349 -34.862 1.00 63.00 427 GLU A O 1
ATOM 3344 N N . ARG A 1 430 ? -49.897 70.287 -34.654 1.00 54.61 428 ARG A N 1
ATOM 3345 C CA . ARG A 1 430 ? -49.871 69.025 -33.914 1.00 60.67 428 ARG A CA 1
ATOM 3346 C C . ARG A 1 430 ? -49.148 67.936 -34.698 1.00 57.75 428 ARG A C 1
ATOM 3347 O O . ARG A 1 430 ? -48.282 67.239 -34.157 1.00 57.98 428 ARG A O 1
ATOM 3355 N N . ALA A 1 431 ? -49.491 67.776 -35.981 1.00 57.32 429 ALA A N 1
ATOM 3356 C CA . ALA A 1 431 ? -48.882 66.716 -36.780 1.00 57.31 429 ALA A CA 1
ATOM 3357 C C . ALA A 1 431 ? -47.373 66.890 -36.877 1.00 56.24 429 ALA A C 1
ATOM 3358 O O . ALA A 1 431 ? -46.625 65.904 -36.866 1.00 54.48 429 ALA A O 1
ATOM 3360 N N . ALA A 1 432 ? -46.907 68.140 -36.963 1.00 53.52 430 ALA A N 1
ATOM 3361 C CA . ALA A 1 432 ? -45.473 68.394 -37.064 1.00 57.46 430 ALA A CA 1
ATOM 3362 C C . ALA A 1 432 ? -44.741 67.951 -35.801 1.00 55.60 430 ALA A C 1
ATOM 3363 O O . ALA A 1 432 ? -43.714 67.265 -35.879 1.00 54.56 430 ALA A O 1
ATOM 3365 N N . GLU A 1 433 ? -45.257 68.330 -34.623 1.00 62.43 431 GLU A N 1
ATOM 3366 C CA . GLU A 1 433 ? -44.596 67.949 -33.375 1.00 62.77 431 GLU A CA 1
ATOM 3367 C C . GLU A 1 433 ? -44.555 66.438 -33.212 1.00 63.04 431 GLU A C 1
ATOM 3368 O O . GLU A 1 433 ? -43.559 65.888 -32.730 1.00 66.18 431 GLU A O 1
ATOM 3374 N N . ARG A 1 434 ? -45.629 65.751 -33.611 1.00 59.71 432 ARG A N 1
ATOM 3375 C CA . ARG A 1 434 ? -45.626 64.293 -33.566 1.00 61.17 432 ARG A CA 1
ATOM 3376 C C . ARG A 1 434 ? -44.513 63.716 -34.432 1.00 63.05 432 ARG A C 1
ATOM 3377 O O . ARG A 1 434 ? -43.841 62.758 -34.032 1.00 61.47 432 ARG A O 1
ATOM 3385 N N . ILE A 1 435 ? -44.295 64.288 -35.619 1.00 61.38 433 ILE A N 1
ATOM 3386 C CA . ILE A 1 435 ? -43.213 63.814 -36.477 1.00 64.83 433 ILE A CA 1
ATOM 3387 C C . ILE A 1 435 ? -41.859 64.115 -35.844 1.00 67.56 433 ILE A C 1
ATOM 3388 O O . ILE A 1 435 ? -40.955 63.271 -35.849 1.00 72.31 433 ILE A O 1
ATOM 3393 N N . LEU A 1 436 ? -41.696 65.321 -35.294 1.00 58.63 434 LEU A N 1
ATOM 3394 C CA . LEU A 1 436 ? -40.429 65.678 -34.664 1.00 64.68 434 LEU A CA 1
ATOM 3395 C C . LEU A 1 436 ? -40.119 64.761 -33.487 1.00 73.74 434 LEU A C 1
ATOM 3396 O O . LEU A 1 436 ? -38.965 64.368 -33.285 1.00 79.08 434 LEU A O 1
ATOM 3401 N N . GLU A 1 437 ? -41.141 64.401 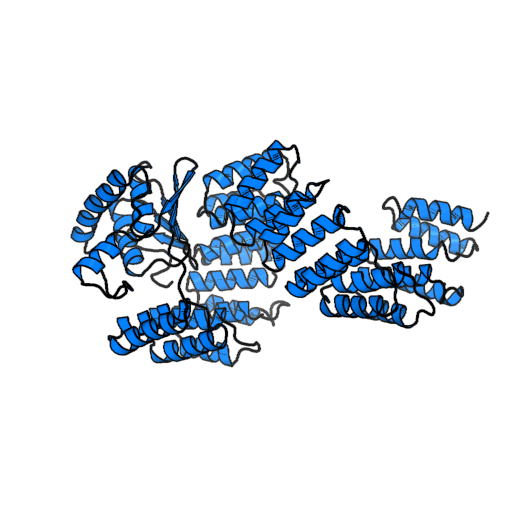-32.705 1.00 70.18 435 GLU A N 1
ATOM 3402 C CA . GLU A 1 437 ? -40.933 63.479 -31.594 1.00 75.23 435 GLU A CA 1
ATOM 3403 C C . GLU A 1 437 ? -40.502 62.103 -32.083 1.00 74.69 435 GLU A C 1
ATOM 3404 O O . GLU A 1 437 ? -39.733 61.415 -31.402 1.00 82.96 435 GLU A O 1
ATOM 3410 N N . LEU A 1 438 ? -40.981 61.684 -33.257 1.00 76.46 436 LEU A N 1
ATOM 3411 C CA . LEU A 1 438 ? -40.626 60.369 -33.779 1.00 76.97 436 LEU A CA 1
ATOM 3412 C C . LEU A 1 438 ? -39.306 60.405 -34.542 1.00 80.73 436 LEU A C 1
ATOM 3413 O O . LEU A 1 438 ? -38.505 59.470 -34.443 1.00 79.49 436 LEU A O 1
ATOM 3418 N N . ASP A 1 439 ? -39.064 61.474 -35.303 1.00 80.83 437 ASP A N 1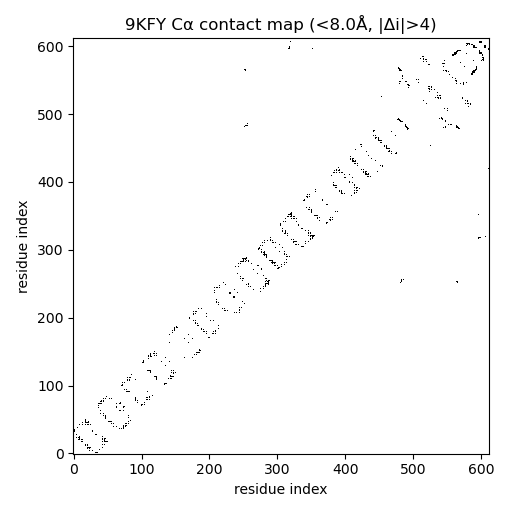
ATOM 3419 C CA . ASP A 1 439 ? -37.842 61.619 -36.095 1.00 84.15 437 ASP A CA 1
ATOM 3420 C C . ASP A 1 439 ? -37.406 63.077 -36.069 1.00 83.20 437 ASP A C 1
ATOM 3421 O O . ASP A 1 439 ? -37.826 63.883 -36.910 1.00 81.20 437 ASP A O 1
ATOM 3426 N N . PRO A 1 440 ? -36.539 63.449 -35.123 1.00 85.40 438 PRO A N 1
ATOM 3427 C CA . PRO A 1 440 ? -36.181 64.869 -34.975 1.00 82.00 438 PRO A CA 1
ATOM 3428 C C . PRO A 1 440 ? -35.242 65.384 -36.054 1.00 81.00 438 PRO A C 1
ATOM 3429 O O . PRO A 1 440 ? -35.142 66.606 -36.226 1.00 74.30 438 PRO A O 1
ATOM 3433 N N . GLU A 1 441 ? -34.560 64.503 -36.784 1.00 78.63 439 GLU A N 1
ATOM 3434 C CA . GLU A 1 441 ? -33.583 64.905 -37.787 1.00 83.54 439 GLU A CA 1
ATOM 3435 C C . GLU A 1 441 ? -34.155 64.928 -39.202 1.00 84.35 439 GLU A C 1
ATOM 3436 O O . GLU A 1 441 ? -33.393 65.033 -40.169 1.00 81.89 439 GLU A O 1
ATOM 3442 N N . SER A 1 442 ? -35.473 64.842 -39.346 1.00 81.15 440 SER A N 1
ATOM 3443 C CA . SER A 1 442 ? -36.115 64.934 -40.649 1.00 77.26 440 SER A CA 1
ATOM 3444 C C . SER A 1 442 ? -36.405 66.394 -40.973 1.00 74.35 440 SER A C 1
ATOM 3445 O O . SER A 1 442 ? -36.930 67.131 -40.131 1.00 72.64 440 SER A O 1
ATOM 3448 N N . ALA A 1 443 ? -36.064 66.809 -42.195 1.00 68.61 441 ALA A N 1
ATOM 3449 C CA . ALA A 1 443 ? -36.285 68.192 -42.603 1.00 68.00 441 ALA A CA 1
ATOM 3450 C C . ALA A 1 443 ? -37.716 68.460 -43.048 1.00 68.03 441 ALA A C 1
ATOM 3451 O O . ALA A 1 443 ? -38.153 69.617 -43.011 1.00 65.82 441 ALA A O 1
ATOM 3453 N N . ALA A 1 444 ? -38.451 67.422 -43.452 1.00 65.83 442 ALA A N 1
ATOM 3454 C CA . ALA A 1 444 ? -39.777 67.624 -44.031 1.00 70.91 442 ALA A CA 1
ATOM 3455 C C . ALA A 1 444 ? -40.771 68.310 -43.096 1.00 64.98 442 ALA A C 1
ATOM 3456 O O . ALA A 1 444 ? -41.516 69.184 -43.576 1.00 61.26 442 ALA A O 1
ATOM 3458 N N . PRO A 1 445 ? -40.857 67.981 -41.801 1.00 68.20 443 PRO A N 1
ATOM 3459 C CA . PRO A 1 445 ? -41.800 68.723 -40.943 1.00 65.86 443 PRO A CA 1
ATOM 3460 C C . PRO A 1 445 ? -41.515 70.216 -40.863 1.00 66.42 443 PRO A C 1
ATOM 3461 O O . PRO A 1 445 ? -42.460 71.017 -40.857 1.00 66.73 443 PRO A O 1
ATOM 3465 N N . TYR A 1 446 ? -40.243 70.620 -40.802 1.00 62.11 444 TYR A N 1
ATOM 3466 C CA . TYR A 1 446 ? -39.924 72.043 -40.699 1.00 63.02 444 TYR A CA 1
ATOM 3467 C C . TYR A 1 446 ? -40.390 72.803 -41.937 1.00 58.55 444 TYR A C 1
ATOM 3468 O O . TYR A 1 446 ? -41.061 73.836 -41.830 1.00 57.35 444 TYR A O 1
ATOM 3477 N N . VAL A 1 447 ? -40.042 72.299 -43.124 1.00 61.17 445 VAL A N 1
ATOM 3478 C CA . VAL A 1 447 ? -40.419 72.973 -44.364 1.00 58.87 445 VAL A CA 1
ATOM 3479 C C . VAL A 1 447 ? -41.935 73.029 -44.499 1.00 57.34 445 VAL A C 1
ATOM 3480 O O . VAL A 1 447 ? -42.504 74.057 -44.893 1.00 50.97 445 VAL A O 1
ATOM 3484 N N . LEU A 1 448 ? -42.613 71.929 -44.164 1.00 59.91 446 LEU A N 1
ATOM 3485 C CA . LEU A 1 448 ? -44.068 71.888 -44.264 1.00 59.05 446 LEU A CA 1
ATOM 3486 C C . LEU A 1 448 ? -44.710 72.930 -43.359 1.00 60.25 446 LEU A C 1
ATOM 3487 O O . LEU A 1 448 ? -45.556 73.716 -43.801 1.00 52.29 446 LEU A O 1
ATOM 3492 N N . LEU A 1 449 ? -44.306 72.959 -42.085 1.00 61.19 447 LEU A N 1
ATOM 3493 C CA . LEU A 1 449 ? -44.906 73.896 -41.139 1.00 55.44 447 LEU A CA 1
ATOM 3494 C C . LEU A 1 449 ? -44.623 75.336 -41.538 1.00 58.57 447 LEU A C 1
ATOM 3495 O O . LEU A 1 449 ? -45.502 76.201 -41.432 1.00 54.35 447 LEU A O 1
ATOM 3500 N N . SER A 1 450 ? -43.401 75.615 -41.999 1.00 58.06 448 SER A N 1
ATOM 3501 C CA . SER A 1 450 ? -43.108 76.951 -42.505 1.00 59.68 448 SER A CA 1
ATOM 3502 C C . SER A 1 450 ? -44.063 77.323 -43.631 1.00 56.26 448 SER A C 1
ATOM 3503 O O . SER A 1 450 ? -44.578 78.447 -43.673 1.00 56.72 448 SER A O 1
ATOM 3506 N N . ASN A 1 451 ? -44.336 76.378 -44.537 1.00 59.33 449 ASN A N 1
ATOM 3507 C CA . ASN A 1 451 ? -45.309 76.624 -45.599 1.00 58.76 449 ASN A CA 1
ATOM 3508 C C . ASN A 1 451 ? -46.697 76.906 -45.027 1.00 62.41 449 ASN A C 1
ATOM 3509 O O . ASN A 1 451 ? -47.394 77.812 -45.501 1.00 62.68 449 ASN A O 1
ATOM 3514 N N . ILE A 1 452 ? -47.116 76.138 -44.012 1.00 54.88 450 ILE A N 1
ATOM 3515 C CA . ILE A 1 452 ? -48.405 76.393 -43.366 1.00 61.11 450 ILE A CA 1
ATOM 3516 C C . ILE A 1 452 ? -48.475 77.834 -42.885 1.00 58.69 450 ILE A C 1
ATOM 3517 O O . ILE A 1 452 ? -49.418 78.571 -43.197 1.00 60.99 450 ILE A O 1
ATOM 3522 N N . TYR A 1 453 ? -47.478 78.245 -42.097 1.00 57.91 451 TYR A N 1
ATOM 3523 C CA . TYR A 1 453 ? -47.480 79.581 -41.513 1.00 65.88 451 TYR A CA 1
ATOM 3524 C C . TYR A 1 453 ? -47.454 80.658 -42.589 1.00 66.00 451 TYR A C 1
ATOM 3525 O O . TYR A 1 453 ? -48.141 81.679 -42.470 1.00 64.10 451 TYR A O 1
ATOM 3534 N N . ALA A 1 454 ? -46.662 80.447 -43.644 1.00 54.71 452 ALA A N 1
ATOM 3535 C CA . ALA A 1 454 ? -46.531 81.453 -44.695 1.00 61.96 452 ALA A CA 1
ATOM 3536 C C . ALA A 1 454 ? -47.838 81.626 -45.458 1.00 67.19 452 ALA A C 1
ATOM 3537 O O . ALA A 1 454 ? -48.278 82.755 -45.705 1.00 69.53 452 ALA A O 1
ATOM 3539 N N . ALA A 1 455 ? -48.473 80.514 -45.839 1.00 67.58 453 ALA A N 1
ATOM 3540 C CA . ALA A 1 455 ? -49.746 80.595 -46.549 1.00 71.20 453 ALA A CA 1
ATOM 3541 C C . ALA A 1 455 ? -50.812 81.287 -45.709 1.00 68.54 453 ALA A C 1
ATOM 3542 O O . ALA A 1 455 ? -51.708 81.940 -46.257 1.00 69.46 453 ALA A O 1
ATOM 3544 N N . ALA A 1 456 ? -50.725 81.170 -44.387 1.00 62.59 454 ALA A N 1
ATOM 3545 C CA . ALA A 1 456 ? -51.680 81.782 -43.473 1.00 69.63 454 ALA A CA 1
ATOM 3546 C C . ALA A 1 456 ? -51.258 83.175 -43.019 1.00 71.93 454 ALA A C 1
ATOM 3547 O O . ALA A 1 456 ? -51.868 83.721 -42.094 1.00 77.53 454 ALA A O 1
ATOM 3549 N N . GLY A 1 457 ? -50.233 83.757 -43.639 1.00 70.54 455 GLY A N 1
ATOM 3550 C CA . GLY A 1 457 ? -49.772 85.083 -43.284 1.00 68.22 455 GLY A CA 1
ATOM 3551 C C . GLY A 1 457 ? -49.031 85.182 -41.968 1.00 74.62 455 GLY A C 1
ATOM 3552 O O . GLY A 1 457 ? -48.695 86.299 -41.550 1.00 77.57 455 GLY A O 1
ATOM 3553 N N . ARG A 1 458 ? -48.766 84.057 -41.299 1.00 70.52 456 ARG A N 1
ATOM 3554 C CA . ARG A 1 458 ? -48.027 84.047 -40.036 1.00 72.43 456 ARG A CA 1
ATOM 3555 C C . ARG A 1 458 ? -46.526 84.032 -40.334 1.00 71.38 456 ARG A C 1
ATOM 3556 O O . ARG A 1 458 ? -45.824 83.034 -40.153 1.00 68.95 456 ARG A O 1
ATOM 3564 N N . TRP A 1 459 ? -46.037 85.185 -40.800 1.00 69.92 457 TRP A N 1
ATOM 3565 C CA . TRP A 1 459 ? -44.648 85.281 -41.239 1.00 68.05 457 TRP A CA 1
ATOM 3566 C C . TRP A 1 459 ? -43.680 85.054 -40.086 1.00 69.12 457 TRP A C 1
ATOM 3567 O O . TRP A 1 459 ? -42.633 84.418 -40.261 1.00 65.36 457 TRP A O 1
ATOM 3578 N N . ASP A 1 460 ? -44.014 85.562 -38.898 1.00 68.75 458 ASP A N 1
ATOM 3579 C CA . ASP A 1 460 ? -43.098 85.457 -37.767 1.00 72.81 458 ASP A CA 1
ATOM 3580 C C . ASP A 1 460 ? -42.869 84.002 -37.375 1.00 69.92 458 ASP A C 1
ATOM 3581 O O . ASP A 1 460 ? -41.722 83.558 -37.242 1.00 68.27 458 ASP A O 1
ATOM 3586 N N . GLU A 1 461 ? -43.952 83.239 -37.187 1.00 68.97 459 GLU A N 1
ATOM 3587 C CA . GLU A 1 461 ? -43.807 81.834 -36.816 1.00 68.45 459 GLU A CA 1
ATOM 3588 C C . GLU A 1 461 ? -43.166 81.019 -37.932 1.00 65.05 459 GLU A C 1
ATOM 3589 O O . GLU A 1 461 ? -42.423 80.071 -37.654 1.00 58.29 459 GLU A O 1
ATOM 3595 N N . ALA A 1 462 ? -43.437 81.368 -39.194 1.00 63.69 460 ALA A N 1
ATOM 3596 C CA . ALA A 1 462 ? -42.749 80.710 -40.300 1.00 63.07 460 ALA A CA 1
ATOM 3597 C C . ALA A 1 462 ? -41.243 80.902 -40.195 1.00 67.05 460 ALA A C 1
ATOM 3598 O O . ALA A 1 462 ? -40.474 79.947 -40.363 1.00 65.88 460 ALA A O 1
ATOM 3600 N N . ALA A 1 463 ? -40.804 82.129 -39.899 1.00 64.67 461 ALA A N 1
ATOM 3601 C CA . ALA A 1 463 ? -39.376 82.404 -39.802 1.00 63.09 461 ALA A CA 1
ATOM 3602 C C . ALA A 1 463 ? -38.755 81.677 -38.618 1.00 65.89 461 ALA A C 1
ATOM 3603 O O . ALA A 1 463 ? -37.651 81.130 -38.728 1.00 67.93 461 ALA A O 1
ATOM 3605 N N . LYS A 1 464 ? -39.455 81.650 -37.480 1.00 66.98 462 LYS A N 1
ATOM 3606 C CA . LYS A 1 464 ? -38.930 80.963 -36.305 1.00 67.99 462 LYS A CA 1
ATOM 3607 C C . LYS A 1 464 ? -38.818 79.463 -36.537 1.00 65.89 462 LYS A C 1
ATOM 3608 O O . LYS A 1 464 ? -37.917 78.816 -35.988 1.00 62.66 462 LYS A O 1
ATOM 3614 N N . VAL A 1 465 ? -39.717 78.895 -37.344 1.00 66.44 463 VAL A N 1
ATOM 3615 C CA . VAL A 1 465 ? -39.636 77.476 -37.674 1.00 58.36 463 VAL A CA 1
ATOM 3616 C C . VAL A 1 465 ? -38.388 77.198 -38.504 1.00 61.45 463 VAL A C 1
ATOM 3617 O O . VAL A 1 465 ? -37.644 76.245 -38.238 1.00 61.61 463 VAL A O 1
ATOM 3621 N N . ARG A 1 466 ? -38.136 78.031 -39.518 1.00 57.68 464 ARG A N 1
ATOM 3622 C CA . ARG A 1 466 ? -36.919 77.879 -40.310 1.00 66.41 464 ARG A CA 1
ATOM 3623 C C . ARG A 1 466 ? -35.680 78.108 -39.455 1.00 65.31 464 ARG A C 1
ATOM 3624 O O . ARG A 1 466 ? -34.682 77.391 -39.590 1.00 63.61 464 ARG A O 1
ATOM 3632 N N . LYS A 1 467 ? -35.732 79.099 -38.562 1.00 63.39 465 LYS A N 1
ATOM 3633 C CA . LYS A 1 467 ? -34.605 79.359 -37.672 1.00 70.80 465 LYS A CA 1
ATOM 3634 C C . LYS A 1 467 ? -34.311 78.150 -36.793 1.00 74.34 465 LYS A C 1
ATOM 3635 O O . LYS A 1 467 ? -33.149 77.754 -36.634 1.00 73.76 465 LYS A O 1
ATOM 3641 N N . LEU A 1 468 ? -35.357 77.531 -36.239 1.00 73.07 466 LEU A N 1
ATOM 3642 C CA . LEU A 1 468 ? -35.157 76.360 -35.391 1.00 71.98 466 LEU A CA 1
ATOM 3643 C C . LEU A 1 468 ? -34.543 75.211 -36.183 1.00 69.24 466 LEU A C 1
ATOM 3644 O O . LEU A 1 468 ? -33.725 74.450 -35.653 1.00 70.51 466 LEU A O 1
ATOM 3649 N N . MET A 1 469 ? -34.912 75.081 -37.461 1.00 66.83 467 MET A N 1
ATOM 3650 C CA . MET A 1 469 ? -34.347 74.021 -38.293 1.00 72.82 467 MET A CA 1
ATOM 3651 C C . MET A 1 469 ? -32.845 74.205 -38.475 1.00 74.74 467 MET A C 1
ATOM 3652 O O . MET A 1 469 ? -32.077 73.238 -38.382 1.00 71.05 467 MET A O 1
ATOM 3657 N N . LYS A 1 470 ? -32.408 75.440 -38.739 1.00 73.21 468 LYS A N 1
ATOM 3658 C CA . LYS A 1 470 ? -30.978 75.713 -38.848 1.00 77.20 468 LYS A CA 1
ATOM 3659 C C . LYS A 1 470 ? -30.280 75.518 -37.506 1.00 74.56 468 LYS A C 1
ATOM 3660 O O . LYS A 1 470 ? -29.171 74.973 -37.449 1.00 73.39 468 LYS A O 1
ATOM 3666 N N . GLU A 1 471 ? -30.925 75.940 -36.415 1.00 73.75 469 GLU A N 1
ATOM 3667 C CA . GLU A 1 471 ? -30.365 75.744 -35.081 1.00 75.12 469 GLU A CA 1
ATOM 3668 C C . GLU A 1 471 ? -30.078 74.273 -34.805 1.00 76.23 469 GLU A C 1
ATOM 3669 O O . GLU A 1 471 ? -28.959 73.908 -34.427 1.00 77.19 469 GLU A O 1
ATOM 3675 N N . ARG A 1 472 ? -31.077 73.408 -34.997 1.00 71.64 470 ARG A N 1
ATOM 3676 C CA . ARG A 1 472 ? -30.896 71.986 -34.718 1.00 71.88 470 ARG A CA 1
ATOM 3677 C C . ARG A 1 472 ? -29.996 71.286 -35.726 1.00 69.16 470 ARG A C 1
ATOM 3678 O O . ARG A 1 472 ? -29.814 70.068 -35.612 1.00 70.36 470 ARG A O 1
ATOM 3686 N N . GLY A 1 473 ? -29.443 72.002 -36.703 1.00 71.36 471 GLY A N 1
ATOM 3687 C CA . GLY A 1 473 ? -28.546 71.390 -37.667 1.00 73.70 471 GLY A CA 1
ATOM 3688 C C . GLY A 1 473 ? -29.214 70.449 -38.644 1.00 71.69 471 GLY A C 1
ATOM 3689 O O . GLY A 1 473 ? -28.571 69.514 -39.131 1.00 71.71 471 GLY A O 1
ATOM 3690 N N . VAL A 1 474 ? -30.490 70.669 -38.946 1.00 74.50 472 VAL A N 1
ATOM 3691 C CA . VAL A 1 474 ? -31.245 69.825 -39.865 1.00 77.20 472 VAL A CA 1
ATOM 3692 C C . VAL A 1 474 ? -31.307 70.526 -41.215 1.00 76.56 472 VAL A C 1
ATOM 3693 O O . VAL A 1 474 ? -31.765 71.672 -41.308 1.00 78.14 472 VAL A O 1
ATOM 3697 N N . LYS A 1 475 ? -30.855 69.843 -42.262 1.00 78.37 473 LYS A N 1
ATOM 3698 C CA . LYS A 1 475 ? -30.841 70.402 -43.606 1.00 85.02 473 LYS A CA 1
ATOM 3699 C C . LYS A 1 475 ? -31.592 69.489 -44.562 1.00 82.89 473 LYS A C 1
ATOM 3700 O O . LYS A 1 475 ? -31.544 68.260 -44.436 1.00 79.52 473 LYS A O 1
ATOM 3706 N N . LYS A 1 476 ? -32.296 70.098 -45.512 1.00 85.38 474 LYS A N 1
ATOM 3707 C CA . LYS A 1 476 ? -32.988 69.352 -46.551 1.00 83.52 474 LYS A CA 1
ATOM 3708 C C . LYS A 1 476 ? -32.034 69.083 -47.706 1.00 79.61 474 LYS A C 1
ATOM 3709 O O . LYS A 1 476 ? -31.221 69.939 -48.067 1.00 79.80 474 LYS A O 1
ATOM 3715 N N . GLU A 1 477 ? -32.127 67.883 -48.269 1.00 81.89 475 GLU A N 1
ATOM 3716 C CA . GLU A 1 477 ? -31.338 67.557 -49.445 1.00 84.66 475 GLU A CA 1
ATOM 3717 C C . GLU A 1 477 ? -31.784 68.430 -50.618 1.00 78.75 475 GLU A C 1
ATOM 3718 O O . GLU A 1 477 ? -32.984 68.689 -50.776 1.00 71.74 475 GLU A O 1
ATOM 3724 N N . PRO A 1 478 ? -30.851 68.939 -51.425 1.00 82.78 476 PRO A N 1
ATOM 3725 C CA . PRO A 1 478 ? -31.242 69.777 -52.567 1.00 81.78 476 PRO A CA 1
ATOM 3726 C C . PRO A 1 478 ? -32.164 69.033 -53.522 1.00 73.32 476 PRO A C 1
ATOM 3727 O O . PRO A 1 478 ? -32.078 67.814 -53.684 1.00 66.85 476 PRO A O 1
ATOM 3731 N N . GLY A 1 479 ? -33.063 69.789 -54.150 1.00 72.94 477 GLY A N 1
ATOM 3732 C CA . GLY A 1 479 ? -33.942 69.210 -55.143 1.00 71.55 477 GLY A CA 1
ATOM 3733 C C . GLY A 1 479 ? -33.188 68.733 -56.370 1.00 63.76 477 GLY A C 1
ATOM 3734 O O . GLY A 1 479 ? -32.036 69.091 -56.615 1.00 60.59 477 GLY A O 1
ATOM 3735 N N . CYS A 1 480 ? -33.864 67.913 -57.168 1.00 61.12 478 CYS A N 1
ATOM 3736 C CA . CYS A 1 480 ? -33.215 67.290 -58.310 1.00 58.15 478 CYS A CA 1
ATOM 3737 C C . CYS A 1 480 ? -34.268 66.800 -59.291 1.00 51.53 478 CYS A C 1
ATOM 3738 O O . CYS A 1 480 ? -35.290 66.247 -58.882 1.00 55.10 478 CYS A O 1
ATOM 3741 N N . SER A 1 481 ? -34.004 66.993 -60.581 1.00 43.02 479 SER A N 1
ATOM 3742 C CA . SER A 1 481 ? -34.897 66.553 -61.644 1.00 47.62 479 SER A CA 1
ATOM 3743 C C . SER A 1 481 ? -34.095 65.844 -62.726 1.00 45.96 479 SER A C 1
ATOM 3744 O O . SER A 1 481 ? -33.039 66.332 -63.145 1.00 44.30 479 SER A O 1
ATOM 3747 N N . TRP A 1 482 ? -34.601 64.695 -63.177 1.00 45.80 480 TRP A N 1
ATOM 3748 C CA . TRP A 1 482 ? -33.989 63.923 -64.253 1.00 47.92 480 TRP A CA 1
ATOM 3749 C C . TRP A 1 482 ? -34.944 63.794 -65.430 1.00 42.08 480 TRP A C 1
ATOM 3750 O O . TRP A 1 482 ? -36.163 63.713 -65.263 1.00 39.24 480 TRP A O 1
ATOM 3761 N N . ILE A 1 483 ? -34.367 63.768 -66.625 1.00 41.13 481 ILE A N 1
ATOM 3762 C CA . ILE A 1 483 ? -35.108 63.519 -67.852 1.00 38.95 481 ILE A CA 1
ATOM 3763 C C . ILE A 1 483 ? -34.210 62.709 -68.772 1.00 44.52 481 ILE A C 1
ATOM 3764 O O . ILE A 1 483 ? -33.007 62.974 -68.873 1.00 41.87 481 ILE A O 1
ATOM 3769 N N . GLU A 1 484 ? -34.789 61.698 -69.414 1.00 40.81 482 GLU A N 1
ATOM 3770 C CA . GLU A 1 484 ? -34.068 60.875 -70.374 1.00 41.83 482 GLU A CA 1
ATOM 3771 C C . GLU A 1 484 ? -34.247 61.466 -71.764 1.00 46.48 482 GLU A C 1
ATOM 3772 O O . GLU A 1 484 ? -35.380 61.610 -72.242 1.00 44.76 482 GLU A O 1
ATOM 3778 N N . VAL A 1 485 ? -33.134 61.814 -72.405 1.00 43.82 483 VAL A N 1
ATOM 3779 C CA . VAL A 1 485 ? -33.131 62.291 -73.783 1.00 49.33 483 VAL A CA 1
ATOM 3780 C C . VAL A 1 485 ? -32.020 61.569 -74.532 1.00 52.86 483 VAL A C 1
ATOM 3781 O O . VAL A 1 485 ? -30.877 61.529 -74.062 1.00 54.92 483 VAL A O 1
ATOM 3785 N N . ASN A 1 486 ? -32.355 61.001 -75.691 1.00 60.03 484 ASN A N 1
ATOM 3786 C CA . ASN A 1 486 ? -31.390 60.289 -76.534 1.00 67.06 484 ASN A CA 1
ATOM 3787 C C . ASN A 1 486 ? -30.614 59.244 -75.734 1.00 63.25 484 ASN A C 1
ATOM 3788 O O . ASN A 1 486 ? -29.381 59.222 -75.723 1.00 65.29 484 ASN A O 1
ATOM 3793 N N . ASN A 1 487 ? -31.360 58.380 -75.040 1.00 57.46 485 ASN A N 1
ATOM 3794 C CA . ASN A 1 487 ? -30.788 57.280 -74.253 1.00 61.59 485 ASN A CA 1
ATOM 3795 C C . ASN A 1 487 ? -29.759 57.770 -73.237 1.00 59.08 485 ASN A C 1
ATOM 3796 O O . ASN A 1 487 ? -28.809 57.057 -72.906 1.00 59.80 485 ASN A O 1
ATOM 3801 N N . LYS A 1 488 ? -29.930 58.992 -72.733 1.00 58.20 486 LYS A N 1
ATOM 3802 C CA . LYS A 1 488 ? -29.086 59.484 -71.655 1.00 55.62 486 LYS A CA 1
ATOM 3803 C C . LYS A 1 488 ? -29.955 60.242 -70.660 1.00 53.59 486 LYS A C 1
ATOM 3804 O O . LYS A 1 488 ? -30.889 60.951 -71.046 1.00 50.63 486 LYS A O 1
ATOM 3810 N N . VAL A 1 489 ? -29.662 60.064 -69.377 1.00 54.00 487 VAL A N 1
ATOM 3811 C CA . VAL A 1 489 ? -30.417 60.689 -68.298 1.00 55.00 487 VAL A CA 1
ATOM 3812 C C . VAL A 1 489 ? -29.700 61.968 -67.891 1.00 52.39 487 VAL A C 1
ATOM 3813 O O . VAL A 1 489 ? -28.569 61.923 -67.390 1.00 54.34 487 VAL A O 1
ATOM 3817 N N . HIS A 1 490 ? -30.352 63.106 -68.109 1.00 53.92 488 HIS A N 1
ATOM 3818 C CA . HIS A 1 490 ? -29.801 64.410 -67.761 1.00 48.59 488 HIS A CA 1
ATOM 3819 C C . HIS A 1 490 ? -30.339 64.852 -66.407 1.00 48.52 488 HIS A C 1
ATOM 3820 O O . HIS A 1 490 ? -31.554 64.834 -66.179 1.00 49.32 488 HIS A O 1
ATOM 3827 N N . GLU A 1 491 ? -29.431 65.249 -65.521 1.00 46.47 489 GLU A N 1
ATOM 3828 C CA . GLU A 1 491 ? -29.756 65.702 -64.177 1.00 46.59 489 GLU A CA 1
ATOM 3829 C C . GLU A 1 491 ? -29.691 67.225 -64.095 1.00 51.27 489 GLU A C 1
ATOM 3830 O O . GLU A 1 491 ? -28.772 67.848 -64.637 1.00 44.25 489 GLU A O 1
ATOM 3836 N N . PHE A 1 492 ? -30.671 67.825 -63.415 1.00 42.88 490 PHE A N 1
ATOM 3837 C CA . PHE A 1 492 ? -30.696 69.266 -63.195 1.00 44.53 490 PHE A CA 1
ATOM 3838 C C . PHE A 1 492 ? -30.959 69.564 -61.726 1.00 49.25 490 PHE A C 1
ATOM 3839 O O . PHE A 1 492 ? -31.837 68.953 -61.109 1.00 47.63 490 PHE A O 1
ATOM 3847 N N . VAL A 1 493 ? -30.202 70.506 -61.175 1.00 46.40 491 VAL A N 1
ATOM 3848 C CA . VAL A 1 493 ? -30.514 71.098 -59.886 1.00 43.96 491 VAL A CA 1
ATOM 3849 C C . VAL A 1 493 ? -31.096 72.487 -60.124 1.00 45.48 491 VAL A C 1
ATOM 3850 O O . VAL A 1 493 ? -31.004 73.044 -61.215 1.00 41.72 491 VAL A O 1
ATOM 3854 N N . ALA A 1 494 ? -31.695 73.063 -59.081 1.00 40.37 492 ALA A N 1
ATOM 3855 C CA . ALA A 1 494 ? -32.265 74.402 -59.180 1.00 44.10 492 ALA A CA 1
ATOM 3856 C C . ALA A 1 494 ? -31.201 75.418 -59.579 1.00 40.46 492 ALA A C 1
ATOM 3857 O O . ALA A 1 494 ? -30.139 75.503 -58.957 1.00 45.74 492 ALA A O 1
ATOM 3859 N N . GLY A 1 495 ? -31.488 76.187 -60.628 1.00 44.63 493 GLY A N 1
ATOM 3860 C CA . GLY A 1 495 ? -30.544 77.183 -61.093 1.00 43.59 493 GLY A CA 1
ATOM 3861 C C . GLY A 1 495 ? -29.332 76.626 -61.803 1.00 54.69 493 GLY A C 1
ATOM 3862 O O . GLY A 1 495 ? -28.315 77.321 -61.902 1.00 50.88 493 GLY A O 1
ATOM 3863 N N . ASP A 1 496 ? -29.417 75.393 -62.311 1.00 49.77 494 ASP A N 1
ATOM 3864 C CA . ASP A 1 496 ? -28.274 74.738 -62.939 1.00 48.44 494 ASP A CA 1
ATOM 3865 C C . ASP A 1 496 ? -27.730 75.562 -64.099 1.00 52.51 494 ASP A C 1
ATOM 3866 O O . ASP A 1 496 ? -28.487 76.088 -64.919 1.00 51.79 494 ASP A O 1
ATOM 3871 N N . LYS A 1 497 ? -26.402 75.675 -64.158 1.00 48.09 495 LYS A N 1
ATOM 3872 C CA . LYS A 1 497 ? -25.721 76.304 -65.282 1.00 57.76 495 LYS A CA 1
ATOM 3873 C C . LYS A 1 497 ? -24.600 75.419 -65.815 1.00 63.56 495 LYS A C 1
ATOM 3874 O O . LYS A 1 497 ? -23.766 75.895 -66.597 1.00 60.97 495 LYS A O 1
ATOM 3880 N N . SER A 1 498 ? -24.564 74.146 -65.418 1.00 60.83 496 SER A N 1
ATOM 3881 C CA . SER A 1 498 ? -23.494 73.229 -65.790 1.00 63.72 496 SER A CA 1
ATOM 3882 C C . SER A 1 498 ? -23.795 72.426 -67.046 1.00 61.09 496 SER A C 1
ATOM 3883 O O . SER A 1 498 ? -22.890 71.770 -67.569 1.00 62.76 496 SER A O 1
ATOM 3886 N N . HIS A 1 499 ? -25.028 72.459 -67.539 1.00 59.30 497 HIS A N 1
ATOM 3887 C CA . HIS A 1 499 ? -25.394 71.683 -68.716 1.00 56.35 497 HIS A CA 1
ATOM 3888 C C . HIS A 1 499 ? -24.841 72.346 -69.980 1.00 50.92 497 HIS A C 1
ATOM 3889 O O . HIS A 1 499 ? -24.909 73.568 -70.121 1.00 49.38 497 HIS A O 1
ATOM 3896 N N . PRO A 1 500 ? -24.285 71.566 -70.912 1.00 55.03 498 PRO A N 1
ATOM 3897 C CA . PRO A 1 500 ? -23.658 72.175 -72.100 1.00 52.68 498 PRO A CA 1
ATOM 3898 C C . PRO A 1 500 ? -24.622 72.948 -72.987 1.00 52.04 498 PRO A C 1
ATOM 3899 O O . PRO A 1 500 ? -24.175 73.809 -73.753 1.00 55.86 498 PRO A O 1
ATOM 3903 N N . GLN A 1 501 ? -25.924 72.672 -72.924 1.00 51.75 499 GLN A N 1
ATOM 3904 C CA . GLN A 1 501 ? -26.917 73.468 -73.635 1.00 52.76 499 GLN A CA 1
ATOM 3905 C C . GLN A 1 501 ? -27.660 74.423 -72.703 1.00 50.34 499 GLN A C 1
ATOM 3906 O O . GLN A 1 501 ? -28.829 74.746 -72.942 1.00 45.88 499 GLN A O 1
ATOM 3912 N N . THR A 1 502 ? -26.987 74.883 -71.642 1.00 47.42 500 THR A N 1
ATOM 3913 C CA . THR A 1 502 ? -27.577 75.846 -70.717 1.00 48.10 500 THR A CA 1
ATOM 3914 C C . THR A 1 502 ? -28.159 77.048 -71.457 1.00 51.23 500 THR A C 1
ATOM 3915 O O . THR A 1 502 ? -29.287 77.478 -71.185 1.00 48.48 500 THR A O 1
ATOM 3919 N N . LYS A 1 503 ? -27.395 77.598 -72.403 1.00 45.38 501 LYS A N 1
ATOM 3920 C CA . LYS A 1 503 ? -27.850 78.756 -73.165 1.00 51.72 501 LYS A CA 1
ATOM 3921 C C . LYS A 1 503 ? -29.210 78.501 -73.808 1.00 47.98 501 LYS A C 1
ATOM 3922 O O . LYS A 1 503 ? -30.154 79.278 -73.625 1.00 44.63 501 LYS A O 1
ATOM 3928 N N . GLU A 1 504 ? -29.329 77.399 -74.555 1.00 46.95 502 GLU A N 1
ATOM 3929 C CA . GLU A 1 504 ? -30.582 77.101 -75.244 1.00 50.17 502 GLU A CA 1
ATOM 3930 C C . GLU A 1 504 ? -31.704 76.788 -74.259 1.00 43.21 502 GLU A C 1
ATOM 3931 O O . GLU A 1 504 ? -32.866 77.125 -74.513 1.00 40.90 502 GLU A O 1
ATOM 3937 N N . ILE A 1 505 ? -31.383 76.135 -73.138 1.00 41.59 503 ILE A N 1
ATOM 3938 C CA . ILE A 1 505 ? -32.405 75.831 -72.137 1.00 40.91 503 ILE A CA 1
ATOM 3939 C C . ILE A 1 505 ? -32.974 77.119 -71.554 1.00 40.98 503 ILE A C 1
ATOM 3940 O O . ILE A 1 505 ? -34.194 77.321 -71.519 1.00 37.78 503 ILE A O 1
ATOM 3945 N N . TYR A 1 506 ? -32.097 78.013 -71.088 1.00 39.41 504 TYR A N 1
ATOM 3946 C CA . TYR A 1 506 ? -32.568 79.263 -70.501 1.00 40.22 504 TYR A CA 1
ATOM 3947 C C . TYR A 1 506 ? -33.275 80.129 -71.535 1.00 43.34 504 TYR A C 1
ATOM 3948 O O . TYR A 1 506 ? -34.256 80.812 -71.213 1.00 44.45 504 TYR A O 1
ATOM 3957 N N . ALA A 1 507 ? -32.808 80.105 -72.788 1.00 36.17 505 ALA A N 1
ATOM 3958 C CA . ALA A 1 507 ? -33.482 80.884 -73.825 1.00 43.99 505 ALA A CA 1
ATOM 3959 C C . ALA A 1 507 ? -34.882 80.350 -74.084 1.00 45.47 505 ALA A C 1
ATOM 3960 O O . ALA A 1 507 ? -35.809 81.125 -74.348 1.00 41.71 505 ALA A O 1
ATOM 3962 N N . GLU A 1 508 ? -35.057 79.026 -74.006 1.00 45.92 506 GLU A N 1
ATOM 3963 C CA . GLU A 1 508 ? -36.374 78.433 -74.219 1.00 43.21 506 GLU A CA 1
ATOM 3964 C C . GLU A 1 508 ? -37.314 78.759 -73.062 1.00 43.05 506 GLU A C 1
ATOM 3965 O O . GLU A 1 508 ? -38.511 78.991 -73.271 1.00 42.56 506 GLU A O 1
ATOM 3971 N N . LEU A 1 509 ? -36.786 78.800 -71.837 1.00 38.68 507 LEU A N 1
ATOM 3972 C CA . LEU A 1 509 ? -37.603 79.215 -70.699 1.00 45.77 507 LEU A CA 1
ATOM 3973 C C . LEU A 1 509 ? -38.050 80.666 -70.839 1.00 46.69 507 LEU A C 1
ATOM 3974 O O . LEU A 1 509 ? -39.167 81.021 -70.440 1.00 43.01 507 LEU A O 1
ATOM 3979 N N . GLU A 1 510 ? -37.191 81.519 -71.404 1.00 47.48 508 GLU A N 1
ATOM 3980 C CA . GLU A 1 510 ? -37.566 82.913 -71.628 1.00 46.96 508 GLU A CA 1
ATOM 3981 C C . GLU A 1 510 ? -38.740 83.015 -72.593 1.00 49.33 508 GLU A C 1
ATOM 3982 O O . GLU A 1 510 ? -39.734 83.696 -72.310 1.00 48.26 508 GLU A O 1
ATOM 3988 N N . ARG A 1 511 ? -38.642 82.338 -73.744 1.00 39.26 509 ARG A N 1
ATOM 3989 C CA . ARG A 1 511 ? -39.739 82.349 -74.709 1.00 49.15 509 ARG A CA 1
ATOM 3990 C C . ARG A 1 511 ? -41.012 81.792 -74.090 1.00 48.73 509 ARG A C 1
ATOM 3991 O O . ARG A 1 511 ? -42.101 82.358 -74.253 1.00 47.88 509 ARG A O 1
ATOM 3999 N N . LEU A 1 512 ? -40.884 80.689 -73.361 1.00 42.77 510 LEU A N 1
ATOM 4000 C CA . LEU A 1 512 ? -42.047 80.004 -72.819 1.00 46.34 510 LEU A CA 1
ATOM 4001 C C . LEU A 1 512 ? -42.736 80.863 -71.757 1.00 43.85 510 LEU A C 1
ATOM 4002 O O . LEU A 1 512 ? -43.965 81.006 -71.760 1.00 41.91 510 LEU A O 1
ATOM 4007 N N . SER A 1 513 ? -41.949 81.470 -70.859 1.00 38.77 511 SER A N 1
ATOM 4008 C CA . SER A 1 513 ? -42.493 82.358 -69.830 1.00 45.80 511 SER A CA 1
ATOM 4009 C C . SER A 1 513 ? -43.332 83.492 -70.409 1.00 45.77 511 SER A C 1
ATOM 4010 O O . SER A 1 513 ? -44.302 83.927 -69.776 1.00 43.71 511 SER A O 1
ATOM 4013 N N . LYS A 1 514 ? -42.983 83.989 -71.600 1.00 43.49 512 LYS A N 1
ATOM 4014 C CA . LYS A 1 514 ? -43.790 85.041 -72.216 1.00 48.19 512 LYS A CA 1
ATOM 4015 C C . LYS A 1 514 ? -45.179 84.529 -72.582 1.00 50.65 512 LYS A C 1
ATOM 4016 O O . LYS A 1 514 ? -46.175 85.247 -72.427 1.00 49.62 512 LYS A O 1
ATOM 4022 N N . GLN A 1 515 ? -45.265 83.287 -73.063 1.00 45.41 513 GLN A N 1
ATOM 4023 C CA . GLN A 1 515 ? -46.566 82.707 -73.381 1.00 47.09 513 GLN A CA 1
ATOM 4024 C C . GLN A 1 515 ? -47.371 82.419 -72.121 1.00 46.80 513 GLN A C 1
ATOM 4025 O O . GLN A 1 515 ? -48.574 82.702 -72.073 1.00 46.42 513 GLN A O 1
ATOM 4031 N N . MET A 1 516 ? -46.733 81.838 -71.099 1.00 43.24 514 MET A N 1
ATOM 4032 C CA . MET A 1 516 ? -47.428 81.609 -69.834 1.00 48.91 514 MET A CA 1
ATOM 4033 C C . MET A 1 516 ? -47.998 82.905 -69.275 1.00 46.76 514 MET A C 1
ATOM 4034 O O . MET A 1 516 ? -49.164 82.954 -68.871 1.00 46.72 514 MET A O 1
ATOM 4039 N N . LYS A 1 517 ? -47.193 83.972 -69.253 1.00 45.48 515 LYS A N 1
ATOM 4040 C CA . LYS A 1 517 ? -47.681 85.248 -68.735 1.00 50.17 515 LYS A CA 1
ATOM 4041 C C . LYS A 1 517 ? -48.905 85.725 -69.512 1.00 54.12 515 LYS A C 1
ATOM 4042 O O . LYS A 1 517 ? -49.898 86.167 -68.919 1.00 51.84 515 LYS A O 1
ATOM 4048 N N . GLU A 1 518 ? -48.864 85.610 -70.839 1.00 53.96 516 GLU A N 1
ATOM 4049 C CA . GLU A 1 518 ? -50.008 85.966 -71.668 1.00 50.39 516 GLU A CA 1
ATOM 4050 C C . GLU A 1 518 ? -51.205 85.048 -71.440 1.00 57.36 516 GLU A C 1
ATOM 4051 O O . GLU A 1 518 ? -52.320 85.393 -71.846 1.00 62.96 516 GLU A O 1
ATOM 4057 N N . ALA A 1 519 ? -51.008 83.890 -70.809 1.00 52.19 517 ALA A N 1
ATOM 4058 C CA . ALA A 1 519 ? -52.095 82.958 -70.533 1.00 46.95 517 ALA A CA 1
ATOM 4059 C C . ALA A 1 519 ? -52.680 83.124 -69.137 1.00 46.99 517 ALA A C 1
ATOM 4060 O O . ALA A 1 519 ? -53.661 82.450 -68.805 1.00 51.58 517 ALA A O 1
ATOM 4062 N N . GLY A 1 520 ? -52.106 83.994 -68.312 1.00 46.64 518 GLY A N 1
ATOM 4063 C CA . GLY A 1 520 ? -52.588 84.222 -66.965 1.00 47.73 518 GLY A CA 1
ATOM 4064 C C . GLY A 1 520 ? -51.645 83.770 -65.874 1.00 52.57 518 GLY A C 1
ATOM 4065 O O . GLY A 1 520 ? -51.938 83.998 -64.692 1.00 49.17 518 GLY A O 1
ATOM 4066 N N . TYR A 1 521 ? -50.524 83.141 -66.217 1.00 45.91 519 TYR A N 1
ATOM 4067 C CA . TYR A 1 521 ? -49.609 82.668 -65.189 1.00 46.24 519 TYR A CA 1
ATOM 4068 C C . TYR A 1 521 ? -48.970 83.853 -64.477 1.00 43.90 519 TYR A C 1
ATOM 4069 O O . TYR A 1 521 ? -48.485 84.789 -65.118 1.00 48.90 519 TYR A O 1
ATOM 4078 N N . VAL A 1 522 ? -48.978 83.809 -63.149 1.00 47.73 520 VAL A N 1
ATOM 4079 C CA . VAL A 1 522 ? -48.387 84.848 -62.311 1.00 49.51 520 VAL A CA 1
ATOM 4080 C C . VAL A 1 522 ? -47.529 84.157 -61.260 1.00 47.01 520 VAL A C 1
ATOM 4081 O O . VAL A 1 522 ? -48.061 83.406 -60.432 1.00 47.71 520 VAL A O 1
ATOM 4085 N N . PRO A 1 523 ? -46.210 84.361 -61.264 1.00 51.68 521 PRO A N 1
ATOM 4086 C CA . PRO A 1 523 ? -45.349 83.637 -60.317 1.00 50.06 521 PRO A CA 1
ATOM 4087 C C . PRO A 1 523 ? -45.756 83.897 -58.874 1.00 53.05 521 PRO A C 1
ATOM 4088 O O . PRO A 1 523 ? -46.043 85.031 -58.482 1.00 58.88 521 PRO A O 1
ATOM 4092 N N . ASP A 1 524 ? -45.793 82.824 -58.086 1.00 47.26 522 ASP A N 1
ATOM 4093 C CA . ASP A 1 524 ? -46.103 82.892 -56.660 1.00 53.86 522 ASP A CA 1
ATOM 4094 C C . ASP A 1 524 ? -44.831 82.572 -55.884 1.00 54.13 522 ASP A C 1
ATOM 4095 O O . ASP A 1 524 ? -44.412 81.410 -55.818 1.00 52.97 522 ASP A O 1
ATOM 4100 N N . THR A 1 525 ? -44.232 83.599 -55.288 1.00 52.24 523 THR A N 1
ATOM 4101 C CA . THR A 1 525 ? -42.967 83.480 -54.577 1.00 48.59 523 THR A CA 1
ATOM 4102 C C . THR A 1 525 ? -43.135 83.222 -53.087 1.00 54.16 523 THR A C 1
ATOM 4103 O O . THR A 1 525 ? -42.128 83.185 -52.371 1.00 59.92 523 THR A O 1
ATOM 4107 N N . LYS A 1 526 ? -44.370 83.035 -52.607 1.00 54.69 524 LYS A N 1
ATOM 4108 C CA . LYS A 1 526 ? -44.607 82.992 -51.165 1.00 62.56 524 LYS A CA 1
ATOM 4109 C C . LYS A 1 526 ? -43.783 81.913 -50.480 1.00 64.56 524 LYS A C 1
ATOM 4110 O O . LYS A 1 526 ? -43.403 82.070 -49.314 1.00 68.98 524 LYS A O 1
ATOM 4116 N N . PHE A 1 527 ? -43.488 80.822 -51.181 1.00 63.33 525 PHE A N 1
ATOM 4117 C CA . PHE A 1 527 ? -42.838 79.666 -50.580 1.00 61.94 525 PHE A CA 1
ATOM 4118 C C . PHE A 1 527 ? -41.468 79.397 -51.193 1.00 61.76 525 PHE A C 1
ATOM 4119 O O . PHE A 1 527 ? -41.006 78.257 -51.222 1.00 62.19 525 PHE A O 1
ATOM 4127 N N . VAL A 1 528 ? -40.810 80.440 -51.693 1.00 59.35 526 VAL A N 1
ATOM 4128 C CA . VAL A 1 528 ? -39.398 80.357 -52.052 1.00 54.27 526 VAL A CA 1
ATOM 4129 C C . VAL A 1 528 ? -38.622 80.479 -50.743 1.00 59.03 526 VAL A C 1
ATOM 4130 O O . VAL A 1 528 ? -38.456 81.578 -50.213 1.00 63.77 526 VAL A O 1
ATOM 4134 N N . LEU A 1 529 ? -38.158 79.350 -50.206 1.00 61.85 527 LEU A N 1
ATOM 4135 C CA . LEU A 1 529 ? -37.518 79.331 -48.895 1.00 53.35 527 LEU A CA 1
ATOM 4136 C C . LEU A 1 529 ? -36.163 80.024 -48.913 1.00 59.73 527 LEU A C 1
ATOM 4137 O O . LEU A 1 529 ? -35.143 79.410 -48.584 1.00 63.05 527 LEU A O 1
ATOM 4142 N N . HIS A 1 530 ? -36.136 81.300 -49.290 1.00 57.07 528 HIS A N 1
ATOM 4143 C CA . HIS A 1 530 ? -34.907 82.080 -49.276 1.00 60.53 528 HIS A CA 1
ATOM 4144 C C . HIS A 1 530 ? -35.236 83.486 -48.804 1.00 61.72 528 HIS A C 1
ATOM 4145 O O . HIS A 1 530 ? -36.142 84.126 -49.347 1.00 57.25 528 HIS A O 1
ATOM 4152 N N . ASP A 1 531 ? -34.504 83.953 -47.789 1.00 62.70 529 ASP A N 1
ATOM 4153 C CA . ASP A 1 531 ? -34.730 85.266 -47.179 1.00 60.07 529 ASP A CA 1
ATOM 4154 C C . ASP A 1 531 ? -34.062 86.350 -48.026 1.00 54.62 529 ASP A C 1
ATOM 4155 O O . ASP A 1 531 ? -33.049 86.946 -47.653 1.00 55.87 529 ASP A O 1
ATOM 4160 N N . VAL A 1 532 ? -34.657 86.609 -49.193 1.00 50.56 530 VAL A N 1
ATOM 4161 C CA . VAL A 1 532 ? -34.096 87.542 -50.165 1.00 50.66 530 VAL A CA 1
ATOM 4162 C C . VAL A 1 532 ? -35.198 88.447 -50.698 1.00 52.96 530 VAL A C 1
ATOM 4163 O O . VAL A 1 532 ? -36.382 88.271 -50.406 1.00 54.10 530 VAL A O 1
ATOM 4167 N N . GLU A 1 533 ? -34.778 89.425 -51.501 1.00 58.27 531 GLU A N 1
ATOM 4168 C CA A GLU A 1 533 ? -35.707 90.381 -52.079 0.51 55.88 531 GLU A CA 1
ATOM 4169 C CA B GLU A 1 533 ? -35.699 90.385 -52.097 0.49 55.89 531 GLU A CA 1
ATOM 4170 C C . GLU A 1 533 ? -36.654 89.690 -53.055 1.00 57.72 531 GLU A C 1
ATOM 4171 O O . GLU A 1 533 ? -36.333 88.653 -53.642 1.00 58.83 531 GLU A O 1
ATOM 4182 N N . GLU A 1 534 ? -37.836 90.289 -53.222 1.00 51.82 532 GLU A N 1
ATOM 4183 C CA . GLU A 1 534 ? -38.856 89.717 -54.093 1.00 58.60 532 GLU A CA 1
ATOM 4184 C C . GLU A 1 534 ? -38.315 89.456 -55.495 1.00 57.57 532 GLU A C 1
ATOM 4185 O O . GLU A 1 534 ? -38.494 88.364 -56.043 1.00 55.72 532 GLU A O 1
ATOM 4191 N N . GLU A 1 535 ? -37.643 90.447 -56.090 1.00 56.45 533 GLU A N 1
ATOM 4192 C CA . GLU A 1 535 ? -37.102 90.272 -57.437 1.00 62.03 533 GLU A CA 1
ATOM 4193 C C . GLU A 1 535 ? -36.160 89.077 -57.504 1.00 58.50 533 GLU A C 1
ATOM 4194 O O . GLU A 1 535 ? -36.125 88.359 -58.509 1.00 60.75 533 GLU A O 1
ATOM 4200 N N . GLU A 1 536 ? -35.392 88.848 -56.440 1.00 57.05 534 GLU A N 1
ATOM 4201 C CA . GLU A 1 536 ? -34.500 87.697 -56.396 1.00 56.76 534 GLU A CA 1
ATOM 4202 C C . GLU A 1 536 ? -35.286 86.398 -56.278 1.00 57.36 534 GLU A C 1
ATOM 4203 O O . GLU A 1 536 ? -34.919 85.384 -56.885 1.00 54.43 534 GLU A O 1
ATOM 4209 N N . LYS A 1 537 ? -36.373 86.414 -55.501 1.00 52.68 535 LYS A N 1
ATOM 4210 C CA . LYS A 1 537 ? -37.219 85.234 -55.370 1.00 53.16 535 LYS A CA 1
ATOM 4211 C C . LYS A 1 537 ? -37.793 84.816 -56.717 1.00 56.52 535 LYS A C 1
ATOM 4212 O O . LYS A 1 537 ? -37.808 83.623 -57.049 1.00 51.71 535 LYS A O 1
ATOM 4218 N N . GLU A 1 538 ? -38.267 85.784 -57.509 1.00 50.86 536 GLU A N 1
ATOM 4219 C CA . GLU A 1 538 ? -38.805 85.463 -58.827 1.00 54.10 536 GLU A CA 1
ATOM 4220 C C . GLU A 1 538 ? -37.737 84.854 -59.723 1.00 55.24 536 GLU A C 1
ATOM 4221 O O . GLU A 1 538 ? -38.030 83.972 -60.537 1.00 52.65 536 GLU A O 1
ATOM 4227 N N . GLN A 1 539 ? -36.490 85.310 -59.589 1.00 55.98 537 GLN A N 1
ATOM 4228 C CA . GLN A 1 539 ? -35.422 84.758 -60.416 1.00 57.17 537 GLN A CA 1
ATOM 4229 C C . GLN A 1 539 ? -35.097 83.323 -60.015 1.00 53.17 537 GLN A C 1
ATOM 4230 O O . GLN A 1 539 ? -34.870 82.470 -60.879 1.00 57.72 537 GLN A O 1
ATOM 4236 N N . LEU A 1 540 ? -35.080 83.031 -58.712 1.00 51.45 538 LEU A N 1
ATOM 4237 C CA . LEU A 1 540 ? -34.890 81.649 -58.281 1.00 50.40 538 LEU A CA 1
ATOM 4238 C C . LEU A 1 540 ? -36.041 80.770 -58.748 1.00 47.11 538 LEU A C 1
ATOM 4239 O O . LEU A 1 540 ? -35.832 79.627 -59.173 1.00 47.61 538 LEU A O 1
ATOM 4244 N N . LEU A 1 541 ? -37.265 81.295 -58.668 1.00 46.44 539 LEU A N 1
ATOM 4245 C CA . LEU A 1 541 ? -38.445 80.536 -59.062 1.00 45.60 539 LEU A CA 1
ATOM 4246 C C . LEU A 1 541 ? -38.392 80.148 -60.534 1.00 47.63 539 LEU A C 1
ATOM 4247 O O . LEU A 1 541 ? -38.815 79.048 -60.906 1.00 45.23 539 LEU A O 1
ATOM 4252 N N . CYS A 1 542 ? -37.864 81.037 -61.385 1.00 43.31 540 CYS A N 1
ATOM 4253 C CA . CYS A 1 542 ? -37.815 80.779 -62.821 1.00 44.18 540 CYS A CA 1
ATOM 4254 C C . CYS A 1 542 ? -37.061 79.502 -63.152 1.00 44.96 540 CYS A C 1
ATOM 4255 O O . CYS A 1 542 ? -37.326 78.877 -64.184 1.00 45.17 540 CYS A O 1
ATOM 4258 N N . TYR A 1 543 ? -36.117 79.106 -62.305 1.00 43.97 541 TYR A N 1
ATOM 4259 C CA . TYR A 1 543 ? -35.126 78.107 -62.675 1.00 41.41 541 TYR A CA 1
ATOM 4260 C C . TYR A 1 543 ? -35.129 76.921 -61.722 1.00 38.34 541 TYR A C 1
ATOM 4261 O O . TYR A 1 543 ? -34.096 76.289 -61.499 1.00 41.25 541 TYR A O 1
ATOM 4270 N N . HIS A 1 544 ? -36.296 76.601 -61.170 1.00 39.73 542 HIS A N 1
ATOM 4271 C CA . HIS A 1 544 ? -36.435 75.372 -60.407 1.00 37.54 542 HIS A CA 1
ATOM 4272 C C . HIS A 1 544 ? -36.208 74.171 -61.317 1.00 39.62 542 HIS A C 1
ATOM 4273 O O . HIS A 1 544 ? -36.518 74.200 -62.511 1.00 36.73 542 HIS A O 1
ATOM 4280 N N . SER A 1 545 ? -35.670 73.100 -60.727 1.00 38.78 543 SER A N 1
ATOM 4281 C CA . SER A 1 545 ? -35.058 72.032 -61.511 1.00 40.56 543 SER A CA 1
ATOM 4282 C C . SER A 1 545 ? -36.031 71.384 -62.491 1.00 39.20 543 SER A C 1
ATOM 4283 O O . SER A 1 545 ? -35.618 70.957 -63.577 1.00 41.52 543 SER A O 1
ATOM 4286 N N . GLU A 1 546 ? -37.317 71.297 -62.147 1.00 36.76 544 GLU A N 1
ATOM 4287 C CA . GLU A 1 546 ? -38.241 70.641 -63.068 1.00 42.48 544 GLU A CA 1
ATOM 4288 C C . GLU A 1 546 ? -38.533 71.502 -64.288 1.00 41.43 544 GLU A C 1
ATOM 4289 O O . GLU A 1 546 ? -38.845 70.964 -65.355 1.00 34.39 544 GLU A O 1
ATOM 4295 N N . LYS A 1 547 ? -38.434 72.828 -64.168 1.00 37.45 545 LYS A N 1
ATOM 4296 C CA . LYS A 1 547 ? -38.649 73.643 -65.358 1.00 35.93 545 LYS A CA 1
ATOM 4297 C C . LYS A 1 547 ? -37.429 73.639 -66.264 1.00 42.12 545 LYS A C 1
ATOM 4298 O O . LYS A 1 547 ? -37.578 73.737 -67.486 1.00 38.59 545 LYS A O 1
ATOM 4304 N N . LEU A 1 548 ? -36.226 73.500 -65.700 1.00 37.68 546 LEU A N 1
ATOM 4305 C CA . LEU A 1 548 ? -35.051 73.306 -66.545 1.00 40.56 546 LEU A CA 1
ATOM 4306 C C . LEU A 1 548 ? -35.159 72.004 -67.331 1.00 36.87 546 LEU A C 1
ATOM 4307 O O . LEU A 1 548 ? -34.869 71.970 -68.532 1.00 38.86 546 LEU A O 1
ATOM 4312 N N . ALA A 1 549 ? -35.599 70.926 -66.673 1.00 37.37 547 ALA A N 1
ATOM 4313 C CA . ALA A 1 549 ? -35.735 69.639 -67.348 1.00 43.82 547 ALA A CA 1
ATOM 4314 C C . ALA A 1 549 ? -36.814 69.688 -68.424 1.00 36.82 547 ALA A C 1
ATOM 4315 O O . ALA A 1 549 ? -36.624 69.158 -69.524 1.00 39.65 547 ALA A O 1
ATOM 4317 N N . ILE A 1 550 ? -37.950 70.322 -68.127 1.00 35.46 548 ILE A N 1
ATOM 4318 C CA . ILE A 1 550 ? -38.999 70.472 -69.130 1.00 36.62 548 ILE A CA 1
ATOM 4319 C C . ILE A 1 550 ? -38.480 71.247 -70.333 1.00 40.00 548 ILE A C 1
ATOM 4320 O O . ILE A 1 550 ? -38.754 70.888 -71.486 1.00 39.73 548 ILE A O 1
ATOM 4325 N N . ALA A 1 551 ? -37.724 72.324 -70.085 1.00 34.57 549 ALA A N 1
ATOM 4326 C CA . ALA A 1 551 ? -37.215 73.143 -71.183 1.00 40.68 549 ALA A CA 1
ATOM 4327 C C . ALA A 1 551 ? -36.208 72.374 -72.024 1.00 39.88 549 ALA A C 1
ATOM 4328 O O . ALA A 1 551 ? -36.209 72.481 -73.253 1.00 41.85 549 ALA A O 1
ATOM 4330 N N . PHE A 1 552 ? -35.332 71.602 -71.378 1.00 38.49 550 PHE A N 1
ATOM 4331 C CA . PHE A 1 552 ? -34.406 70.767 -72.131 1.00 42.26 550 PHE A CA 1
ATOM 4332 C C . PHE A 1 552 ? -35.158 69.750 -72.979 1.00 42.28 550 PHE A C 1
ATOM 4333 O O . PHE A 1 552 ? -34.816 69.532 -74.147 1.00 44.34 550 PHE A O 1
ATOM 4341 N N . GLY A 1 553 ? -36.194 69.129 -72.413 1.00 36.50 551 GLY A N 1
ATOM 4342 C CA . GLY A 1 553 ? -37.006 68.208 -73.190 1.00 39.72 551 GLY A CA 1
ATOM 4343 C C . GLY A 1 553 ? -37.672 68.868 -74.384 1.00 40.44 551 GLY A C 1
ATOM 4344 O O . GLY A 1 553 ? -37.816 68.249 -75.442 1.00 41.98 551 GLY A O 1
ATOM 4345 N N . LEU A 1 554 ? -38.075 70.138 -74.237 1.00 33.28 552 LEU A N 1
ATOM 4346 C CA . LEU A 1 554 ? -38.809 70.816 -75.304 1.00 38.95 552 LEU A CA 1
ATOM 4347 C C . LEU A 1 554 ? -37.917 71.113 -76.505 1.00 44.60 552 LEU A C 1
ATOM 4348 O O . LEU A 1 554 ? -38.368 71.022 -77.653 1.00 47.79 552 LEU A O 1
ATOM 4353 N N . ILE A 1 555 ? -36.650 71.472 -76.271 1.00 37.16 553 ILE A N 1
ATOM 4354 C CA . ILE A 1 555 ? -35.742 71.754 -77.382 1.00 42.31 553 ILE A CA 1
ATOM 4355 C C . ILE A 1 555 ? -35.058 70.511 -77.934 1.00 49.84 553 ILE A C 1
ATOM 4356 O O . ILE A 1 555 ? -34.351 70.612 -78.949 1.00 46.83 553 ILE A O 1
ATOM 4361 N N . SER A 1 556 ? -35.232 69.346 -77.304 1.00 42.64 554 SER A N 1
ATOM 4362 C CA . SER A 1 556 ? -34.492 68.148 -77.681 1.00 45.62 554 SER A CA 1
ATOM 4363 C C . SER A 1 556 ? -35.355 67.050 -78.293 1.00 49.45 554 SER A C 1
ATOM 4364 O O . SER A 1 556 ? -34.814 66.011 -78.687 1.00 52.17 554 SER A O 1
ATOM 4367 N N . THR A 1 557 ? -36.667 67.230 -78.362 1.00 43.27 555 THR A N 1
ATOM 4368 C CA . THR A 1 557 ? -37.582 66.212 -78.856 1.00 38.70 555 THR A CA 1
ATOM 4369 C C . THR A 1 557 ? -38.582 66.874 -79.785 1.00 50.11 555 THR A C 1
ATOM 4370 O O . THR A 1 557 ? -38.841 68.079 -79.673 1.00 51.31 555 THR A O 1
ATOM 4374 N N . PRO A 1 558 ? -39.159 66.119 -80.726 1.00 56.15 556 PRO A N 1
ATOM 4375 C CA . PRO A 1 558 ? -40.067 66.730 -81.696 1.00 52.97 556 PRO A CA 1
ATOM 4376 C C . PRO A 1 558 ? -41.369 67.146 -81.039 1.00 57.60 556 PRO A C 1
ATOM 4377 O O . PRO A 1 558 ? -41.842 66.493 -80.091 1.00 54.32 556 PRO A O 1
ATOM 4381 N N . PRO A 1 559 ? -41.987 68.236 -81.504 1.00 58.21 557 PRO A N 1
ATOM 4382 C CA . PRO A 1 559 ? -43.238 68.716 -80.897 1.00 51.73 557 PRO A CA 1
ATOM 4383 C C . PRO A 1 559 ? -44.287 67.621 -80.778 1.00 53.29 557 PRO A C 1
ATOM 4384 O O . PRO A 1 559 ? -44.394 66.737 -81.631 1.00 55.25 557 PRO A O 1
ATOM 4388 N N . GLY A 1 560 ? -45.068 67.689 -79.701 1.00 51.49 558 GLY A N 1
ATOM 4389 C CA . GLY A 1 560 ? -46.101 66.718 -79.432 1.00 51.53 558 GLY A CA 1
ATOM 4390 C C . GLY A 1 560 ? -45.643 65.496 -78.667 1.00 44.34 558 GLY A C 1
ATOM 4391 O O . GLY A 1 560 ? -46.486 64.772 -78.131 1.00 49.02 558 GLY A O 1
ATOM 4392 N N . THR A 1 561 ? -44.337 65.248 -78.604 1.00 50.81 559 THR A N 1
ATOM 4393 C CA . THR A 1 561 ? -43.804 64.100 -77.873 1.00 49.81 559 THR A CA 1
ATOM 4394 C C . THR A 1 561 ? -44.054 64.261 -76.378 1.00 45.58 559 THR A C 1
ATOM 4395 O O . THR A 1 561 ? -43.802 65.338 -75.827 1.00 45.01 559 THR A O 1
ATOM 4399 N N . PRO A 1 562 ? -44.531 63.228 -75.686 1.00 56.82 560 PRO A N 1
ATOM 4400 C CA . PRO A 1 562 ? -44.676 63.333 -74.230 1.00 45.63 560 PRO A CA 1
ATOM 4401 C C . PRO A 1 562 ? -43.317 63.518 -73.569 1.00 46.08 560 PRO A C 1
ATOM 4402 O O . PRO A 1 562 ? -42.301 62.995 -74.031 1.00 46.38 560 PRO A O 1
ATOM 4406 N N . LEU A 1 563 ? -43.301 64.291 -72.488 1.00 41.15 561 LEU A N 1
ATOM 4407 C CA . LEU A 1 563 ? -42.108 64.473 -71.673 1.00 40.99 561 LEU A CA 1
ATOM 4408 C C . LEU A 1 563 ? -42.309 63.768 -70.340 1.00 42.14 561 LEU A C 1
ATOM 4409 O O . LEU A 1 563 ? -43.396 63.826 -69.756 1.00 43.60 561 LEU A O 1
ATOM 4414 N N . ARG A 1 564 ? -41.259 63.101 -69.861 1.00 38.90 562 ARG A N 1
ATOM 4415 C CA . ARG A 1 564 ? -41.316 62.315 -68.630 1.00 40.83 562 ARG A CA 1
ATOM 4416 C C . ARG A 1 564 ? -40.194 62.774 -67.714 1.00 36.61 562 ARG A C 1
ATOM 4417 O O . ARG A 1 564 ? -39.014 62.530 -67.995 1.00 37.79 562 ARG A O 1
ATOM 4425 N N . ILE A 1 565 ? -40.566 63.418 -66.615 1.00 36.28 563 ILE A N 1
ATOM 4426 C CA . ILE A 1 565 ? -39.628 64.014 -65.675 1.00 38.52 563 ILE A CA 1
ATOM 4427 C C . ILE A 1 565 ? -39.725 63.247 -64.369 1.00 33.98 563 ILE A C 1
ATOM 4428 O O . ILE A 1 565 ? -40.819 62.839 -63.969 1.00 40.15 563 ILE A O 1
ATOM 4433 N N . ILE A 1 566 ? -38.590 63.059 -63.702 1.00 38.37 564 ILE A N 1
ATOM 4434 C CA . ILE A 1 566 ? -38.556 62.491 -62.358 1.00 43.96 564 ILE A CA 1
ATOM 4435 C C . ILE A 1 566 ? -37.965 63.534 -61.422 1.00 49.73 564 ILE A C 1
ATOM 4436 O O . ILE A 1 566 ? -36.871 64.053 -61.673 1.00 44.60 564 ILE A O 1
ATOM 4441 N N . LYS A 1 567 ? -38.697 63.851 -60.360 1.00 49.73 565 LYS A N 1
ATOM 4442 C CA . LYS A 1 567 ? -38.256 64.786 -59.334 1.00 53.42 565 LYS A CA 1
ATOM 4443 C C . LYS A 1 567 ? -38.020 64.015 -58.042 1.00 56.49 565 LYS A C 1
ATOM 4444 O O . LYS A 1 567 ? -38.879 63.233 -57.619 1.00 63.13 565 LYS A O 1
ATOM 4450 N N . ASN A 1 568 ? -36.852 64.220 -57.428 1.00 56.36 566 ASN A N 1
ATOM 4451 C CA . ASN A 1 568 ? -36.511 63.456 -56.230 1.00 60.88 566 ASN A CA 1
ATOM 4452 C C . ASN A 1 568 ? -37.366 63.878 -55.040 1.00 66.30 566 ASN A C 1
ATOM 4453 O O . ASN A 1 568 ? -37.844 63.029 -54.277 1.00 72.77 566 ASN A O 1
ATOM 4458 N N . LEU A 1 569 ? -37.564 65.182 -54.862 1.00 56.63 567 LEU A N 1
ATOM 4459 C CA . LEU A 1 569 ? -38.363 65.694 -53.759 1.00 62.96 567 LEU A CA 1
ATOM 4460 C C . LEU A 1 569 ? -39.817 65.883 -54.169 1.00 61.36 567 LEU A C 1
ATOM 4461 O O . LEU A 1 569 ? -40.539 64.909 -54.413 1.00 63.82 567 LEU A O 1
ATOM 4466 N N . ARG A 1 570 ? -40.254 67.135 -54.244 1.00 54.84 568 ARG A N 1
ATOM 4467 C CA . ARG A 1 570 ? -41.657 67.451 -54.445 1.00 52.64 568 ARG A CA 1
ATOM 4468 C C . ARG A 1 570 ? -41.775 68.616 -55.411 1.00 45.58 568 ARG A C 1
ATOM 4469 O O . ARG A 1 570 ? -40.932 69.518 -55.416 1.00 47.76 568 ARG A O 1
ATOM 4477 N N . VAL A 1 571 ? -42.815 68.582 -56.239 1.00 42.15 569 VAL A N 1
ATOM 4478 C CA . VAL A 1 571 ? -43.108 69.680 -57.152 1.00 44.09 569 VAL A CA 1
ATOM 4479 C C . VAL A 1 571 ? -43.788 70.788 -56.351 1.00 43.20 569 VAL A C 1
ATOM 4480 O O . VAL A 1 571 ? -44.893 70.604 -55.833 1.00 46.10 569 VAL A O 1
ATOM 4484 N N . CYS A 1 572 ? -43.126 71.940 -56.238 1.00 41.41 570 CYS A N 1
ATOM 4485 C CA . CYS A 1 572 ? -43.723 73.041 -55.492 1.00 47.09 570 CYS A CA 1
ATOM 4486 C C . CYS A 1 572 ? -45.010 73.495 -56.180 1.00 43.60 570 CYS A C 1
ATOM 4487 O O . CYS A 1 572 ? -45.278 73.164 -57.339 1.00 40.76 570 CYS A O 1
ATOM 4490 N N . GLY A 1 573 ? -45.838 74.225 -55.431 1.00 43.70 571 GLY A N 1
ATOM 4491 C CA . GLY A 1 573 ? -47.148 74.596 -55.947 1.00 44.12 571 GLY A CA 1
ATOM 4492 C C . GLY A 1 573 ? -47.073 75.458 -57.195 1.00 45.13 571 GLY A C 1
ATOM 4493 O O . GLY A 1 573 ? -47.902 75.331 -58.101 1.00 47.12 571 GLY A O 1
ATOM 4494 N N . ASP A 1 574 ? -46.073 76.339 -57.269 1.00 42.73 572 ASP A N 1
ATOM 4495 C CA . ASP A 1 574 ? -45.949 77.200 -58.442 1.00 41.91 572 ASP A CA 1
ATOM 4496 C C . ASP A 1 574 ? -45.515 76.424 -59.680 1.00 39.96 572 ASP A C 1
ATOM 4497 O O . ASP A 1 574 ? -46.007 76.687 -60.783 1.00 37.15 572 ASP A O 1
ATOM 4502 N N . CYS A 1 575 ? -44.561 75.502 -59.531 1.00 37.83 573 CYS A N 1
ATOM 4503 C CA . CYS A 1 575 ? -44.171 74.668 -60.663 1.00 38.29 573 CYS A CA 1
ATOM 4504 C C . CYS A 1 575 ? -45.315 73.770 -61.111 1.00 37.62 573 CYS A C 1
ATOM 4505 O O . CYS A 1 575 ? -45.427 73.447 -62.299 1.00 38.77 573 CYS A O 1
ATOM 4508 N N . HIS A 1 576 ? -46.166 73.350 -60.176 1.00 38.40 574 HIS A N 1
ATOM 4509 C CA . HIS A 1 576 ? -47.341 72.570 -60.542 1.00 44.92 574 HIS A CA 1
ATOM 4510 C C . HIS A 1 576 ? -48.288 73.400 -61.397 1.00 41.28 574 HIS A C 1
ATOM 4511 O O . HIS A 1 576 ? -48.747 72.950 -62.455 1.00 43.10 574 HIS A O 1
ATOM 4518 N N . THR A 1 577 ? -48.582 74.624 -60.950 1.00 40.24 575 THR A N 1
ATOM 4519 C CA . THR A 1 577 ? -49.370 75.563 -61.746 1.00 40.78 575 THR A CA 1
ATOM 4520 C C . THR A 1 577 ? -48.681 75.881 -63.066 1.00 41.76 575 THR A C 1
ATOM 4521 O O . THR A 1 577 ? -49.311 75.865 -64.131 1.00 40.31 575 THR A O 1
ATOM 4525 N N . ALA A 1 578 ? -47.379 76.180 -63.012 1.00 37.31 576 ALA A N 1
ATOM 4526 C CA . ALA A 1 578 ? -46.640 76.509 -64.228 1.00 44.36 576 ALA A CA 1
ATOM 4527 C C . ALA A 1 578 ? -46.714 75.377 -65.246 1.00 39.42 576 ALA A C 1
ATOM 4528 O O . ALA A 1 578 ? -46.937 75.619 -66.439 1.00 39.51 576 ALA A O 1
ATOM 4530 N N . THR A 1 579 ? -46.547 74.130 -64.793 1.00 37.61 577 THR A N 1
ATOM 4531 C CA . THR A 1 579 ? -46.568 73.005 -65.725 1.00 36.32 577 THR A CA 1
ATOM 4532 C C . THR A 1 579 ? -47.963 72.766 -66.294 1.00 38.55 577 THR A C 1
ATOM 4533 O O . THR A 1 579 ? -48.095 72.315 -67.438 1.00 41.52 577 THR A O 1
ATOM 4537 N N . LYS A 1 580 ? -49.013 73.069 -65.526 1.00 40.42 578 LYS A N 1
ATOM 4538 C CA . LYS A 1 580 ? -50.361 73.052 -66.088 1.00 42.84 578 LYS A CA 1
ATOM 4539 C C . LYS A 1 580 ? -50.461 73.979 -67.295 1.00 45.68 578 LYS A C 1
ATOM 4540 O O . LYS A 1 580 ? -50.949 73.580 -68.359 1.00 49.06 578 LYS A O 1
ATOM 4546 N N . PHE A 1 581 ? -49.993 75.224 -67.150 1.00 39.68 579 PHE A N 1
ATOM 4547 C CA . PHE A 1 581 ? -50.009 76.166 -68.268 1.00 43.42 579 PHE A CA 1
ATOM 4548 C C . PHE A 1 581 ? -49.163 75.656 -69.433 1.00 39.43 579 PHE A C 1
ATOM 4549 O O . PHE A 1 581 ? -49.595 75.689 -70.591 1.00 39.95 579 PHE A O 1
ATOM 4557 N N . ILE A 1 582 ? -47.953 75.174 -69.142 1.00 43.84 580 ILE A N 1
ATOM 4558 C CA . ILE A 1 582 ? -47.036 74.761 -70.205 1.00 40.06 580 ILE A CA 1
ATOM 4559 C C . ILE A 1 582 ? -47.635 73.634 -71.039 1.00 43.93 580 ILE A C 1
ATOM 4560 O O . ILE A 1 582 ? -47.528 73.636 -72.273 1.00 40.62 580 ILE A O 1
ATOM 4565 N N . SER A 1 583 ? -48.272 72.656 -70.386 1.00 38.19 581 SER A N 1
ATOM 4566 C CA . SER A 1 583 ? -48.813 71.508 -71.114 1.00 46.97 581 SER A CA 1
ATOM 4567 C C . SER A 1 583 ? -49.784 71.945 -72.205 1.00 45.15 581 SER A C 1
ATOM 4568 O O . SER A 1 583 ? -49.775 71.393 -73.311 1.00 45.81 581 SER A O 1
ATOM 4571 N N . LYS A 1 584 ? -50.623 72.943 -71.918 1.00 43.69 582 LYS A N 1
ATOM 4572 C CA . LYS A 1 584 ? -51.537 73.437 -72.941 1.00 49.19 582 LYS A CA 1
ATOM 4573 C C . LYS A 1 584 ? -50.794 74.231 -74.012 1.00 49.59 582 LYS A C 1
ATOM 4574 O O . LYS A 1 584 ? -51.087 74.094 -75.205 1.00 53.44 582 LYS A O 1
ATOM 4580 N N . ILE A 1 585 ? -49.818 75.051 -73.611 1.00 49.57 583 ILE A N 1
ATOM 4581 C CA . ILE A 1 585 ? -49.140 75.923 -74.567 1.00 45.76 583 ILE A CA 1
ATOM 4582 C C . ILE A 1 585 ? -48.358 75.108 -75.588 1.00 46.82 583 ILE A C 1
ATOM 4583 O O . ILE A 1 585 ? -48.389 75.401 -76.789 1.00 50.19 583 ILE A O 1
ATOM 4588 N N . VAL A 1 586 ? -47.637 74.077 -75.138 1.00 41.54 584 VAL A N 1
ATOM 4589 C CA . VAL A 1 586 ? -46.811 73.298 -76.054 1.00 45.18 584 VAL A CA 1
ATOM 4590 C C . VAL A 1 586 ? -47.540 72.087 -76.622 1.00 46.92 584 VAL A C 1
ATOM 4591 O O . VAL A 1 586 ? -46.955 71.347 -77.424 1.00 44.53 584 VAL A O 1
ATOM 4595 N N . GLY A 1 587 ? -48.792 71.859 -76.236 1.00 48.22 585 GLY A N 1
ATOM 4596 C CA . GLY A 1 587 ? -49.544 70.734 -76.775 1.00 47.71 585 GLY A CA 1
ATOM 4597 C C . GLY A 1 587 ? -48.896 69.385 -76.548 1.00 51.10 585 GLY A C 1
ATOM 4598 O O . GLY A 1 587 ? -48.889 68.540 -77.453 1.00 50.79 585 GLY A O 1
ATOM 4599 N N . ARG A 1 588 ? -48.326 69.169 -75.366 1.00 49.48 586 ARG A N 1
ATOM 4600 C CA . ARG A 1 588 ? -47.745 67.884 -75.012 1.00 41.90 586 ARG A CA 1
ATOM 4601 C C . ARG A 1 588 ? -48.339 67.402 -73.701 1.00 50.00 586 ARG A C 1
ATOM 4602 O O . ARG A 1 588 ? -48.826 68.189 -72.884 1.00 45.60 586 ARG A O 1
ATOM 4610 N N . GLU A 1 589 ? -48.278 66.091 -73.510 1.00 40.33 587 GLU A N 1
ATOM 4611 C CA . GLU A 1 589 ? -48.450 65.514 -72.190 1.00 45.73 587 GLU A CA 1
ATOM 4612 C C . GLU A 1 589 ? -47.125 65.595 -71.447 1.00 41.83 587 GLU A C 1
ATOM 4613 O O . GLU A 1 589 ? -46.079 65.204 -71.977 1.00 44.46 587 GLU A O 1
ATOM 4619 N N . ILE A 1 590 ? -47.166 66.105 -70.223 1.00 38.50 588 ILE A N 1
ATOM 4620 C CA . ILE A 1 590 ? -45.983 66.231 -69.382 1.00 36.44 588 ILE A CA 1
ATOM 4621 C C . ILE A 1 590 ? -46.230 65.404 -68.130 1.00 41.41 588 ILE A C 1
ATOM 4622 O O . ILE A 1 590 ? -47.217 65.625 -67.416 1.00 40.70 588 ILE A O 1
ATOM 4627 N N . VAL A 1 591 ? -45.346 64.446 -67.876 1.00 43.01 589 VAL A N 1
ATOM 4628 C CA . VAL A 1 591 ? -45.482 63.501 -66.776 1.00 38.00 589 VAL A CA 1
ATOM 4629 C C . VAL A 1 591 ? -44.369 63.788 -65.782 1.00 40.11 589 VAL A C 1
ATOM 4630 O O . VAL A 1 591 ? -43.184 63.665 -66.117 1.00 39.77 589 VAL A O 1
ATOM 4634 N N . VAL A 1 592 ? -44.740 64.175 -64.563 1.00 39.42 590 VAL A N 1
ATOM 4635 C CA . VAL A 1 592 ? -43.767 64.420 -63.505 1.00 34.79 590 VAL A CA 1
ATOM 4636 C C . VAL A 1 592 ? -44.015 63.422 -62.386 1.00 42.24 590 VAL A C 1
ATOM 4637 O O . VAL A 1 592 ? -45.117 63.368 -61.823 1.00 42.03 590 VAL A O 1
ATOM 4641 N N . ARG A 1 593 ? -42.991 62.635 -62.071 1.00 44.75 591 ARG A N 1
ATOM 4642 C CA . ARG A 1 593 ? -43.006 61.712 -60.944 1.00 47.57 591 ARG A CA 1
ATOM 4643 C C . ARG A 1 593 ? -42.251 62.359 -59.788 1.00 42.89 591 ARG A C 1
ATOM 4644 O O . ARG A 1 593 ? -41.021 62.465 -59.826 1.00 45.83 591 ARG A O 1
ATOM 4652 N N . ASP A 1 594 ? -42.974 62.795 -58.763 1.00 46.55 592 ASP A N 1
ATOM 4653 C CA . ASP A 1 594 ? -42.301 63.275 -57.567 1.00 55.83 592 ASP A CA 1
ATOM 4654 C C . ASP A 1 594 ? -42.328 62.167 -56.516 1.00 53.90 592 ASP A C 1
ATOM 4655 O O . ASP A 1 594 ? -42.723 61.033 -56.799 1.00 49.79 592 ASP A O 1
ATOM 4660 N N . ALA A 1 595 ? -41.914 62.496 -55.289 1.00 64.61 593 ALA A N 1
ATOM 4661 C CA . ALA A 1 595 ? -41.755 61.474 -54.257 1.00 62.42 593 ALA A CA 1
ATOM 4662 C C . ALA A 1 595 ? -43.039 60.690 -54.016 1.00 64.82 593 ALA A C 1
ATOM 4663 O O . ALA A 1 595 ? -42.983 59.493 -53.709 1.00 74.62 593 ALA A O 1
ATOM 4665 N N . ASN A 1 596 ? -44.196 61.324 -54.176 1.00 62.83 594 ASN A N 1
ATOM 4666 C CA . ASN A 1 596 ? -45.460 60.727 -53.763 1.00 68.04 594 ASN A CA 1
ATOM 4667 C C . ASN A 1 596 ? -46.387 60.344 -54.903 1.00 71.49 594 ASN A C 1
ATOM 4668 O O . ASN A 1 596 ? -46.989 59.267 -54.855 1.00 74.04 594 ASN A O 1
ATOM 4673 N N . ARG A 1 597 ? -46.540 61.183 -55.925 1.00 66.97 595 ARG A N 1
ATOM 4674 C CA A ARG A 1 597 ? -47.556 60.970 -56.943 0.58 65.87 595 ARG A CA 1
ATOM 4675 C CA B ARG A 1 597 ? -47.551 60.949 -56.942 0.42 65.84 595 ARG A CA 1
ATOM 4676 C C . ARG A 1 597 ? -46.943 61.016 -58.335 1.00 63.03 595 ARG A C 1
ATOM 4677 O O . ARG A 1 597 ? -45.812 61.468 -58.533 1.00 60.41 595 ARG A O 1
ATOM 4692 N N . PHE A 1 598 ? -47.720 60.528 -59.295 1.00 65.74 596 PHE A N 1
ATOM 4693 C CA . PHE A 1 598 ? -47.477 60.728 -60.714 1.00 52.62 596 PHE A CA 1
ATOM 4694 C C . PHE A 1 598 ? -48.404 61.850 -61.163 1.00 51.86 596 PHE A C 1
ATOM 4695 O O . PHE A 1 598 ? -49.631 61.705 -61.090 1.00 50.30 596 PHE A O 1
ATOM 4703 N N . HIS A 1 599 ? -47.829 62.968 -61.599 1.00 45.22 597 HIS A N 1
ATOM 4704 C CA . HIS A 1 599 ? -48.603 64.063 -62.166 1.00 47.75 597 HIS A CA 1
ATOM 4705 C C . HIS A 1 599 ? -48.615 63.907 -63.682 1.00 45.45 597 HIS A C 1
ATOM 4706 O O . HIS A 1 599 ? -47.557 63.949 -64.319 1.00 51.01 597 HIS A O 1
ATOM 4713 N N . HIS A 1 600 ? -49.801 63.729 -64.252 1.00 43.40 598 HIS A N 1
ATOM 4714 C CA . HIS A 1 600 ? -50.001 63.720 -65.700 1.00 46.18 598 HIS A CA 1
ATOM 4715 C C . HIS A 1 600 ? -50.642 65.052 -66.068 1.00 50.02 598 HIS A C 1
ATOM 4716 O O . HIS A 1 600 ? -51.837 65.259 -65.833 1.00 47.79 598 HIS A O 1
ATOM 4723 N N . PHE A 1 601 ? -49.846 65.958 -66.630 1.00 43.26 599 PHE A N 1
ATOM 4724 C CA . PHE A 1 601 ? -50.332 67.272 -67.027 1.00 45.64 599 PHE A CA 1
ATOM 4725 C C . PHE A 1 601 ? -50.815 67.199 -68.468 1.00 45.44 599 PHE A C 1
ATOM 4726 O O . PHE A 1 601 ? -50.025 66.921 -69.378 1.00 45.59 599 PHE A O 1
ATOM 4734 N N . LYS A 1 602 ? -52.106 67.447 -68.674 1.00 46.46 600 LYS A N 1
ATOM 4735 C CA . LYS A 1 602 ? -52.709 67.356 -70.000 1.00 55.16 600 LYS A CA 1
ATOM 4736 C C . LYS A 1 602 ? -53.682 68.510 -70.178 1.00 54.41 600 LYS A C 1
ATOM 4737 O O . LYS A 1 602 ? -54.666 68.607 -69.437 1.00 55.20 600 LYS A O 1
ATOM 4743 N N . ASP A 1 603 ? -53.403 69.376 -71.153 1.00 55.51 601 ASP A N 1
ATOM 4744 C CA . ASP A 1 603 ? -54.308 70.456 -71.552 1.00 56.74 601 ASP A CA 1
ATOM 4745 C C . ASP A 1 603 ? -54.726 71.323 -70.366 1.00 55.19 601 ASP A C 1
ATOM 4746 O O . ASP A 1 603 ? -55.911 71.567 -70.125 1.00 57.02 601 ASP A O 1
ATOM 4751 N N . GLY A 1 604 ? -53.730 71.803 -69.625 1.00 52.72 602 GLY A N 1
ATOM 4752 C CA . GLY A 1 604 ? -53.973 72.678 -68.497 1.00 51.23 602 GLY A CA 1
ATOM 4753 C C . GLY A 1 604 ? -54.445 71.994 -67.234 1.00 50.11 602 GLY A C 1
ATOM 4754 O O . GLY A 1 604 ? -54.675 72.679 -66.230 1.00 55.90 602 GLY A O 1
ATOM 4755 N N . VAL A 1 605 ? -54.582 70.671 -67.242 1.00 52.73 603 VAL A N 1
ATOM 4756 C CA . VAL A 1 605 ? -55.150 69.927 -66.127 1.00 53.68 603 VAL A CA 1
ATOM 4757 C C . VAL A 1 605 ? -54.167 68.839 -65.720 1.00 53.42 603 VAL A C 1
ATOM 4758 O O . VAL A 1 605 ? -53.548 68.195 -66.577 1.00 46.92 603 VAL A O 1
ATOM 4762 N N . CYS A 1 606 ? -54.011 68.643 -64.413 1.00 47.18 604 CYS A N 1
ATOM 4763 C CA . CYS A 1 606 ? -53.179 67.571 -63.891 1.00 45.75 604 CYS A CA 1
ATOM 4764 C C . CYS A 1 606 ? -54.043 66.451 -63.331 1.00 55.53 604 CYS A C 1
ATOM 4765 O O . CYS A 1 606 ? -55.076 66.703 -62.702 1.00 51.59 604 CYS A O 1
ATOM 4768 N N . SER A 1 607 ? -53.585 65.213 -63.539 1.00 51.90 605 SER A N 1
ATOM 4769 C CA . SER A 1 607 ? -54.338 64.040 -63.116 1.00 52.99 605 SER A CA 1
ATOM 4770 C C . SER A 1 607 ? -54.475 63.949 -61.600 1.00 51.47 605 SER A C 1
ATOM 4771 O O . SER A 1 607 ? -55.398 63.288 -61.118 1.00 56.64 605 SER A O 1
ATOM 4774 N N . CYS A 1 608 ? -53.597 64.605 -60.837 1.00 49.24 606 CYS A N 1
ATOM 4775 C CA . CYS A 1 608 ? -53.671 64.539 -59.382 1.00 55.73 606 CYS A CA 1
ATOM 4776 C C . CYS A 1 608 ? -54.789 65.396 -58.802 1.00 59.26 606 CYS A C 1
ATOM 4777 O O . CYS A 1 608 ? -55.046 65.312 -57.596 1.00 58.99 606 CYS A O 1
ATOM 4780 N N . GLY A 1 609 ? -55.454 66.211 -59.617 1.00 59.21 607 GLY A N 1
ATOM 4781 C CA . GLY A 1 609 ? -56.535 67.042 -59.115 1.00 63.24 607 GLY A CA 1
ATOM 4782 C C . GLY A 1 609 ? -56.091 68.119 -58.152 1.00 65.72 607 GLY A C 1
ATOM 4783 O O . GLY A 1 609 ? -56.893 68.572 -57.327 1.00 69.72 607 GLY A O 1
ATOM 4784 N N . ASP A 1 610 ? -54.827 68.542 -58.237 1.00 58.97 608 ASP A N 1
ATOM 4785 C CA . ASP A 1 610 ? -54.259 69.581 -57.373 1.00 63.29 608 ASP A CA 1
ATOM 4786 C C . ASP A 1 610 ? -54.277 69.169 -55.902 1.00 61.97 608 ASP A C 1
ATOM 4787 O O . ASP A 1 610 ? -54.513 69.989 -55.012 1.00 67.51 608 ASP A O 1
ATOM 4792 N N . TYR A 1 611 ? -54.013 67.891 -55.639 1.00 60.62 609 TYR A N 1
ATOM 4793 C CA . TYR A 1 611 ? -53.802 67.406 -54.276 1.00 58.33 609 TYR A CA 1
ATOM 4794 C C . TYR A 1 611 ? -52.599 66.476 -54.299 1.00 58.29 609 TYR A C 1
ATOM 4795 O O . TYR A 1 611 ? -52.657 65.398 -54.902 1.00 60.76 609 TYR A O 1
ATOM 4804 N N . TRP A 1 612 ? -51.521 66.884 -53.636 1.00 53.18 610 TRP A N 1
ATOM 4805 C CA . TRP A 1 612 ? -50.288 66.107 -53.611 1.00 52.77 610 TRP A CA 1
ATOM 4806 C C . TRP A 1 612 ? -49.373 66.611 -52.505 1.00 54.31 610 TRP A C 1
ATOM 4807 O O . TRP A 1 612 ? -48.389 65.964 -52.141 1.00 53.20 610 TRP A O 1
#

Radius of gyration: 29.31 Å; Cα contacts (8 Å, |Δi|>4): 986; chains: 1; bounding box: 56×99×58 Å